Protein AF-0000000084702171 (afdb_homodimer)

pLDDT: mean 88.94, std 20.02, range [20.12, 98.81]

InterPro domains:
  IPR000814 TATA-box binding protein [MF_00408] (26-205)
  IPR000814 TATA-box binding protein [PF00352] (30-110)
  IPR000814 TATA-box binding protein [PF00352] (120-201)
  IPR000814 TATA-box binding protein [PR00686] (32-47)
  IPR000814 TATA-box binding protein [PR00686] (56-75)
  IPR000814 TATA-box binding protein [PR00686] (75-93)
  IPR000814 TATA-box binding protein [PR00686] (122-138)
  IPR000814 TATA-box binding protein [PR00686] (146-161)
  IPR000814 TATA-box binding protein [PR00686] (165-181)
  IPR000814 TATA-box binding protein [PTHR10126] (27-203)
  IPR012295 TBP domain superfamily [G3DSA:3.30.310.10] (34-202)
  IPR012295 TBP domain superfamily [G3DSA:3.30.310.10] (37-122)

Solvent-accessible surface area (backbone atoms only — not comparable to full-atom values): 23576 Å² total; per-residue (Å²): 133,82,77,70,70,74,69,80,78,59,73,68,71,81,60,76,62,46,50,70,68,62,34,45,75,68,68,26,59,73,41,68,55,32,26,31,30,35,38,35,30,83,43,71,43,64,56,72,64,48,45,73,73,42,82,69,43,46,71,47,68,91,83,38,77,39,38,38,34,67,39,78,85,46,47,30,36,36,38,40,31,46,73,16,41,32,36,34,37,68,6,50,32,69,64,40,36,51,53,47,53,49,48,52,37,50,52,28,47,74,73,72,40,82,45,60,57,53,78,78,40,64,61,31,26,30,29,35,37,44,66,78,44,38,39,38,59,68,62,50,31,67,75,36,52,93,37,35,48,70,47,65,92,80,37,78,40,33,42,34,55,40,76,84,53,52,31,40,33,40,39,33,46,70,21,43,32,41,37,35,62,14,56,38,70,66,41,50,45,49,43,48,18,48,46,46,66,58,48,62,76,31,51,56,66,89,79,72,72,84,67,84,74,85,72,81,127,133,81,77,73,68,74,70,79,78,59,73,70,71,82,61,77,63,45,49,70,69,62,34,46,75,68,68,27,59,75,40,67,56,33,27,30,30,37,38,34,29,81,43,71,42,64,57,70,64,48,44,73,73,42,82,70,44,46,71,49,68,92,82,36,78,38,36,39,34,66,40,77,84,49,49,29,35,37,38,40,32,45,73,16,41,33,36,35,37,66,5,50,34,71,65,41,38,51,52,45,53,50,50,50,36,50,52,27,46,74,72,71,41,83,43,60,56,53,76,78,40,64,61,30,30,30,30,36,36,44,66,81,45,38,39,39,58,67,60,50,30,68,76,35,52,92,38,32,47,71,47,65,92,82,37,76,40,33,41,34,54,41,75,84,51,52,29,41,32,40,41,32,48,71,22,42,32,40,37,34,61,16,55,38,70,65,41,48,44,50,43,49,18,48,45,49,66,57,47,61,78,31,51,56,66,88,80,71,70,84,66,84,73,82,70,76,131

Foldseek 3Di:
DPPPPPPPVPPLPPPDQAAQVRLVVLVKDKFWAKWKKKKFQPAFDPQVVLQVVDPQWDDDCVVDQWIWHADVVQGWIKTAHRRRMMMIIGGRDPVSSQVVLVVVLVSCVVVPHRRDMDDMFIFKIKIKIASQFFFPVVVVCVVPVVFWDDDCVVPQWIWGADVQVGWIWTAHRRRMIMIIRDRDVVSRSSVCSSCSVVRVVGGDDVPDPPPPPPPDD/DPPPDPPPPPPLPPPDQAAQVRLVVLVKDKFWAKWKKKKFQPAFDDQVVLQVVDPQWDDDCVVDQWIWHADVVQGWIKTAHRRRMMMIIGGRDPVSSQVVLVVVLVSCVVVPHRRDMDDMFIFKIKIKIASQFFFPVVVVCVVPVVFWDDDCVVPQWIWGADVQVGWIWTAHRRRMIMIIRDRDVVSRSSVCSSCSVVRVVGGDDVPDPPPPPPPDD

Sequence (434 aa):
MSVSKWSSSRDEDDGSVWSPARLAEEGVAYRVVNVLGSGFVNDRIDIKRLALLVRNADYTPRSFNALVMRFRAPRATVLIYRSGKFVVIGAPSVEDAKVAAEKLVSILKKVSFPSDSSPFTIRNVVGSTDVCFKIRLEGLARDHLRFSTYEPEMFPGLIYRMLRPKCTLLIFISGKIVITGCESPADGEKAVGKIFPVLLQYRLREGGSDESSDKDDMSVSKWSSSRDEDDGSVWSPARLAEEGVAYRVVNVLGSGFVNDRIDIKRLALLVRNADYTPRSFNALVMRFRAPRATVLIYRSGKFVVIGAPSVEDAKVAAEKLVSILKKVSFPSDSSPFTIRNVVGSTDVCFKIRLEGLARDHLRFSTYEPEMFPGLIYRMLRPKCTLLIFISGKIVITGCESPADGEKAVGKIFPVLLQYRLREGGSDESSDKDD

Nearest PDB structures (foldseek):
  1cdw-assembly1_A  TM=9.482E-01  e=2.465E-24  Homo sapiens
  1vok-assembly5_A  TM=9.268E-01  e=1.157E-23  Arabidopsis thaliana
  1c9b-assembly1_B  TM=9.422E-01  e=1.977E-23  Homo sapiens
  4b0a-assembly1_A  TM=9.211E-01  e=4.284E-23  Saccharomyces cerevisiae
  6e16-assembly1_A  TM=9.138E-01  e=2.098E-23  Saccharomyces cerevisiae S288C

Structure (mmCIF, N/CA/C/O backbone):
data_AF-0000000084702171-model_v1
#
loop_
_entity.id
_entity.type
_entity.pdbx_description
1 polymer 'TATA-box-binding protein'
#
loop_
_atom_site.group_PDB
_atom_site.id
_atom_site.type_symbol
_atom_site.label_atom_id
_atom_site.label_alt_id
_atom_site.label_comp_id
_atom_site.label_asym_id
_atom_site.label_entity_id
_atom_site.label_seq_id
_atom_site.pdbx_PDB_ins_code
_atom_site.Cartn_x
_atom_site.Cartn_y
_atom_site.Cartn_z
_atom_site.occupancy
_atom_site.B_iso_or_equiv
_atom_site.auth_seq_id
_atom_site.auth_comp_id
_atom_site.auth_asym_id
_atom_site.auth_atom_id
_atom_site.pdbx_PDB_model_num
ATOM 1 N N . MET A 1 1 ? -13.047 -32.562 13.195 1 20.83 1 MET A N 1
ATOM 2 C CA . MET A 1 1 ? -11.734 -32.531 12.562 1 20.83 1 MET A CA 1
ATOM 3 C C . MET A 1 1 ? -11.25 -31.109 12.336 1 20.83 1 MET A C 1
ATOM 5 O O . MET A 1 1 ? -11.977 -30.297 11.773 1 20.83 1 MET A O 1
ATOM 9 N N . SER A 1 2 ? -10.367 -30.609 13.211 1 21.47 2 SER A N 1
ATOM 10 C CA . SER A 1 2 ? -9.867 -29.266 13.469 1 21.47 2 SER A CA 1
ATOM 11 C C . SER A 1 2 ? -9.211 -28.672 12.227 1 21.47 2 SER A C 1
ATOM 13 O O . SER A 1 2 ? -8.273 -29.266 11.672 1 21.47 2 SER A O 1
ATOM 15 N N . VAL A 1 3 ? -9.938 -28.078 11.367 1 26.05 3 VAL A N 1
ATOM 16 C CA . VAL A 1 3 ? -9.398 -27.297 10.258 1 26.05 3 VAL A CA 1
ATOM 17 C C . VAL A 1 3 ? -8.234 -26.438 10.75 1 26.05 3 VAL A C 1
ATOM 19 O O . VAL A 1 3 ? -8.406 -25.609 11.648 1 26.05 3 VAL A O 1
ATOM 22 N N . SER A 1 4 ? -7.059 -27.031 10.914 1 26.41 4 SER A N 1
ATOM 23 C CA . SER A 1 4 ? -5.832 -26.359 11.312 1 26.41 4 SER A CA 1
ATOM 24 C C . SER A 1 4 ? -5.727 -24.984 10.672 1 26.41 4 SER A C 1
ATOM 26 O O . SER A 1 4 ? -5.926 -24.828 9.469 1 26.41 4 SER A O 1
ATOM 28 N N . LYS A 1 5 ? -5.957 -24 11.438 1 31.66 5 LYS A N 1
ATOM 29 C CA . LYS A 1 5 ? -5.641 -22.594 11.172 1 31.66 5 LYS A CA 1
ATOM 30 C C . LYS A 1 5 ? -4.355 -22.469 10.359 1 31.66 5 LYS A C 1
ATOM 32 O O . LYS A 1 5 ? -3.293 -22.922 10.797 1 31.66 5 LYS A O 1
ATOM 37 N N . TRP A 1 6 ? -4.352 -22.688 9.125 1 30.86 6 TRP A N 1
ATOM 38 C CA . TRP A 1 6 ? -3.191 -22.234 8.367 1 30.86 6 TRP A CA 1
ATOM 39 C C . TRP A 1 6 ? -2.492 -21.078 9.07 1 30.86 6 TRP A C 1
ATOM 41 O O . TRP A 1 6 ? -3.072 -20 9.234 1 30.86 6 TRP A O 1
ATOM 51 N N . SER A 1 7 ? -1.776 -21.266 10.086 1 33.78 7 SER A N 1
ATOM 52 C CA . SER A 1 7 ? -1.027 -20.266 10.828 1 33.78 7 SER A CA 1
ATOM 53 C C . SER A 1 7 ? -0.431 -19.219 9.898 1 33.78 7 SER A C 1
ATOM 55 O O . SER A 1 7 ? 0.492 -19.516 9.133 1 33.78 7 SER A O 1
ATOM 57 N N . SER A 1 8 ? -1.146 -18.453 9.203 1 38.34 8 SER A N 1
ATOM 58 C CA . SER A 1 8 ? -0.884 -17.203 8.492 1 38.34 8 SER A CA 1
ATOM 59 C C . SER A 1 8 ? 0.209 -16.391 9.188 1 38.34 8 SER A C 1
ATOM 61 O O . SER A 1 8 ? 0.616 -15.336 8.688 1 38.34 8 SER A O 1
ATOM 63 N N . SER A 1 9 ? 0.407 -16.562 10.43 1 39.19 9 SER A N 1
ATOM 64 C CA . SER A 1 9 ? 1.36 -15.781 11.219 1 39.19 9 SER A CA 1
ATOM 65 C C . SER A 1 9 ? 2.795 -16.078 10.797 1 39.19 9 SER A C 1
ATOM 67 O O . SER A 1 9 ? 3.734 -15.445 11.281 1 39.19 9 SER A O 1
ATOM 69 N N . ARG A 1 10 ? 3.213 -17.312 10.359 1 39.16 10 ARG A N 1
ATOM 70 C CA . ARG A 1 10 ? 4.617 -17.688 10.242 1 39.16 10 ARG A CA 1
ATOM 71 C C . ARG A 1 10 ? 5.348 -16.797 9.242 1 39.16 10 ARG A C 1
ATOM 73 O O . ARG A 1 10 ? 6.551 -16.578 9.367 1 39.16 10 ARG A O 1
ATOM 80 N N . ASP A 1 11 ? 4.969 -16.875 7.949 1 45.19 11 ASP A N 1
ATOM 81 C CA . ASP A 1 11 ? 5.98 -16.922 6.895 1 45.19 11 ASP A CA 1
ATOM 82 C C . ASP A 1 11 ? 6.699 -15.578 6.766 1 45.19 11 ASP A C 1
ATOM 84 O O . ASP A 1 11 ? 7.191 -15.227 5.691 1 45.19 11 ASP A O 1
ATOM 88 N N . GLU A 1 12 ? 6.184 -14.469 7.363 1 51.81 12 GLU A N 1
ATOM 89 C CA . GLU A 1 12 ? 7.258 -13.508 7.105 1 51.81 12 GLU A CA 1
ATOM 90 C C . GLU A 1 12 ? 8.602 -14.055 7.582 1 51.81 12 GLU A C 1
ATOM 92 O O . GLU A 1 12 ? 8.742 -14.438 8.742 1 51.81 12 GLU A O 1
ATOM 97 N N . ASP A 1 13 ? 9.312 -14.766 6.82 1 50.19 13 ASP A N 1
ATOM 98 C CA . ASP A 1 13 ? 10.617 -15.359 7.078 1 50.19 13 ASP A CA 1
ATOM 99 C C . ASP A 1 13 ? 11.391 -14.57 8.133 1 50.19 13 ASP A C 1
ATOM 101 O O . ASP A 1 13 ? 11.531 -13.352 8.008 1 50.19 13 ASP A O 1
ATOM 105 N N . ASP A 1 14 ? 11.242 -14.977 9.383 1 54.12 14 ASP A N 1
ATOM 106 C CA . ASP A 1 14 ? 12.109 -14.555 10.477 1 54.12 14 ASP A CA 1
ATOM 107 C C . ASP A 1 14 ? 13.578 -14.539 10.039 1 54.12 14 ASP A C 1
ATOM 109 O O . ASP A 1 14 ? 14.438 -15.094 10.711 1 54.12 14 ASP A O 1
ATOM 113 N N . GLY A 1 15 ? 13.82 -14.406 8.734 1 59.56 15 GLY A N 1
ATOM 114 C CA . GLY A 1 15 ? 15.25 -14.289 8.492 1 59.56 15 GLY A CA 1
ATOM 115 C C . GLY A 1 15 ? 15.898 -13.18 9.297 1 59.56 15 GLY A C 1
ATOM 116 O O . GLY A 1 15 ? 15.227 -12.469 10.047 1 59.56 15 GLY A O 1
ATOM 117 N N . SER A 1 16 ? 17.172 -13.156 9.336 1 78.88 16 SER A N 1
ATOM 118 C CA . SER A 1 16 ? 18.016 -12.234 10.086 1 78.88 16 SER A CA 1
ATOM 119 C C . SER A 1 16 ? 17.766 -10.789 9.664 1 78.88 16 SER A C 1
ATOM 121 O O . SER A 1 16 ? 17.75 -10.484 8.469 1 78.88 16 SER A O 1
ATOM 123 N N . VAL A 1 17 ? 17.297 -10.016 10.453 1 91.75 17 VAL A N 1
ATOM 124 C CA . VAL A 1 17 ? 17.172 -8.578 10.266 1 91.75 17 VAL A CA 1
ATOM 125 C C . VAL A 1 17 ? 18.562 -7.93 10.289 1 91.75 17 VAL A C 1
ATOM 127 O O . VAL A 1 17 ? 19.297 -8.055 11.273 1 91.75 17 VAL A O 1
ATOM 130 N N . TRP A 1 18 ? 18.859 -7.336 9.18 1 96.19 18 TRP A N 1
ATOM 131 C CA . TRP A 1 18 ? 20.156 -6.68 9.117 1 96.19 18 TRP A CA 1
ATOM 132 C C . TRP A 1 18 ? 20.141 -5.363 9.883 1 96.19 18 TRP A C 1
ATOM 134 O O . TRP A 1 18 ? 19.156 -4.609 9.812 1 96.19 18 TRP A O 1
ATOM 144 N N . SER A 1 19 ? 21.219 -5.094 10.539 1 95.81 19 SER A N 1
ATOM 145 C CA . SER A 1 19 ? 21.375 -3.832 11.266 1 95.81 19 SER A CA 1
ATOM 146 C C . SER A 1 19 ? 21.672 -2.682 10.312 1 95.81 19 SER A C 1
ATOM 148 O O . SER A 1 19 ? 22.172 -2.9 9.203 1 95.81 19 SER A O 1
ATOM 150 N N . PRO A 1 20 ? 21.422 -1.461 10.773 1 94.81 20 PRO A N 1
ATOM 151 C CA . PRO A 1 20 ? 21.797 -0.308 9.945 1 94.81 20 PRO A CA 1
ATOM 152 C C . PRO A 1 20 ? 23.281 -0.278 9.594 1 94.81 20 PRO A C 1
ATOM 154 O O . PRO A 1 20 ? 23.641 0.104 8.484 1 94.81 20 PRO A O 1
ATOM 157 N N . ALA A 1 21 ? 24.109 -0.667 10.492 1 95.88 21 ALA A N 1
ATOM 158 C CA . ALA A 1 21 ? 25.547 -0.687 10.25 1 95.88 21 ALA A CA 1
ATOM 159 C C . ALA A 1 21 ? 25.891 -1.642 9.117 1 95.88 21 ALA A C 1
ATOM 161 O O . ALA A 1 21 ? 26.703 -1.311 8.242 1 95.88 21 ALA A O 1
ATOM 162 N N . ARG A 1 22 ? 25.344 -2.809 9.164 1 96.31 22 ARG A N 1
ATOM 163 C CA . ARG A 1 22 ? 25.578 -3.789 8.109 1 96.31 22 ARG A CA 1
ATOM 164 C C . ARG A 1 22 ? 25.078 -3.287 6.762 1 96.31 22 ARG A C 1
ATOM 166 O O . ARG A 1 22 ? 25.719 -3.477 5.734 1 96.31 22 ARG A O 1
ATOM 173 N N . LEU A 1 23 ? 23.938 -2.666 6.805 1 97.19 23 LEU A N 1
ATOM 174 C CA . LEU A 1 23 ? 23.375 -2.104 5.582 1 97.19 23 LEU A CA 1
ATOM 175 C C . LEU A 1 23 ? 24.281 -1.028 5.004 1 97.19 23 LEU A C 1
ATOM 177 O O . LEU A 1 23 ? 24.469 -0.956 3.787 1 97.19 23 LEU A O 1
ATOM 181 N N . ALA A 1 24 ? 24.797 -0.229 5.902 1 96.44 24 ALA A N 1
ATOM 182 C CA . ALA A 1 24 ? 25.703 0.844 5.469 1 96.44 24 ALA A CA 1
ATOM 183 C C . ALA A 1 24 ? 26.906 0.285 4.73 1 96.44 24 ALA A C 1
ATOM 185 O O . ALA A 1 24 ? 27.422 0.908 3.797 1 96.44 24 ALA A O 1
ATOM 186 N N . GLU A 1 25 ? 27.359 -0.885 5.129 1 96.69 25 GLU A N 1
ATOM 187 C CA . GLU A 1 25 ? 28.469 -1.543 4.457 1 96.69 25 GLU A CA 1
ATOM 188 C C . GLU A 1 25 ? 28.125 -1.872 3.006 1 96.69 25 GLU A C 1
ATOM 190 O O . GLU A 1 25 ? 29 -1.937 2.15 1 96.69 25 GLU A O 1
ATOM 195 N N . GLU A 1 26 ? 26.859 -2.068 2.756 1 95.94 26 GLU A N 1
ATOM 196 C CA . GLU A 1 26 ? 26.391 -2.363 1.406 1 95.94 26 GLU A CA 1
ATOM 197 C C . GLU A 1 26 ? 26 -1.086 0.666 1 95.94 26 GLU A C 1
ATOM 199 O O . GLU A 1 26 ? 25.469 -1.143 -0.443 1 95.94 26 GLU A O 1
ATOM 204 N N . GLY A 1 27 ? 26.203 0.084 1.363 1 96.94 27 GLY A N 1
ATOM 205 C CA . GLY A 1 27 ? 25.844 1.359 0.766 1 96.94 27 GLY A CA 1
ATOM 206 C C . GLY A 1 27 ? 24.359 1.639 0.812 1 96.94 27 GLY A C 1
ATOM 207 O O . GLY A 1 27 ? 23.844 2.426 0.014 1 96.94 27 GLY A O 1
ATOM 208 N N . VAL A 1 28 ? 23.656 0.928 1.637 1 98 28 VAL A N 1
ATOM 209 C CA . VAL A 1 28 ? 22.203 1.05 1.734 1 98 28 VAL A CA 1
ATOM 210 C C . VAL A 1 28 ? 21.828 1.807 3.008 1 98 28 VAL A C 1
ATOM 212 O O . VAL A 1 28 ? 22.359 1.514 4.086 1 98 28 VAL A O 1
ATOM 215 N N . ALA A 1 29 ? 20.969 2.816 2.863 1 97.19 29 ALA A N 1
ATOM 216 C CA . ALA A 1 29 ? 20.516 3.586 4.02 1 97.19 29 ALA A CA 1
ATOM 217 C C . ALA A 1 29 ? 19.047 3.98 3.869 1 97.19 29 ALA A C 1
ATOM 219 O O . ALA A 1 29 ? 18.562 4.211 2.756 1 97.19 29 ALA A O 1
ATOM 220 N N . TYR A 1 30 ? 18.406 4.008 5 1 98.12 30 TYR A N 1
ATOM 221 C CA . TYR A 1 30 ? 17.031 4.496 5.059 1 98.12 30 TYR A CA 1
ATOM 222 C C . TYR A 1 30 ? 17 6.012 5.223 1 98.12 30 TYR A C 1
ATOM 224 O O . TYR A 1 30 ? 17.719 6.566 6.062 1 98.12 30 TYR A O 1
ATOM 232 N N . ARG A 1 31 ? 16.188 6.688 4.438 1 97.94 31 ARG A N 1
ATOM 233 C CA . ARG A 1 31 ? 16.047 8.141 4.516 1 97.94 31 ARG A CA 1
ATOM 234 C C . ARG A 1 31 ? 14.586 8.539 4.746 1 97.94 31 ARG A C 1
ATOM 236 O O . ARG A 1 31 ? 13.695 8.117 4.008 1 97.94 31 ARG A O 1
ATOM 243 N N . VAL A 1 32 ? 14.414 9.344 5.754 1 98.31 32 VAL A N 1
ATOM 244 C CA . VAL A 1 32 ? 13.086 9.906 5.984 1 98.31 32 VAL A CA 1
ATOM 245 C C . VAL A 1 32 ? 12.805 10.992 4.953 1 98.31 32 VAL A C 1
ATOM 247 O O . VAL A 1 32 ? 13.656 11.844 4.691 1 98.31 32 VAL A O 1
ATOM 250 N N . VAL A 1 33 ? 11.648 10.977 4.391 1 97.88 33 VAL A N 1
ATOM 251 C CA . VAL A 1 33 ? 11.312 11.914 3.322 1 97.88 33 VAL A CA 1
ATOM 252 C C . VAL A 1 33 ? 10.18 12.828 3.781 1 97.88 33 VAL A C 1
ATOM 254 O O . VAL A 1 33 ? 10.164 14.016 3.455 1 97.88 33 VAL A O 1
ATOM 257 N N . ASN A 1 34 ? 9.227 12.305 4.469 1 97.19 34 ASN A N 1
ATOM 258 C CA . ASN A 1 34 ? 8.047 13.047 4.906 1 97.19 34 ASN A CA 1
ATOM 259 C C . ASN A 1 34 ? 7.496 12.5 6.223 1 97.19 34 ASN A C 1
ATOM 261 O O . ASN A 1 34 ? 7.395 11.289 6.402 1 97.19 34 ASN A O 1
ATOM 265 N N . VAL A 1 35 ? 7.121 13.438 7.121 1 97.94 35 VAL A N 1
ATOM 266 C CA . VAL A 1 35 ? 6.656 13.039 8.445 1 97.94 35 VAL A CA 1
ATOM 267 C C . VAL A 1 35 ? 5.309 13.695 8.734 1 97.94 35 VAL A C 1
ATOM 269 O O . VAL A 1 35 ? 5.125 14.891 8.484 1 97.94 35 VAL A O 1
ATOM 272 N N . LEU A 1 36 ? 4.43 12.93 9.133 1 98 36 LEU A N 1
ATOM 273 C CA . LEU A 1 36 ? 3.15 13.383 9.664 1 98 36 LEU A CA 1
ATOM 274 C C . LEU A 1 36 ? 3.09 13.18 11.172 1 98 36 LEU A C 1
ATOM 276 O O . LEU A 1 36 ? 3.443 12.109 11.672 1 98 36 LEU A O 1
ATOM 280 N N . GLY A 1 37 ? 2.684 14.188 11.898 1 98.19 37 GLY A N 1
ATOM 281 C CA . GLY A 1 37 ? 2.48 14.094 13.328 1 98.19 37 GLY A CA 1
ATOM 282 C C . GLY A 1 37 ? 1.293 14.898 13.82 1 98.19 37 GLY A C 1
ATOM 283 O O . GLY A 1 37 ? 0.674 15.633 13.055 1 98.19 37 GLY A O 1
ATOM 284 N N . SER A 1 38 ? 1.018 14.664 15.086 1 97.81 38 SER A N 1
ATOM 285 C CA . SER A 1 38 ? -0.147 15.367 15.617 1 97.81 38 SER A CA 1
ATOM 286 C C . SER A 1 38 ? -0.015 15.594 17.125 1 97.81 38 SER A C 1
ATOM 288 O O . SER A 1 38 ? 0.86 15.016 17.766 1 97.81 38 SER A O 1
ATOM 290 N N . GLY A 1 39 ? -0.827 16.5 17.609 1 97.75 39 GLY A N 1
ATOM 291 C CA . GLY A 1 39 ? -0.989 16.812 19.016 1 97.75 39 GLY A CA 1
ATOM 292 C C . GLY A 1 39 ? -2.297 17.516 19.328 1 97.75 39 GLY A C 1
ATOM 293 O O . GLY A 1 39 ? -3.184 17.594 18.469 1 97.75 39 GLY A O 1
ATOM 294 N N . PHE A 1 40 ? -2.346 17.922 20.641 1 97.5 40 PHE A N 1
ATOM 295 C CA . PHE A 1 40 ? -3.559 18.594 21.094 1 97.5 40 PHE A CA 1
ATOM 296 C C . PHE A 1 40 ? -3.217 19.781 21.984 1 97.5 40 PHE A C 1
ATOM 298 O O . PHE A 1 40 ? -2.385 19.672 22.891 1 97.5 40 PHE A O 1
ATOM 305 N N . VAL A 1 41 ? -3.893 20.859 21.594 1 96.75 41 VAL A N 1
ATOM 306 C CA . VAL A 1 41 ? -3.969 21.953 22.562 1 96.75 41 VAL A CA 1
ATOM 307 C C . VAL A 1 41 ? -5.121 21.703 23.531 1 96.75 41 VAL A C 1
ATOM 309 O O . VAL A 1 41 ? -6.238 21.406 23.109 1 96.75 41 VAL A O 1
ATOM 312 N N . ASN A 1 42 ? -4.848 21.688 24.688 1 90.81 42 ASN A N 1
ATOM 313 C CA . ASN A 1 42 ? -5.797 21.25 25.719 1 90.81 42 ASN A CA 1
ATOM 314 C C . ASN A 1 42 ? -6.91 22.281 25.906 1 90.81 42 ASN A C 1
ATOM 316 O O . ASN A 1 42 ? -7.207 22.672 27.047 1 90.81 42 ASN A O 1
ATOM 320 N N . ASP A 1 43 ? -7.414 22.859 24.953 1 94.62 43 ASP A N 1
ATOM 321 C CA . ASP A 1 43 ? -8.555 23.766 24.938 1 94.62 43 ASP A CA 1
ATOM 322 C C . ASP A 1 43 ? -9.078 23.969 23.516 1 94.62 43 ASP A C 1
ATOM 324 O O . ASP A 1 43 ? -8.359 23.703 22.547 1 94.62 43 ASP A O 1
ATOM 328 N N . ARG A 1 44 ? -10.352 24.422 23.422 1 97 44 ARG A N 1
ATOM 329 C CA . ARG A 1 44 ? -10.898 24.781 22.109 1 97 44 ARG A CA 1
ATOM 330 C C . ARG A 1 44 ? -10.258 26.062 21.578 1 97 44 ARG A C 1
ATOM 332 O O . ARG A 1 44 ? -9.82 26.906 22.359 1 97 44 ARG A O 1
ATOM 339 N N . ILE A 1 45 ? -10.266 26.141 20.328 1 97.44 45 ILE A N 1
ATOM 340 C CA . ILE A 1 45 ? -9.609 27.281 19.688 1 97.44 45 ILE A CA 1
ATOM 341 C C . ILE A 1 45 ? -10.625 28.047 18.844 1 97.44 45 ILE A C 1
ATOM 343 O O . ILE A 1 45 ? -11.328 27.469 18.016 1 97.44 45 ILE A O 1
ATOM 3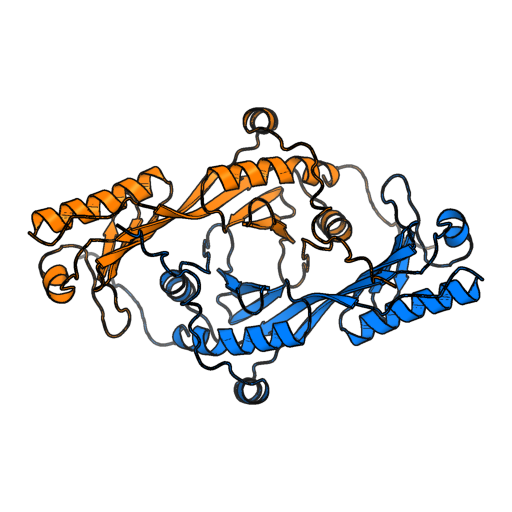47 N N . ASP A 1 46 ? -10.672 29.312 19.109 1 97.25 46 ASP A N 1
ATOM 348 C CA . ASP A 1 46 ? -11.438 30.188 18.219 1 97.25 46 ASP A CA 1
ATOM 349 C C . ASP A 1 46 ? -10.68 30.438 16.922 1 97.25 46 ASP A C 1
ATOM 351 O O . ASP A 1 46 ? -9.914 31.406 16.812 1 97.25 46 ASP A O 1
ATOM 355 N N . ILE A 1 47 ? -10.961 29.703 15.867 1 97.5 47 ILE A N 1
ATOM 356 C CA . ILE A 1 47 ? -10.18 29.672 14.633 1 97.5 47 ILE A CA 1
ATOM 357 C C . ILE A 1 47 ? -10.32 31 13.898 1 97.5 47 ILE A C 1
ATOM 359 O O . ILE A 1 47 ? -9.352 31.516 13.336 1 97.5 47 ILE A O 1
ATOM 363 N N . LYS A 1 48 ? -11.484 31.547 13.891 1 95.94 48 LYS A N 1
ATOM 364 C CA . LYS A 1 48 ? -11.711 32.812 13.195 1 95.94 48 LYS A CA 1
ATOM 365 C C . LYS A 1 48 ? -10.867 33.938 13.797 1 95.94 48 LYS A C 1
ATOM 367 O O . LYS A 1 48 ? -10.227 34.688 13.07 1 95.94 48 LYS A O 1
ATOM 372 N N . ARG A 1 49 ? -10.977 34 15.07 1 96.88 49 ARG A N 1
ATOM 373 C CA . ARG A 1 49 ? -10.18 35 15.75 1 96.88 49 ARG A CA 1
ATOM 374 C C . ARG A 1 49 ? -8.688 34.781 15.531 1 96.88 49 ARG A C 1
ATOM 376 O O . ARG A 1 49 ? -7.938 35.719 15.297 1 96.88 49 ARG A O 1
ATOM 383 N N . LEU A 1 50 ? -8.273 33.531 15.625 1 97.38 50 LEU A N 1
ATOM 384 C CA . LEU A 1 50 ? -6.867 33.219 15.422 1 97.38 50 LEU A CA 1
ATOM 385 C C . LEU A 1 50 ? -6.418 33.594 14.023 1 97.38 50 LEU A C 1
ATOM 387 O O . LEU A 1 50 ? -5.316 34.125 13.844 1 97.38 50 LEU A O 1
ATOM 391 N N . ALA A 1 51 ? -7.219 33.375 13.031 1 96.62 51 ALA A N 1
ATOM 392 C CA . ALA A 1 51 ? -6.914 33.688 11.641 1 96.62 51 ALA A CA 1
ATOM 393 C C . ALA A 1 51 ? -6.645 35.156 11.461 1 96.62 51 ALA A C 1
ATOM 395 O O . ALA A 1 51 ? -5.867 35.562 10.586 1 96.62 51 ALA A O 1
ATOM 396 N N . LEU A 1 52 ? -7.258 35.969 12.273 1 95.81 52 LEU A N 1
ATOM 397 C CA . LEU A 1 52 ? -7.113 37.406 12.188 1 95.81 52 LEU A CA 1
ATOM 398 C C . LEU A 1 52 ? -5.805 37.875 12.828 1 95.81 52 LEU A C 1
ATOM 400 O O . LEU A 1 52 ? -5.266 38.906 12.477 1 95.81 52 LEU A O 1
ATOM 404 N N . LEU A 1 53 ? -5.355 37.125 13.719 1 96.31 53 LEU A N 1
ATOM 405 C CA . LEU A 1 53 ? -4.227 37.562 14.531 1 96.31 53 LEU A CA 1
ATOM 406 C C . LEU A 1 53 ? -2.912 37.031 13.969 1 96.31 53 LEU A C 1
ATOM 408 O O . LEU A 1 53 ? -1.842 37.562 14.281 1 96.31 53 LEU A O 1
ATOM 412 N N . VAL A 1 54 ? -2.953 35.938 13.281 1 95.31 54 VAL A N 1
ATOM 413 C CA . VAL A 1 54 ? -1.738 35.25 12.828 1 95.31 54 VAL A CA 1
ATOM 414 C C . VAL A 1 54 ? -1.515 35.531 11.344 1 95.31 54 VAL A C 1
ATOM 416 O O . VAL A 1 54 ? -2.432 35.406 10.531 1 95.31 54 VAL A O 1
ATOM 419 N N . ARG A 1 55 ? -0.189 35.844 11.109 1 88.12 55 ARG A N 1
ATOM 420 C CA . ARG A 1 55 ? 0.183 36.062 9.719 1 88.12 55 ARG A CA 1
ATOM 421 C C . ARG A 1 55 ? 0.402 34.75 8.977 1 88.12 55 ARG A C 1
ATOM 423 O O . ARG A 1 55 ? 0.699 33.719 9.602 1 88.12 55 ARG A O 1
ATOM 430 N N . ASN A 1 56 ? 0.19 34.562 7.734 1 88.19 56 ASN A N 1
ATOM 431 C CA . ASN A 1 56 ? 0.447 33.406 6.895 1 88.19 56 ASN A CA 1
ATOM 432 C C . ASN A 1 56 ? -0.475 32.219 7.254 1 88.19 56 ASN A C 1
ATOM 434 O O . ASN A 1 56 ? -0.029 31.094 7.352 1 88.19 56 ASN A O 1
ATOM 438 N N . ALA A 1 57 ? -1.556 32.531 7.789 1 94.88 57 ALA A N 1
ATOM 439 C CA . ALA A 1 57 ? -2.586 31.547 8.117 1 94.88 57 ALA A CA 1
ATOM 440 C C . ALA A 1 57 ? -3.781 31.672 7.176 1 94.88 57 ALA A C 1
ATOM 442 O O . ALA A 1 57 ? -4.152 32.781 6.777 1 94.88 57 ALA A O 1
ATOM 443 N N . ASP A 1 58 ? -4.254 30.594 6.785 1 94.94 58 ASP A N 1
ATOM 444 C CA . ASP A 1 58 ? -5.414 30.547 5.902 1 94.94 58 ASP A CA 1
ATOM 445 C C . ASP A 1 58 ? -6.559 29.766 6.543 1 94.94 58 ASP A C 1
ATOM 447 O O . ASP A 1 58 ? -6.348 28.672 7.074 1 94.94 58 ASP A O 1
ATOM 451 N N . TYR A 1 59 ? -7.711 30.391 6.562 1 95.06 59 TYR A N 1
ATOM 452 C CA . TYR A 1 59 ? -8.906 29.734 7.078 1 95.06 59 TYR A CA 1
ATOM 453 C C . TYR A 1 59 ? -10.078 29.922 6.121 1 95.06 59 TYR A C 1
ATOM 455 O O . TYR A 1 59 ? -10.602 31.016 5.961 1 95.06 59 TYR A O 1
ATOM 463 N N . THR A 1 60 ? -10.469 28.797 5.441 1 91.25 60 THR A N 1
ATOM 464 C CA . THR A 1 60 ? -11.602 28.734 4.523 1 91.25 60 THR A CA 1
ATOM 465 C C . THR A 1 60 ? -12.594 27.656 4.945 1 91.25 60 THR A C 1
ATOM 467 O O . THR A 1 60 ? -12.57 26.547 4.414 1 91.25 60 THR A O 1
ATOM 470 N N . PRO A 1 61 ? -13.492 28.062 5.809 1 88 61 PRO A N 1
ATOM 471 C CA . PRO A 1 61 ? -14.359 27.078 6.449 1 88 61 PRO A CA 1
ATOM 472 C C . PRO A 1 61 ? -15.258 26.344 5.453 1 88 61 PRO A C 1
ATOM 474 O O . PRO A 1 61 ? -15.695 25.219 5.719 1 88 61 PRO A O 1
ATOM 477 N N . ARG A 1 62 ? -15.547 26.859 4.359 1 86.19 62 ARG A N 1
ATOM 478 C CA . ARG A 1 62 ? -16.391 26.203 3.357 1 86.19 62 ARG A CA 1
ATOM 479 C C . ARG A 1 62 ? -15.688 25 2.744 1 86.19 62 ARG A C 1
ATOM 481 O O . ARG A 1 62 ? -16.328 24 2.412 1 86.19 62 ARG A O 1
ATOM 488 N N . SER A 1 63 ? -14.391 25.125 2.721 1 84.31 63 SER A N 1
ATOM 489 C CA . SER A 1 63 ? -13.641 24.094 2.014 1 84.31 63 SER A CA 1
ATOM 490 C C . SER A 1 63 ? -12.898 23.188 2.986 1 84.31 63 SER A C 1
ATOM 492 O O . SER A 1 63 ? -12.734 22 2.721 1 84.31 63 SER A O 1
ATOM 494 N N . PHE A 1 64 ? -12.547 23.797 4.09 1 88.12 64 PHE A N 1
ATOM 495 C CA . PHE A 1 64 ? -11.703 23.047 5.023 1 88.12 64 PHE A CA 1
ATOM 496 C C . PHE A 1 64 ? -11.914 23.547 6.453 1 88.12 64 PHE A C 1
ATOM 498 O O . PHE A 1 64 ? -11.922 24.75 6.703 1 88.12 64 PHE A O 1
ATOM 505 N N . ASN A 1 65 ? -12.094 22.703 7.363 1 91.06 65 ASN A N 1
ATOM 506 C CA . ASN A 1 65 ? -12.555 23.078 8.695 1 91.06 65 ASN A CA 1
ATOM 507 C C . ASN A 1 65 ? -11.383 23.297 9.648 1 91.06 65 ASN A C 1
ATOM 509 O O . ASN A 1 65 ? -11.539 23.172 10.867 1 91.06 65 ASN A O 1
ATOM 513 N N . ALA A 1 66 ? -10.258 23.516 9.102 1 96.19 66 ALA A N 1
ATOM 514 C CA . ALA A 1 66 ? -9.086 23.797 9.93 1 96.19 66 ALA A CA 1
ATOM 515 C C . ALA A 1 66 ? -8.367 25.062 9.445 1 96.19 66 ALA A C 1
ATOM 517 O O . ALA A 1 66 ? -8.516 25.453 8.289 1 96.19 66 ALA A O 1
ATOM 518 N N . LEU A 1 67 ? -7.703 25.734 10.445 1 97.81 67 LEU A N 1
ATOM 519 C CA . LEU A 1 67 ? -6.781 26.797 10.07 1 97.81 67 LEU A CA 1
ATOM 520 C C . LEU A 1 67 ? -5.469 26.219 9.547 1 97.81 67 LEU A C 1
ATOM 522 O O . LEU A 1 67 ? -4.906 25.297 10.141 1 97.81 67 LEU A O 1
ATOM 526 N N . VAL A 1 68 ? -5.039 26.703 8.383 1 97.31 68 VAL A N 1
ATOM 527 C CA . VAL A 1 68 ? -3.828 26.203 7.738 1 97.31 68 VAL A CA 1
ATOM 528 C C . VAL A 1 68 ? -2.697 27.219 7.906 1 97.31 68 VAL A C 1
ATOM 530 O O . VAL A 1 68 ? -2.824 28.375 7.5 1 97.31 68 VAL A O 1
ATOM 533 N N . MET A 1 69 ? -1.633 26.797 8.555 1 97.69 69 MET A N 1
ATOM 534 C CA . MET A 1 69 ? -0.429 27.609 8.68 1 97.69 69 MET A CA 1
ATOM 535 C C . MET A 1 69 ? 0.742 26.969 7.945 1 97.69 69 MET A C 1
ATOM 537 O O . MET A 1 69 ? 1.077 25.812 8.188 1 97.69 69 MET A O 1
ATOM 541 N N . ARG A 1 70 ? 1.376 27.75 7.113 1 96.75 70 ARG A N 1
ATOM 542 C CA . ARG A 1 70 ? 2.498 27.219 6.336 1 96.75 70 ARG A CA 1
ATOM 543 C C . ARG A 1 70 ? 3.816 27.828 6.809 1 96.75 70 ARG A C 1
ATOM 545 O O . ARG A 1 70 ? 3.959 29.047 6.875 1 96.75 70 ARG A O 1
ATOM 552 N N . PHE A 1 71 ? 4.672 26.922 7.164 1 97.44 71 PHE A N 1
ATOM 553 C CA . PHE A 1 71 ? 5.988 27.359 7.621 1 97.44 71 PHE A CA 1
ATOM 554 C C . PHE A 1 71 ? 7.039 27.125 6.539 1 97.44 71 PHE A C 1
ATOM 556 O O . PHE A 1 71 ? 7.023 26.109 5.855 1 97.44 71 PHE A O 1
ATOM 563 N N . ARG A 1 72 ? 7.957 28.078 6.414 1 96.5 72 ARG A N 1
ATOM 564 C CA . ARG A 1 72 ? 9.078 27.938 5.484 1 96.5 72 ARG A CA 1
ATOM 565 C C . ARG A 1 72 ? 10.297 27.344 6.18 1 96.5 72 ARG A C 1
ATOM 567 O O . ARG A 1 72 ? 11.07 26.609 5.559 1 96.5 72 ARG A O 1
ATOM 574 N N . ALA A 1 73 ? 10.359 27.75 7.516 1 95.88 73 ALA A N 1
ATOM 575 C CA . ALA A 1 73 ? 11.453 27.234 8.336 1 95.88 73 ALA A CA 1
ATOM 576 C C . ALA A 1 73 ? 10.961 26.812 9.711 1 95.88 73 ALA A C 1
ATOM 578 O O . ALA A 1 73 ? 10.688 27.656 10.57 1 95.88 73 ALA A O 1
ATOM 579 N N . PRO A 1 74 ? 10.93 25.484 9.859 1 97.44 74 PRO A N 1
ATOM 580 C CA . PRO A 1 74 ? 11.086 24.359 8.922 1 97.44 74 PRO A CA 1
ATOM 581 C C . PRO A 1 74 ? 9.961 24.297 7.887 1 97.44 74 PRO A C 1
ATOM 583 O O . PRO A 1 74 ? 8.867 24.812 8.125 1 97.44 74 PRO A O 1
ATOM 586 N N . ARG A 1 75 ? 10.328 23.719 6.777 1 96.94 75 ARG A N 1
ATOM 587 C CA . ARG A 1 75 ? 9.273 23.484 5.801 1 96.94 75 ARG A CA 1
ATOM 588 C C . ARG A 1 75 ? 8.227 22.516 6.348 1 96.94 75 ARG A C 1
ATOM 590 O O . ARG A 1 75 ? 8.539 21.359 6.637 1 96.94 75 ARG A O 1
ATOM 597 N N . ALA A 1 76 ? 7.027 23 6.566 1 97.94 76 ALA A N 1
ATOM 598 C CA . ALA A 1 76 ? 5.922 22.203 7.074 1 97.94 76 ALA A CA 1
ATOM 599 C C . ALA A 1 76 ? 4.617 22.984 7.07 1 97.94 76 ALA A C 1
ATOM 601 O O . ALA A 1 76 ? 4.629 24.219 7.012 1 97.94 76 ALA A O 1
ATOM 602 N N . THR A 1 77 ? 3.605 22.297 7.016 1 97.31 77 THR A N 1
ATOM 603 C CA . THR A 1 77 ? 2.27 22.875 7.168 1 97.31 77 THR A CA 1
ATOM 604 C C . THR A 1 77 ? 1.611 22.359 8.445 1 97.31 77 THR A C 1
ATOM 606 O O . THR A 1 77 ? 1.685 21.172 8.766 1 97.31 77 THR A O 1
ATOM 609 N N . VAL A 1 78 ? 1.012 23.281 9.164 1 98.12 78 VAL A N 1
ATOM 610 C CA . VAL A 1 78 ? 0.31 22.922 10.391 1 98.12 78 VAL A CA 1
ATOM 611 C C . VAL A 1 78 ? -1.182 23.203 10.242 1 98.12 78 VAL A C 1
ATOM 613 O O . VAL A 1 78 ? -1.568 24.281 9.797 1 98.12 78 VAL A O 1
ATOM 616 N N . LEU A 1 79 ? -1.938 22.203 10.523 1 97.5 79 LEU A N 1
ATOM 617 C CA . LEU A 1 79 ? -3.389 22.344 10.586 1 97.5 79 LEU A CA 1
ATOM 618 C C . LEU A 1 79 ? -3.861 22.391 12.039 1 97.5 79 LEU A C 1
ATOM 620 O O . LEU A 1 79 ? -3.488 21.547 12.844 1 97.5 79 LEU A O 1
ATOM 624 N N . ILE A 1 80 ? -4.648 23.344 12.406 1 97.94 80 ILE A N 1
ATOM 625 C CA . ILE A 1 80 ? -5.203 23.375 13.758 1 97.94 80 ILE A CA 1
ATOM 626 C C . ILE A 1 80 ? -6.727 23.469 13.688 1 97.94 80 ILE A C 1
ATOM 628 O O . ILE A 1 80 ? -7.273 24.266 12.922 1 97.94 80 ILE A O 1
ATOM 632 N N . TYR A 1 81 ? -7.34 22.609 14.445 1 97.06 81 TYR A N 1
ATOM 633 C CA . TYR A 1 81 ? -8.789 22.469 14.438 1 97.06 81 TYR A CA 1
ATOM 634 C C . TYR A 1 81 ? -9.414 23.172 15.641 1 97.06 81 TYR A C 1
ATOM 636 O O . TYR A 1 81 ? -8.719 23.469 16.609 1 97.06 81 TYR A O 1
ATOM 644 N N . ARG A 1 82 ? -10.672 23.391 15.562 1 97.31 82 ARG A N 1
ATOM 645 C CA . ARG A 1 82 ? -11.406 24.047 16.641 1 97.31 82 ARG A CA 1
ATOM 646 C C . ARG A 1 82 ? -11.305 23.25 17.938 1 97.31 82 ARG A C 1
ATOM 648 O O . ARG A 1 82 ? -11.297 23.828 19.031 1 97.31 82 ARG A O 1
ATOM 655 N N . SER A 1 83 ? -11.211 21.984 17.828 1 96.81 83 SER A N 1
ATOM 656 C CA . SER A 1 83 ? -11.148 21.094 18.984 1 96.81 83 SER A CA 1
ATOM 657 C C . SER A 1 83 ? -9.852 21.266 19.75 1 96.81 83 SER A C 1
ATOM 659 O O . SER A 1 83 ? -9.727 20.812 20.891 1 96.81 83 SER A O 1
ATOM 661 N N . GLY A 1 84 ? -8.906 21.844 19.141 1 97.88 84 GLY A N 1
ATOM 662 C CA . GLY A 1 84 ? -7.578 21.938 19.734 1 97.88 84 GLY A CA 1
ATOM 663 C C . GLY A 1 84 ? -6.594 20.953 19.141 1 97.88 84 GLY A C 1
ATOM 664 O O . GLY A 1 84 ? -5.391 21.047 19.391 1 97.88 84 GLY A O 1
ATOM 665 N N . LYS A 1 85 ? -7.117 20.062 18.375 1 97.5 85 LYS A N 1
ATOM 666 C CA . LYS A 1 85 ? -6.246 19.125 17.672 1 97.5 85 LYS A CA 1
ATOM 667 C C . LYS A 1 85 ? -5.414 19.828 16.609 1 97.5 85 LYS A C 1
ATOM 669 O O . LYS A 1 85 ? -5.918 20.719 15.914 1 97.5 85 LYS A O 1
ATOM 674 N N . PHE A 1 86 ? -4.195 19.453 16.562 1 98.25 86 PHE A N 1
ATOM 675 C CA . PHE A 1 86 ? -3.408 19.984 15.453 1 98.25 86 PHE A CA 1
ATOM 676 C C . PHE A 1 86 ? -2.594 18.875 14.781 1 98.25 86 PHE A C 1
ATOM 678 O O . PHE A 1 86 ? -2.352 17.828 15.383 1 98.25 86 PHE A O 1
ATOM 685 N N . VAL A 1 87 ? -2.221 19.109 13.508 1 98.06 87 VAL A N 1
ATOM 686 C CA . VAL A 1 87 ? -1.459 18.172 12.688 1 98.06 87 VAL A CA 1
ATOM 687 C C . VAL A 1 87 ? -0.315 18.891 11.992 1 98.06 87 VAL A C 1
ATOM 689 O O . VAL A 1 87 ? -0.47 20.047 11.562 1 98.06 87 VAL A O 1
ATOM 692 N N . VAL A 1 88 ? 0.76 18.25 11.977 1 98.25 88 VAL A N 1
ATOM 693 C CA . VAL A 1 88 ? 1.895 18.719 11.188 1 98.25 88 VAL A CA 1
ATOM 694 C C . VAL A 1 88 ? 2.113 17.797 9.992 1 98.25 88 VAL A C 1
ATOM 696 O O . VAL A 1 88 ? 2.229 16.578 10.156 1 98.25 88 VAL A O 1
ATOM 699 N N . ILE A 1 89 ? 2.156 18.344 8.797 1 96.94 89 ILE A N 1
ATOM 700 C CA . ILE A 1 89 ? 2.375 17.516 7.613 1 96.94 89 ILE A CA 1
ATOM 701 C C . ILE A 1 89 ? 3.447 18.156 6.73 1 96.94 89 ILE A C 1
ATOM 703 O O . ILE A 1 89 ? 3.689 19.359 6.809 1 96.94 89 ILE A O 1
ATOM 707 N N . GLY A 1 90 ? 4.168 17.328 6.004 1 96.06 90 GLY A N 1
ATOM 708 C CA . GLY A 1 90 ? 5.082 17.828 4.9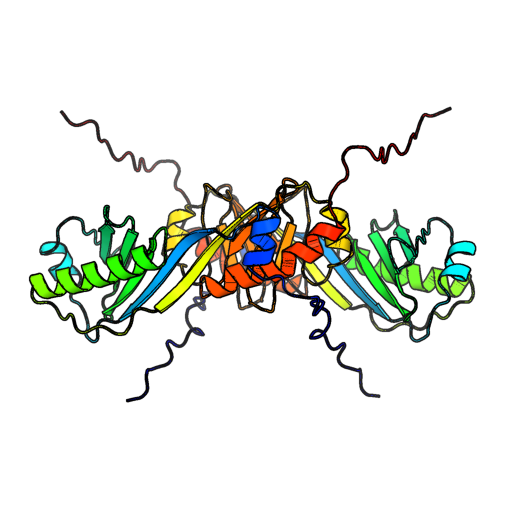88 1 96.06 90 GLY A CA 1
ATOM 709 C C . GLY A 1 90 ? 6.484 18.078 5.516 1 96.06 90 GLY A C 1
ATOM 710 O O . GLY A 1 90 ? 7.344 18.578 4.793 1 96.06 90 GLY A O 1
ATOM 711 N N . ALA A 1 91 ? 6.68 17.734 6.773 1 98 91 ALA A N 1
ATOM 712 C CA . ALA A 1 91 ? 8.016 17.938 7.328 1 98 91 ALA A CA 1
ATOM 713 C C . ALA A 1 91 ? 9 16.906 6.785 1 98 91 ALA A C 1
ATOM 715 O O . ALA A 1 91 ? 8.688 15.711 6.746 1 98 91 ALA A O 1
ATOM 716 N N . PRO A 1 92 ? 10.203 17.328 6.441 1 97.69 92 PRO A N 1
ATOM 717 C CA . PRO A 1 92 ? 11.141 16.391 5.82 1 97.69 92 PRO A CA 1
ATOM 718 C C . PRO A 1 92 ? 11.859 15.516 6.844 1 97.69 92 PRO A C 1
ATOM 720 O O . PRO A 1 92 ? 12.586 14.586 6.469 1 97.69 92 PRO A O 1
ATOM 723 N N . SER A 1 93 ? 11.734 15.805 8.156 1 97.94 93 SER A N 1
ATOM 724 C CA . SER A 1 93 ? 12.336 15.016 9.227 1 97.94 93 SER A CA 1
ATOM 725 C C . SER A 1 93 ? 11.492 15.07 10.5 1 97.94 93 SER A C 1
ATOM 727 O O . SER A 1 93 ? 10.617 15.93 10.633 1 97.94 93 SER A O 1
ATOM 729 N N . VAL A 1 94 ? 11.828 14.133 11.375 1 98.06 94 VAL A N 1
ATOM 730 C CA . VAL A 1 94 ? 11.148 14.109 12.664 1 98.06 94 VAL A CA 1
ATOM 731 C C . VAL A 1 94 ? 11.461 15.383 13.438 1 98.06 94 VAL A C 1
ATOM 733 O O . VAL A 1 94 ? 10.57 15.977 14.047 1 98.06 94 VAL A O 1
ATOM 736 N N . GLU A 1 95 ? 12.664 15.805 13.367 1 98.19 95 GLU A N 1
ATOM 737 C CA . GLU A 1 95 ? 13.07 17.031 14.047 1 98.19 95 GLU A CA 1
ATOM 738 C C . GLU A 1 95 ? 12.305 18.234 13.523 1 98.19 95 GLU A C 1
ATOM 740 O O . GLU A 1 95 ? 11.805 19.047 14.305 1 98.19 95 GLU A O 1
ATOM 745 N N . ASP A 1 96 ? 12.258 18.312 12.211 1 98.69 96 ASP A N 1
ATOM 746 C CA . ASP A 1 96 ? 11.539 19.438 11.602 1 98.69 96 ASP A CA 1
ATOM 747 C C . ASP A 1 96 ? 10.07 19.438 12.016 1 98.69 96 ASP A C 1
ATOM 749 O O . ASP A 1 96 ? 9.477 20.484 12.242 1 98.69 96 ASP A O 1
ATOM 753 N N . ALA A 1 97 ? 9.477 18.266 12.086 1 98.75 97 ALA A N 1
ATOM 754 C CA . ALA A 1 97 ? 8.078 18.156 12.508 1 98.75 97 ALA A CA 1
ATOM 755 C C . ALA A 1 97 ? 7.898 18.672 13.938 1 98.75 97 ALA A C 1
ATOM 757 O O . ALA A 1 97 ? 6.949 19.391 14.227 1 98.75 97 ALA A O 1
ATOM 758 N N . LYS A 1 98 ? 8.781 18.297 14.773 1 98.44 98 LYS A N 1
ATOM 759 C CA . LYS A 1 98 ? 8.727 18.734 16.172 1 98.44 98 LYS A CA 1
ATOM 760 C C . LYS A 1 98 ? 8.883 20.234 16.281 1 98.44 98 LYS A C 1
ATOM 762 O O . LYS A 1 98 ? 8.141 20.891 17.031 1 98.44 98 LYS A O 1
ATOM 767 N N . VAL A 1 99 ? 9.82 20.75 15.57 1 98.62 99 VAL A N 1
ATOM 768 C CA . VAL A 1 99 ? 10.055 22.188 15.594 1 98.62 99 VAL A CA 1
ATOM 769 C C . VAL A 1 99 ? 8.82 22.922 15.094 1 98.62 99 VAL A C 1
ATOM 771 O O . VAL A 1 99 ? 8.445 23.969 15.641 1 98.62 99 VAL A O 1
ATOM 774 N N . ALA A 1 100 ? 8.18 22.375 14.055 1 98.69 100 ALA A N 1
ATOM 775 C CA . ALA A 1 100 ? 6.965 23 13.531 1 98.69 100 ALA A CA 1
ATOM 776 C C . ALA A 1 100 ? 5.855 23 14.586 1 98.69 100 ALA A C 1
ATOM 778 O O . ALA A 1 100 ? 5.137 23.984 14.734 1 98.69 100 ALA A O 1
ATOM 779 N N . ALA A 1 101 ? 5.715 21.938 15.305 1 98.62 101 ALA A N 1
ATOM 780 C CA . ALA A 1 101 ? 4.727 21.859 16.375 1 98.62 101 ALA A CA 1
ATOM 781 C C . ALA A 1 101 ? 5.016 22.891 17.469 1 98.62 101 ALA A C 1
ATOM 783 O O . ALA A 1 101 ? 4.105 23.562 17.938 1 98.62 101 ALA A O 1
ATOM 784 N N . GLU A 1 102 ? 6.223 23 17.781 1 98.25 102 GLU A N 1
ATOM 785 C CA . GLU A 1 102 ? 6.633 23.969 18.797 1 98.25 102 GLU A CA 1
ATOM 786 C C . GLU A 1 102 ? 6.359 25.406 18.328 1 98.25 102 GLU A C 1
ATOM 788 O O . GLU A 1 102 ? 5.973 26.25 19.141 1 98.25 102 GLU A O 1
ATOM 793 N N . LYS A 1 103 ? 6.641 25.609 17.109 1 97.94 103 LYS A N 1
ATOM 794 C CA . LYS A 1 103 ? 6.375 26.922 16.547 1 97.94 103 LYS A CA 1
ATOM 795 C C . LYS A 1 103 ? 4.898 27.281 16.656 1 97.94 103 LYS A C 1
ATOM 797 O O . LYS A 1 103 ? 4.555 28.422 16.969 1 97.94 103 LYS A O 1
ATOM 802 N N . LEU A 1 104 ? 4.043 26.328 16.391 1 98.12 104 LEU A N 1
ATOM 803 C CA . LEU A 1 104 ? 2.615 26.578 16.578 1 98.12 104 LEU A CA 1
ATOM 804 C C . LEU A 1 104 ? 2.318 27.016 18.016 1 98.12 104 LEU A C 1
ATOM 806 O O . LEU A 1 104 ? 1.631 28.016 18.219 1 98.12 104 LEU A O 1
ATOM 810 N N . VAL A 1 105 ? 2.83 26.312 18.953 1 97.88 105 VAL A N 1
ATOM 811 C CA . VAL A 1 105 ? 2.578 26.578 20.375 1 97.88 105 VAL A CA 1
ATOM 812 C C . VAL A 1 105 ? 3.086 27.969 20.719 1 97.88 105 VAL A C 1
ATOM 814 O O . VAL A 1 105 ? 2.41 28.719 21.438 1 97.88 105 VAL A O 1
ATOM 817 N N . SER A 1 106 ? 4.215 28.312 20.219 1 97.69 106 SER A N 1
ATOM 818 C CA . SER A 1 106 ? 4.793 29.625 20.469 1 97.69 106 SER A CA 1
ATOM 819 C C . SER A 1 106 ? 3.9 30.734 19.906 1 97.69 106 SER A C 1
ATOM 821 O O . SER A 1 106 ? 3.721 31.781 20.547 1 97.69 106 SER A O 1
ATOM 823 N N . ILE A 1 107 ? 3.445 30.469 18.719 1 97.5 107 ILE A N 1
ATOM 824 C CA . ILE A 1 107 ? 2.568 31.453 18.078 1 97.5 107 ILE A CA 1
ATOM 825 C C . ILE A 1 107 ? 1.3 31.625 18.906 1 97.5 107 ILE A C 1
ATOM 827 O O . ILE A 1 107 ? 0.874 32.75 19.172 1 97.5 107 ILE A O 1
ATOM 831 N N . LEU A 1 108 ? 0.721 30.562 19.344 1 97.81 108 LEU A N 1
ATOM 832 C CA . LEU A 1 108 ? -0.481 30.625 20.172 1 97.81 108 LEU A CA 1
ATOM 833 C C . LEU A 1 108 ? -0.226 31.422 21.453 1 97.81 108 LEU A C 1
ATOM 835 O O . LEU A 1 108 ? -1.051 32.25 21.844 1 97.81 108 LEU A O 1
ATOM 839 N N . LYS A 1 109 ? 0.894 31.203 22.031 1 97.25 109 LYS A N 1
ATOM 840 C CA . LYS A 1 109 ? 1.272 31.906 23.25 1 97.25 109 LYS A CA 1
ATOM 841 C C . LYS A 1 109 ? 1.399 33.406 22.984 1 97.25 109 LYS A C 1
ATOM 843 O O . LYS A 1 109 ? 0.918 34.219 23.781 1 97.25 109 LYS A O 1
ATOM 848 N N . LYS A 1 110 ? 2 33.75 21.938 1 96.94 110 LYS A N 1
ATOM 849 C CA . LYS A 1 110 ? 2.262 35.125 21.594 1 96.94 110 LYS A CA 1
ATOM 850 C C . LYS A 1 110 ? 0.958 35.906 21.438 1 96.94 110 LYS A C 1
ATOM 852 O O . LYS A 1 110 ? 0.894 37.094 21.75 1 96.94 110 LYS A O 1
ATOM 857 N N . VAL A 1 111 ? -0.013 35.25 20.922 1 96.69 111 VAL A N 1
ATOM 858 C CA . VAL A 1 111 ? -1.263 35.938 20.656 1 96.69 111 VAL A CA 1
ATOM 859 C C . VAL A 1 111 ? -2.262 35.688 21.781 1 96.69 111 VAL A C 1
ATOM 861 O O . VAL A 1 111 ? -3.463 35.906 21.609 1 96.69 111 VAL A O 1
ATOM 864 N N . SER A 1 112 ? -1.825 35.031 22.844 1 96.25 112 SER A N 1
ATOM 865 C CA . SER A 1 112 ? -2.57 34.812 24.078 1 96.25 112 SER A CA 1
ATOM 866 C C . SER A 1 112 ? -3.705 33.812 23.859 1 96.25 112 SER A C 1
ATOM 868 O O . SER A 1 112 ? -4.809 34 24.375 1 96.25 112 SER A O 1
ATOM 870 N N . PHE A 1 113 ? -3.457 32.875 23.094 1 97.25 113 PHE A N 1
ATOM 871 C CA . PHE A 1 113 ? -4.359 31.75 22.953 1 97.25 113 PHE A CA 1
ATOM 872 C C . PHE A 1 113 ? -3.912 30.594 23.844 1 97.25 113 PHE A C 1
ATOM 874 O O . PHE A 1 113 ? -2.771 30.562 24.312 1 97.25 113 PHE A O 1
ATOM 881 N N . PRO A 1 114 ? -4.875 29.688 24.109 1 95.12 114 PRO A N 1
ATOM 882 C CA . PRO A 1 114 ? -4.426 28.484 24.812 1 95.12 114 PRO A CA 1
ATOM 883 C C . PRO A 1 114 ? -3.238 27.812 24.125 1 95.12 114 PRO A C 1
ATOM 885 O O . PRO A 1 114 ? -3.219 27.688 22.891 1 95.12 114 PRO A O 1
ATOM 888 N N . SER A 1 115 ? -2.246 27.422 24.953 1 95.88 115 SER A N 1
ATOM 889 C CA . SER A 1 115 ? -1.014 26.922 24.359 1 95.88 115 SER A CA 1
ATOM 890 C C . SER A 1 115 ? -0.496 25.688 25.094 1 95.88 115 SER A C 1
ATOM 892 O O . SER A 1 115 ? 0.522 25.109 24.703 1 95.88 115 SER A O 1
ATOM 894 N N . ASP A 1 116 ? -1.162 25.281 26.188 1 96.69 116 ASP A N 1
ATOM 895 C CA . ASP A 1 116 ? -0.835 24 26.797 1 96.69 116 ASP A CA 1
ATOM 896 C C . ASP A 1 116 ? -1.149 22.844 25.859 1 96.69 116 ASP A C 1
ATOM 898 O O . ASP A 1 116 ? -2.301 22.656 25.469 1 96.69 116 ASP A O 1
ATOM 902 N N . SER A 1 117 ? -0.107 22.141 25.516 1 96.44 117 SER A N 1
ATOM 903 C CA . SER A 1 117 ? -0.316 21.125 24.484 1 96.44 117 SER A CA 1
ATOM 904 C C . SER A 1 117 ? 0.174 19.766 24.938 1 96.44 117 SER A C 1
ATOM 906 O O . SER A 1 117 ? 1.02 19.656 25.828 1 96.44 117 SER A O 1
ATOM 908 N N . SER A 1 118 ? -0.386 18.703 24.391 1 96.69 118 SER A N 1
ATOM 909 C CA . SER A 1 118 ? 0.08 17.328 24.594 1 96.69 118 SER A CA 1
ATOM 910 C C . SER A 1 118 ? 1.453 17.125 23.953 1 96.69 118 SER A C 1
ATOM 912 O O . SER A 1 118 ? 1.905 17.938 23.156 1 96.69 118 SER A O 1
ATOM 914 N N . PRO A 1 119 ? 2.078 16.078 24.438 1 95.81 119 PRO A N 1
ATOM 915 C CA . PRO A 1 119 ? 3.283 15.711 23.688 1 95.81 119 PRO A CA 1
ATOM 916 C C . PRO A 1 119 ? 3.006 15.461 22.203 1 95.81 119 PRO A C 1
ATOM 918 O O . PRO A 1 119 ? 1.953 14.922 21.844 1 95.81 119 PRO A O 1
ATOM 921 N N . PHE A 1 120 ? 3.941 15.914 21.391 1 97.56 120 PHE A N 1
ATOM 922 C CA . PHE A 1 120 ? 3.832 15.719 19.953 1 97.56 120 PHE A CA 1
ATOM 923 C C . PHE A 1 120 ? 4.066 14.258 19.578 1 97.56 120 PHE A C 1
ATOM 925 O O . PHE A 1 120 ? 5.031 13.641 20.047 1 97.56 120 PHE A O 1
ATOM 932 N N . THR A 1 121 ? 3.205 13.664 18.719 1 97.44 121 THR A N 1
ATOM 933 C CA . THR A 1 121 ? 3.279 12.25 18.359 1 97.44 121 THR A CA 1
ATOM 934 C C . THR A 1 121 ? 3.445 12.086 16.844 1 97.44 121 THR A C 1
ATOM 936 O O . THR A 1 121 ? 2.707 12.688 16.062 1 97.44 121 THR A O 1
ATOM 939 N N . ILE A 1 122 ? 4.422 11.266 16.484 1 97.31 122 ILE A N 1
ATOM 940 C CA . ILE A 1 122 ? 4.582 10.914 15.07 1 97.31 122 ILE A CA 1
ATOM 941 C C . ILE A 1 122 ? 3.514 9.898 14.664 1 97.31 122 ILE A C 1
ATOM 943 O O . ILE A 1 122 ? 3.268 8.93 15.383 1 97.31 122 ILE A O 1
ATOM 947 N N . ARG A 1 123 ? 2.861 10.117 13.531 1 96.06 123 ARG A N 1
ATOM 948 C CA . ARG A 1 123 ? 1.742 9.273 13.133 1 96.06 123 ARG A CA 1
ATOM 949 C C . ARG A 1 123 ? 2.078 8.492 11.867 1 96.06 123 ARG A C 1
ATOM 951 O O . ARG A 1 123 ? 1.574 7.383 11.664 1 96.06 123 ARG A O 1
ATOM 958 N N . ASN A 1 124 ? 2.822 9.062 11.016 1 96.38 124 ASN A N 1
ATOM 959 C CA . ASN A 1 124 ? 3.23 8.422 9.773 1 96.38 124 ASN A CA 1
ATOM 960 C C . ASN A 1 124 ? 4.586 8.93 9.289 1 96.38 124 ASN A C 1
ATOM 962 O O . ASN A 1 124 ? 4.836 10.141 9.297 1 96.38 124 ASN A O 1
ATOM 966 N N . VAL A 1 125 ? 5.402 8.062 8.945 1 97.81 125 VAL A N 1
ATOM 967 C CA . VAL A 1 125 ? 6.695 8.414 8.367 1 97.81 125 VAL A CA 1
ATOM 968 C C . VAL A 1 125 ? 6.836 7.773 6.992 1 97.81 125 VAL A C 1
ATOM 970 O O . VAL A 1 125 ? 6.645 6.566 6.84 1 97.81 125 VAL A O 1
ATOM 973 N N . VAL A 1 126 ? 7.086 8.555 6.039 1 98.06 126 VAL A N 1
ATOM 974 C CA . VAL A 1 126 ? 7.43 8.078 4.703 1 98.06 126 VAL A CA 1
ATOM 975 C C . VAL A 1 126 ? 8.945 8.133 4.508 1 98.06 126 VAL A C 1
ATOM 977 O O . VAL A 1 126 ? 9.578 9.141 4.82 1 98.06 126 VAL A O 1
ATOM 980 N N . GLY A 1 127 ? 9.461 7.043 4.07 1 98.38 127 GLY A N 1
ATOM 981 C CA . GLY A 1 127 ? 10.891 7 3.795 1 98.38 127 GLY A CA 1
ATOM 982 C C . GLY A 1 127 ? 11.227 6.297 2.492 1 98.38 127 GLY A C 1
ATOM 983 O O . GLY A 1 127 ? 10.328 5.844 1.776 1 98.38 127 GLY A O 1
ATOM 984 N N . SER A 1 128 ? 12.477 6.289 2.182 1 98.5 128 SER A N 1
ATOM 985 C CA . SER A 1 128 ? 12.953 5.652 0.957 1 98.5 128 SER A CA 1
ATOM 986 C C . SER A 1 128 ? 14.352 5.066 1.145 1 98.5 128 SER A C 1
ATOM 988 O O . SER A 1 128 ? 15.055 5.41 2.098 1 98.5 128 SER A O 1
ATOM 990 N N . THR A 1 129 ? 14.648 4.152 0.307 1 98.56 129 THR A N 1
ATOM 991 C CA . THR A 1 129 ? 15.984 3.572 0.222 1 98.56 129 THR A CA 1
ATOM 992 C C . THR A 1 129 ? 16.266 3.068 -1.19 1 98.56 129 THR A C 1
ATOM 994 O O . THR A 1 129 ? 15.352 2.953 -2.008 1 98.56 129 THR A O 1
ATOM 997 N N . ASP A 1 130 ? 17.531 2.955 -1.476 1 98.56 130 ASP A N 1
ATOM 998 C CA . ASP A 1 130 ? 18.016 2.336 -2.703 1 98.56 130 ASP A CA 1
ATOM 999 C C . ASP A 1 130 ? 18.953 1.167 -2.393 1 98.56 130 ASP A C 1
ATOM 1001 O O . ASP A 1 130 ? 19.969 1.343 -1.733 1 98.56 130 ASP A O 1
ATOM 1005 N N . VAL A 1 131 ? 18.609 0.046 -2.875 1 98.31 131 VAL A N 1
ATOM 1006 C CA . VAL A 1 131 ? 19.438 -1.112 -2.545 1 98.31 131 VAL A CA 1
ATOM 1007 C C . VAL A 1 131 ? 20.562 -1.24 -3.555 1 98.31 131 VAL A C 1
ATOM 1009 O O . VAL A 1 131 ? 21.453 -2.094 -3.404 1 98.31 131 VAL A O 1
ATOM 1012 N N . CYS A 1 132 ? 20.594 -0.529 -4.695 1 96.5 132 CYS A N 1
ATOM 1013 C CA . CYS A 1 132 ? 21.703 -0.303 -5.613 1 96.5 132 CYS A CA 1
ATOM 1014 C C . CYS A 1 132 ? 21.922 -1.506 -6.527 1 96.5 132 CYS A C 1
ATOM 1016 O O . CYS A 1 132 ? 23.047 -1.821 -6.898 1 96.5 132 CYS A O 1
ATOM 1018 N N . PHE A 1 133 ? 20.922 -2.312 -6.73 1 97.94 133 PHE A N 1
ATOM 1019 C CA . PHE A 1 133 ? 20.922 -3.361 -7.742 1 97.94 133 PHE A CA 1
ATOM 1020 C C . PHE A 1 133 ? 19.516 -3.59 -8.281 1 97.94 133 PHE A C 1
ATOM 1022 O O . PHE A 1 133 ? 18.531 -3.266 -7.621 1 97.94 133 PHE A O 1
ATOM 1029 N N . LYS A 1 134 ? 19.453 -4.156 -9.477 1 98.25 134 LYS A N 1
ATOM 1030 C CA . LYS A 1 134 ? 18.156 -4.457 -10.086 1 98.25 134 LYS A CA 1
ATOM 1031 C C . LYS A 1 134 ? 17.531 -5.695 -9.461 1 98.25 134 LYS A C 1
ATOM 1033 O O . LYS A 1 134 ? 18.234 -6.641 -9.102 1 98.25 134 LYS A O 1
ATOM 1038 N N . ILE A 1 135 ? 16.25 -5.719 -9.398 1 98.38 135 ILE A N 1
ATOM 1039 C CA . ILE A 1 135 ? 15.523 -6.773 -8.695 1 98.38 135 ILE A CA 1
ATOM 1040 C C . ILE A 1 135 ? 14.609 -7.516 -9.672 1 98.38 135 ILE A C 1
ATOM 1042 O O . ILE A 1 135 ? 13.906 -6.887 -10.461 1 98.38 135 ILE A O 1
ATOM 1046 N N . ARG A 1 136 ? 14.586 -8.812 -9.633 1 97.38 136 ARG A N 1
ATOM 1047 C CA . ARG A 1 136 ? 13.633 -9.648 -10.352 1 97.38 136 ARG A CA 1
ATOM 1048 C C . ARG A 1 136 ? 12.289 -9.688 -9.633 1 97.38 136 ARG A C 1
ATOM 1050 O O . ARG A 1 136 ? 12.008 -10.617 -8.875 1 97.38 136 ARG A O 1
ATOM 1057 N N . LEU A 1 137 ? 11.453 -8.781 -9.945 1 97.94 137 LEU A N 1
ATOM 1058 C CA . LEU A 1 137 ? 10.203 -8.602 -9.211 1 97.94 137 LEU A CA 1
ATOM 1059 C C . LEU A 1 137 ? 9.273 -9.789 -9.406 1 97.94 137 LEU A C 1
ATOM 1061 O O . LEU A 1 137 ? 8.539 -10.164 -8.492 1 97.94 137 LEU A O 1
ATOM 1065 N N . GLU A 1 138 ? 9.375 -10.383 -10.578 1 94.62 138 GLU A N 1
ATOM 1066 C CA . GLU A 1 138 ? 8.523 -11.547 -10.828 1 94.62 138 GLU A CA 1
ATOM 1067 C C . GLU A 1 138 ? 8.859 -12.688 -9.883 1 94.62 138 GLU A C 1
ATOM 1069 O O . GLU A 1 138 ? 7.957 -13.336 -9.336 1 94.62 138 GLU A O 1
ATOM 1074 N N . GLY A 1 139 ? 10.125 -12.906 -9.766 1 93.94 139 GLY A N 1
ATOM 1075 C CA . GLY A 1 139 ? 10.555 -13.938 -8.828 1 93.94 139 GLY A CA 1
ATOM 1076 C C . GLY A 1 139 ? 10.164 -13.648 -7.395 1 93.94 139 GLY A C 1
ATOM 1077 O O . GLY A 1 139 ? 9.695 -14.539 -6.684 1 93.94 139 GLY A O 1
ATOM 1078 N N . LEU A 1 140 ? 10.344 -12.406 -6.996 1 96.06 140 LEU A N 1
ATOM 1079 C CA . LEU A 1 140 ? 9.961 -11.977 -5.656 1 96.06 140 LEU A CA 1
ATOM 1080 C C . LEU A 1 140 ? 8.461 -12.18 -5.434 1 96.06 140 LEU A C 1
ATOM 1082 O O . LEU A 1 140 ? 8.055 -12.734 -4.41 1 96.06 140 LEU A O 1
ATOM 1086 N N . ALA A 1 141 ? 7.668 -11.812 -6.371 1 95.69 141 ALA A N 1
ATOM 1087 C CA . ALA A 1 141 ? 6.219 -11.938 -6.266 1 95.69 141 ALA A CA 1
ATOM 1088 C C . ALA A 1 141 ? 5.797 -13.398 -6.145 1 95.69 141 ALA A C 1
ATOM 1090 O O . ALA A 1 141 ? 4.914 -13.727 -5.352 1 95.69 141 ALA A O 1
ATOM 1091 N N . ARG A 1 142 ? 6.41 -14.203 -6.906 1 91.62 142 ARG A N 1
ATOM 1092 C CA . ARG A 1 142 ? 6.082 -15.625 -6.91 1 91.62 142 ARG A CA 1
ATOM 1093 C C . ARG A 1 142 ? 6.383 -16.25 -5.555 1 91.62 142 ARG A C 1
ATOM 1095 O O . ARG A 1 142 ? 5.602 -17.078 -5.062 1 91.62 142 ARG A O 1
ATOM 1102 N N . ASP A 1 143 ? 7.469 -15.836 -5.012 1 92.81 143 ASP A N 1
ATOM 1103 C CA . ASP A 1 143 ? 7.91 -16.484 -3.781 1 92.81 143 ASP A CA 1
ATOM 1104 C C . ASP A 1 143 ? 7.246 -15.859 -2.559 1 92.81 143 ASP A C 1
ATOM 1106 O O . ASP A 1 143 ? 7.18 -16.484 -1.496 1 92.81 143 ASP A O 1
ATOM 1110 N N . HIS A 1 144 ? 6.785 -14.656 -2.721 1 93.69 144 HIS A N 1
ATOM 1111 C CA . HIS A 1 144 ? 6.164 -13.938 -1.616 1 93.69 144 HIS A CA 1
ATOM 1112 C C . HIS A 1 144 ? 4.719 -13.57 -1.939 1 93.69 144 HIS A C 1
ATOM 1114 O O . HIS A 1 144 ? 4.297 -12.438 -1.71 1 93.69 144 HIS A O 1
ATOM 1120 N N . LEU A 1 145 ? 3.996 -14.477 -2.338 1 91.31 145 LEU A N 1
ATOM 1121 C CA . LEU A 1 145 ? 2.67 -14.312 -2.924 1 91.31 145 LEU A CA 1
ATOM 1122 C C . LEU A 1 145 ? 1.7 -13.711 -1.91 1 91.31 145 LEU A C 1
ATOM 1124 O O . LEU A 1 145 ? 0.828 -12.922 -2.271 1 91.31 145 LEU A O 1
ATOM 1128 N N . ARG A 1 146 ? 1.867 -14.031 -0.708 1 87 146 ARG A N 1
ATOM 1129 C CA . ARG A 1 146 ? 0.908 -13.625 0.313 1 87 146 ARG A CA 1
ATOM 1130 C C . ARG A 1 146 ? 1.065 -12.148 0.656 1 87 146 ARG A C 1
ATOM 1132 O O . ARG A 1 146 ? 0.133 -11.523 1.162 1 87 146 ARG A O 1
ATOM 1139 N N . PHE A 1 147 ? 2.254 -11.594 0.358 1 91.38 147 PHE A N 1
ATOM 1140 C CA . PHE A 1 147 ? 2.564 -10.266 0.859 1 91.38 147 PHE A CA 1
ATOM 1141 C C . PHE A 1 147 ? 2.777 -9.289 -0.292 1 91.38 147 PHE A C 1
ATOM 1143 O O . PHE A 1 147 ? 2.975 -8.094 -0.07 1 91.38 147 PHE A O 1
ATOM 1150 N N . SER A 1 148 ? 2.727 -9.812 -1.487 1 95.81 148 SER A N 1
ATOM 1151 C CA . SER A 1 148 ? 3.156 -8.922 -2.562 1 95.81 148 SER A CA 1
ATOM 1152 C C . SER A 1 148 ? 2.172 -8.945 -3.727 1 95.81 148 SER A C 1
ATOM 1154 O O . SER A 1 148 ? 1.44 -9.922 -3.908 1 95.81 148 SER A O 1
ATOM 1156 N N . THR A 1 149 ? 2.113 -7.938 -4.453 1 96.38 149 THR A N 1
ATOM 1157 C CA . THR A 1 149 ? 1.374 -7.766 -5.699 1 96.38 149 THR A CA 1
ATOM 1158 C C . THR A 1 149 ? 2.252 -7.105 -6.762 1 96.38 149 THR A C 1
ATOM 1160 O O . THR A 1 149 ? 2.863 -6.066 -6.512 1 96.38 149 THR A O 1
ATOM 1163 N N . TYR A 1 150 ? 2.297 -7.773 -7.852 1 97.44 150 TYR A N 1
ATOM 1164 C CA . TYR A 1 150 ? 3.037 -7.219 -8.977 1 97.44 150 TYR A CA 1
ATOM 1165 C C . TYR A 1 150 ? 2.254 -7.375 -10.273 1 97.44 150 TYR A C 1
ATOM 1167 O O . TYR A 1 150 ? 2.104 -8.492 -10.789 1 97.44 150 TYR A O 1
ATOM 1175 N N . GLU A 1 151 ? 1.76 -6.297 -10.703 1 95.75 151 GLU A N 1
ATOM 1176 C CA . GLU A 1 151 ? 1.035 -6.18 -11.969 1 95.75 151 GLU A CA 1
ATOM 1177 C C . GLU A 1 151 ? 1.623 -5.078 -12.844 1 95.75 151 GLU A C 1
ATOM 1179 O O . GLU A 1 151 ? 1.091 -3.965 -12.891 1 95.75 151 GLU A O 1
ATOM 1184 N N . PRO A 1 152 ? 2.607 -5.406 -13.641 1 94.94 152 PRO A N 1
ATOM 1185 C CA . PRO A 1 152 ? 3.383 -4.387 -14.352 1 94.94 152 PRO A CA 1
ATOM 1186 C C . PRO A 1 152 ? 2.521 -3.535 -15.281 1 94.94 152 PRO A C 1
ATOM 1188 O O . PRO A 1 152 ? 2.822 -2.359 -15.508 1 94.94 152 PRO A O 1
ATOM 1191 N N . GLU A 1 153 ? 1.481 -4.09 -15.75 1 93.12 153 GLU A N 1
ATOM 1192 C CA . GLU A 1 153 ? 0.622 -3.359 -16.672 1 93.12 153 GLU A CA 1
ATOM 1193 C C . GLU A 1 153 ? -0.187 -2.287 -15.953 1 93.12 153 GLU A C 1
ATOM 1195 O O . GLU A 1 153 ? -0.696 -1.357 -16.578 1 93.12 153 GLU A O 1
ATOM 1200 N N . MET A 1 154 ? -0.315 -2.439 -14.648 1 92.81 154 MET A N 1
ATOM 1201 C CA . MET A 1 154 ? -1.098 -1.488 -13.867 1 92.81 154 MET A CA 1
ATOM 1202 C C . MET A 1 154 ? -0.187 -0.512 -13.125 1 92.81 154 MET A C 1
ATOM 1204 O O . MET A 1 154 ? -0.488 0.68 -13.039 1 92.81 154 MET A O 1
ATOM 1208 N N . PHE A 1 155 ? 0.878 -1.064 -12.672 1 92.75 155 PHE A N 1
ATOM 1209 C CA . PHE A 1 155 ? 1.839 -0.323 -11.867 1 92.75 155 PHE A CA 1
ATOM 1210 C C . PHE A 1 155 ? 3.227 -0.944 -11.969 1 92.75 155 PHE A C 1
ATOM 1212 O O . PHE A 1 155 ? 3.377 -2.162 -11.859 1 92.75 155 PHE A O 1
ATOM 1219 N N . PRO A 1 156 ? 4.215 -0.105 -12.148 1 94.88 156 PRO A N 1
ATOM 1220 C CA . PRO A 1 156 ? 5.539 -0.653 -12.445 1 94.88 156 PRO A CA 1
ATOM 1221 C C . PRO A 1 156 ? 6.23 -1.221 -11.203 1 94.88 156 PRO A C 1
ATOM 1223 O O . PRO A 1 156 ? 7.219 -1.953 -11.328 1 94.88 156 PRO A O 1
ATOM 1226 N N . GLY A 1 157 ? 5.832 -0.85 -10.062 1 97.19 157 GLY A N 1
ATOM 1227 C CA . GLY A 1 157 ? 6.449 -1.349 -8.852 1 97.19 157 GLY A CA 1
ATOM 1228 C C . GLY A 1 157 ? 5.711 -2.525 -8.242 1 97.19 157 GLY A C 1
ATOM 1229 O O . GLY A 1 157 ? 4.543 -2.764 -8.562 1 97.19 157 GLY A O 1
ATOM 1230 N N . LEU A 1 158 ? 6.434 -3.291 -7.461 1 98.38 158 LEU A N 1
ATOM 1231 C CA . LEU A 1 158 ? 5.824 -4.328 -6.637 1 98.38 158 LEU A CA 1
ATOM 1232 C C . LEU A 1 158 ? 5.359 -3.756 -5.301 1 98.38 158 LEU A C 1
ATOM 1234 O O . LEU A 1 158 ? 6.098 -3.008 -4.652 1 98.38 158 LEU A O 1
ATOM 1238 N N . ILE A 1 159 ? 4.129 -4.008 -4.969 1 98 159 ILE A N 1
ATOM 1239 C CA . ILE A 1 159 ? 3.584 -3.592 -3.68 1 98 159 ILE A CA 1
ATOM 1240 C C . ILE A 1 159 ? 3.789 -4.703 -2.65 1 98 159 ILE A C 1
ATOM 1242 O O . ILE A 1 159 ? 3.283 -5.812 -2.818 1 98 159 ILE A O 1
ATOM 1246 N N . TYR A 1 160 ? 4.547 -4.438 -1.597 1 97.94 160 TYR A N 1
ATOM 1247 C CA . TYR A 1 160 ? 4.855 -5.398 -0.541 1 97.94 160 TYR A CA 1
ATOM 1248 C C . TYR A 1 160 ? 4.254 -4.953 0.789 1 97.94 160 TYR A C 1
ATOM 1250 O O . TYR A 1 160 ? 4.586 -3.881 1.298 1 97.94 160 TYR A O 1
ATOM 1258 N N . ARG A 1 161 ? 3.457 -5.711 1.343 1 95.69 161 ARG A N 1
ATOM 1259 C CA . ARG A 1 161 ? 2.852 -5.41 2.637 1 95.69 161 ARG A CA 1
ATOM 1260 C C . ARG A 1 161 ? 3.57 -6.145 3.762 1 95.69 161 ARG A C 1
ATOM 1262 O O . ARG A 1 161 ? 3.453 -7.367 3.885 1 95.69 161 ARG A O 1
ATOM 1269 N N . MET A 1 162 ? 4.207 -5.371 4.535 1 95.69 162 MET A N 1
ATOM 1270 C CA . MET A 1 162 ? 4.93 -5.938 5.668 1 95.69 162 MET A CA 1
ATOM 1271 C C . MET A 1 162 ? 4.066 -5.926 6.926 1 95.69 162 MET A C 1
ATOM 1273 O O . MET A 1 162 ? 3.381 -4.941 7.203 1 95.69 162 MET A O 1
ATOM 1277 N N . LEU A 1 163 ? 4.117 -6.992 7.711 1 93.44 163 LEU A N 1
ATOM 1278 C CA . LEU A 1 163 ? 3.283 -7.105 8.906 1 93.44 163 LEU A CA 1
ATOM 1279 C C . LEU A 1 163 ? 3.996 -6.527 10.125 1 93.44 163 LEU A C 1
ATOM 1281 O O . LEU A 1 163 ? 3.367 -5.895 10.969 1 93.44 163 LEU A O 1
ATOM 1285 N N . ARG A 1 164 ? 5.398 -6.824 10.094 1 94.44 164 ARG A N 1
ATOM 1286 C CA . ARG A 1 164 ? 6.207 -6.352 11.211 1 94.44 164 ARG A CA 1
ATOM 1287 C C . ARG A 1 164 ? 7.547 -5.812 10.734 1 94.44 164 ARG A C 1
ATOM 1289 O O . ARG A 1 164 ? 8.461 -6.582 10.43 1 94.44 164 ARG A O 1
ATOM 1296 N N . PRO A 1 165 ? 7.648 -4.527 10.867 1 96.44 165 PRO A N 1
ATOM 1297 C CA . PRO A 1 165 ? 6.648 -3.51 11.195 1 96.44 165 PRO A CA 1
ATOM 1298 C C . PRO A 1 165 ? 5.543 -3.404 10.148 1 96.44 165 PRO A C 1
ATOM 1300 O O . PRO A 1 165 ? 5.762 -3.74 8.984 1 96.44 165 PRO A O 1
ATOM 1303 N N . LYS A 1 166 ? 4.445 -2.975 10.625 1 94.25 166 LYS A N 1
ATOM 1304 C CA . LYS A 1 166 ? 3.318 -2.799 9.711 1 94.25 166 LYS A CA 1
ATOM 1305 C C . LYS A 1 166 ? 3.543 -1.609 8.781 1 94.25 166 LYS A C 1
ATOM 1307 O O . LYS A 1 166 ? 3.49 -0.457 9.219 1 94.25 166 LYS A O 1
ATOM 1312 N N . CYS A 1 167 ? 3.789 -1.885 7.504 1 96.81 167 CYS A N 1
ATOM 1313 C CA . CYS A 1 167 ? 3.998 -0.835 6.512 1 96.81 167 CYS A CA 1
ATOM 1314 C C . CYS A 1 167 ? 3.904 -1.395 5.098 1 96.81 167 CYS A C 1
ATOM 1316 O O . CYS A 1 167 ? 3.723 -2.6 4.914 1 96.81 167 CYS A O 1
ATOM 1318 N N . THR A 1 168 ? 3.891 -0.552 4.156 1 97.12 168 THR A N 1
ATOM 1319 C CA . THR A 1 168 ? 3.816 -0.901 2.742 1 97.12 168 THR A CA 1
ATOM 1320 C C . THR A 1 168 ? 5.066 -0.438 2.002 1 97.12 168 THR A C 1
ATOM 1322 O O . THR A 1 168 ? 5.496 0.708 2.156 1 97.12 168 THR A O 1
ATOM 1325 N N . LEU A 1 169 ? 5.633 -1.308 1.261 1 98.56 169 LEU A N 1
ATOM 1326 C CA . LEU A 1 169 ? 6.801 -0.995 0.444 1 98.56 169 LEU A CA 1
ATOM 1327 C C . LEU A 1 169 ? 6.449 -1.016 -1.04 1 98.56 169 LEU A C 1
ATOM 1329 O O . LEU A 1 169 ? 5.797 -1.948 -1.514 1 98.56 169 LEU A O 1
ATOM 1333 N N . LEU A 1 170 ? 6.762 -0.003 -1.715 1 98.56 170 LEU A N 1
ATOM 1334 C CA . LEU A 1 170 ? 6.824 -0.045 -3.172 1 98.56 170 LEU A CA 1
ATOM 1335 C C . LEU A 1 170 ? 8.242 -0.354 -3.646 1 98.56 170 LEU A C 1
ATOM 1337 O O . LEU A 1 170 ? 9.172 0.414 -3.387 1 98.56 170 LEU A O 1
ATOM 1341 N N . ILE A 1 171 ? 8.398 -1.444 -4.266 1 98.75 171 ILE A N 1
ATOM 1342 C CA . ILE A 1 171 ? 9.711 -1.898 -4.715 1 98.75 171 ILE A CA 1
ATOM 1343 C C . ILE A 1 171 ? 9.781 -1.83 -6.242 1 98.75 171 ILE A C 1
ATOM 1345 O O . ILE A 1 171 ? 8.953 -2.424 -6.934 1 98.75 171 ILE A O 1
ATOM 1349 N N . PHE A 1 172 ? 10.766 -1.147 -6.75 1 98.5 172 PHE A N 1
ATOM 1350 C CA . PHE A 1 172 ? 10.914 -0.977 -8.188 1 98.5 172 PHE A CA 1
ATOM 1351 C C . PHE A 1 172 ? 12.07 -1.822 -8.711 1 98.5 172 PHE A C 1
ATOM 1353 O O . PHE A 1 172 ? 12.977 -2.174 -7.961 1 98.5 172 PHE A O 1
ATOM 1360 N N . ILE A 1 173 ? 12.016 -2.119 -9.977 1 98.31 173 ILE A N 1
ATOM 1361 C CA . ILE A 1 173 ? 13.031 -2.941 -10.625 1 98.31 173 ILE A CA 1
ATOM 1362 C C . ILE A 1 173 ? 14.414 -2.324 -10.406 1 98.31 173 ILE A C 1
ATOM 1364 O O . ILE A 1 173 ? 15.398 -3.041 -10.219 1 98.31 173 ILE A O 1
ATOM 1368 N N . SER A 1 174 ? 14.539 -1.012 -10.359 1 97.75 174 SER A N 1
ATOM 1369 C CA . SER A 1 174 ? 15.797 -0.279 -10.234 1 97.75 174 SER A CA 1
ATOM 1370 C C . SER A 1 174 ? 16.469 -0.539 -8.891 1 97.75 174 SER A C 1
ATOM 1372 O O . SER A 1 174 ? 17.656 -0.258 -8.711 1 97.75 174 SER A O 1
ATOM 1374 N N . GLY A 1 175 ? 15.68 -0.957 -7.961 1 98.5 175 GLY A N 1
ATOM 1375 C CA . GLY A 1 175 ? 16.203 -1.134 -6.613 1 98.5 175 GLY A CA 1
ATOM 1376 C C . GLY A 1 175 ? 15.727 -0.058 -5.652 1 98.5 175 GLY A C 1
ATOM 1377 O O . GLY A 1 175 ? 15.969 -0.145 -4.445 1 98.5 175 GLY A O 1
ATOM 1378 N N . LYS A 1 176 ? 15.039 0.904 -6.195 1 98.56 176 LYS A N 1
ATOM 1379 C CA . LYS A 1 176 ? 14.461 1.938 -5.34 1 98.56 176 LYS A CA 1
ATOM 1380 C C . LYS A 1 176 ? 13.25 1.41 -4.574 1 98.56 176 LYS A C 1
ATOM 1382 O O . LYS A 1 176 ? 12.461 0.628 -5.113 1 98.56 176 LYS A O 1
ATOM 1387 N N . ILE A 1 177 ? 13.156 1.872 -3.309 1 98.81 177 ILE A N 1
ATOM 1388 C CA . ILE A 1 177 ? 12.062 1.415 -2.461 1 98.81 177 ILE A CA 1
ATOM 1389 C C . ILE A 1 177 ? 11.438 2.605 -1.74 1 98.81 177 ILE A C 1
ATOM 1391 O O . ILE A 1 177 ? 12.148 3.453 -1.193 1 98.81 177 ILE A O 1
ATOM 1395 N N . VAL A 1 178 ? 10.18 2.709 -1.798 1 98.56 178 VAL A N 1
ATOM 1396 C CA . VAL A 1 178 ? 9.414 3.654 -0.998 1 98.56 178 VAL A CA 1
ATOM 1397 C C . VAL A 1 178 ? 8.742 2.924 0.167 1 98.56 178 VAL A C 1
ATOM 1399 O O . VAL A 1 178 ? 8.164 1.853 -0.016 1 98.56 178 VAL A O 1
ATOM 1402 N N . ILE A 1 179 ? 8.859 3.453 1.344 1 98.31 179 ILE A N 1
ATOM 1403 C CA . ILE A 1 179 ? 8.305 2.83 2.541 1 98.31 179 ILE A CA 1
ATOM 1404 C C . ILE A 1 179 ? 7.332 3.789 3.221 1 98.31 179 ILE A C 1
ATOM 1406 O O . ILE A 1 179 ? 7.699 4.918 3.561 1 98.31 179 ILE A O 1
ATOM 1410 N N . THR A 1 180 ? 6.109 3.375 3.377 1 96.88 180 THR A N 1
ATOM 1411 C CA . THR A 1 180 ? 5.086 4.23 3.971 1 96.88 180 THR A CA 1
ATOM 1412 C C . THR A 1 180 ? 4.289 3.465 5.023 1 96.88 180 THR A C 1
ATOM 1414 O O . THR A 1 180 ? 4.34 2.234 5.078 1 96.88 180 THR A O 1
ATOM 1417 N N . GLY A 1 181 ? 3.648 4.191 5.906 1 95.38 181 GLY A N 1
ATOM 1418 C CA . GLY A 1 181 ? 2.789 3.586 6.91 1 95.38 181 GLY A CA 1
ATOM 1419 C C . GLY A 1 181 ? 3.502 3.316 8.219 1 95.38 181 GLY A C 1
ATOM 1420 O O . GLY A 1 181 ? 2.914 2.754 9.148 1 95.38 181 GLY A O 1
ATOM 1421 N N . CYS A 1 182 ? 4.691 3.795 8.297 1 96.62 182 CYS A N 1
ATOM 1422 C CA . CYS A 1 182 ? 5.453 3.586 9.523 1 96.62 182 CYS A CA 1
ATOM 1423 C C . CYS A 1 182 ? 5.051 4.598 10.594 1 96.62 182 CYS A C 1
ATOM 1425 O O . CYS A 1 182 ? 4.832 5.77 10.289 1 96.62 182 CYS A O 1
ATOM 1427 N N . GLU A 1 183 ? 5.121 4.168 11.812 1 95.31 183 GLU A N 1
ATOM 1428 C CA . GLU A 1 183 ? 4.746 5.066 12.898 1 95.31 183 GLU A CA 1
ATOM 1429 C C . GLU A 1 183 ? 5.977 5.738 13.5 1 95.31 183 GLU A C 1
ATOM 1431 O O . GLU A 1 183 ? 5.852 6.59 14.383 1 95.31 183 GLU A O 1
ATOM 1436 N N . SER A 1 184 ? 7.148 5.344 13.078 1 96.81 184 SER A N 1
ATOM 1437 C CA . SER A 1 184 ? 8.406 5.945 13.508 1 96.81 184 SER A CA 1
ATOM 1438 C C . SER A 1 184 ? 9.516 5.703 12.484 1 96.81 184 SER A C 1
ATOM 1440 O O . SER A 1 184 ? 9.43 4.773 11.68 1 96.81 184 SER A O 1
ATOM 1442 N N . PRO A 1 185 ? 10.539 6.531 12.516 1 97 185 PRO A N 1
ATOM 1443 C CA . PRO A 1 185 ? 11.688 6.254 11.641 1 97 185 PRO A CA 1
ATOM 1444 C C . PRO A 1 185 ? 12.32 4.895 11.922 1 97 185 PRO A C 1
ATOM 1446 O O . PRO A 1 185 ? 12.828 4.246 11 1 97 185 PRO A O 1
ATOM 1449 N N . ALA A 1 186 ? 12.281 4.508 13.148 1 97.12 186 ALA A N 1
ATOM 1450 C CA . ALA A 1 186 ? 12.844 3.213 13.523 1 97.12 186 ALA A CA 1
ATOM 1451 C C . ALA A 1 186 ? 12.133 2.072 12.797 1 97.12 186 ALA A C 1
ATOM 1453 O O . ALA A 1 186 ? 12.766 1.087 12.414 1 97.12 186 ALA A O 1
ATOM 1454 N N . ASP A 1 187 ? 10.875 2.166 12.625 1 97.62 187 ASP A N 1
ATOM 1455 C CA . ASP A 1 187 ? 10.102 1.174 11.883 1 97.62 187 ASP A CA 1
ATOM 1456 C C . ASP A 1 187 ? 10.586 1.075 10.438 1 97.62 187 ASP A C 1
ATOM 1458 O O . ASP A 1 187 ? 10.711 -0.023 9.891 1 97.62 187 ASP A O 1
ATOM 1462 N N . GLY A 1 188 ? 10.836 2.223 9.82 1 98.12 188 GLY A N 1
ATOM 1463 C CA . GLY A 1 188 ? 11.352 2.23 8.461 1 98.12 188 GLY A CA 1
ATOM 1464 C C . GLY A 1 188 ? 12.711 1.56 8.336 1 98.12 188 GLY A C 1
ATOM 1465 O O . GLY A 1 188 ? 12.938 0.784 7.406 1 98.12 188 GLY A O 1
ATOM 1466 N N . GLU A 1 189 ? 13.531 1.897 9.258 1 97.81 189 GLU A N 1
ATOM 1467 C CA . GLU A 1 189 ? 14.852 1.285 9.281 1 97.81 189 GLU A CA 1
ATOM 1468 C C . GLU A 1 189 ? 14.758 -0.231 9.43 1 97.81 189 GLU A C 1
ATOM 1470 O O . GLU A 1 189 ? 15.469 -0.973 8.75 1 97.81 189 GLU A O 1
ATOM 1475 N N . LYS A 1 190 ? 13.938 -0.616 10.312 1 98 190 LYS A N 1
ATOM 1476 C CA . LYS A 1 190 ? 13.727 -2.045 10.523 1 98 190 LYS A CA 1
ATOM 1477 C C . LYS A 1 190 ? 13.188 -2.717 9.266 1 98 190 LYS A C 1
ATOM 1479 O O . LYS A 1 190 ? 13.586 -3.836 8.938 1 98 190 LYS A O 1
ATOM 1484 N N . ALA A 1 191 ? 12.297 -2.059 8.602 1 98.44 191 ALA A N 1
ATOM 1485 C CA . ALA A 1 1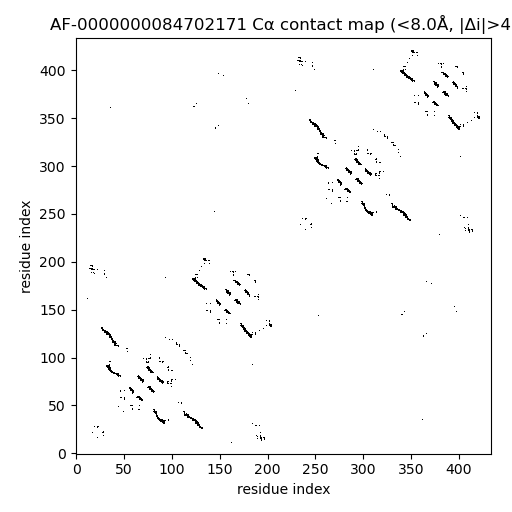91 ? 11.734 -2.596 7.367 1 98.44 191 ALA A CA 1
ATOM 1486 C C . ALA A 1 191 ? 12.828 -2.836 6.328 1 98.44 191 ALA A C 1
ATOM 1488 O O . ALA A 1 191 ? 12.859 -3.883 5.68 1 98.44 191 ALA A O 1
ATOM 1489 N N . VAL A 1 192 ? 13.75 -1.913 6.215 1 98.56 192 VAL A N 1
ATOM 1490 C CA . VAL A 1 192 ? 14.859 -2.059 5.273 1 98.56 192 VAL A CA 1
ATOM 1491 C C . VAL A 1 192 ? 15.742 -3.232 5.688 1 98.56 192 VAL A C 1
ATOM 1493 O O . VAL A 1 192 ? 16.141 -4.043 4.852 1 98.56 192 VAL A O 1
ATOM 1496 N N . GLY A 1 193 ? 15.969 -3.262 6.941 1 98.25 193 GLY A N 1
ATOM 1497 C CA . GLY A 1 193 ? 16.781 -4.352 7.457 1 98.25 193 GLY A CA 1
ATOM 1498 C C . GLY A 1 193 ? 16.188 -5.719 7.184 1 98.25 193 GLY A C 1
ATOM 1499 O O . GLY A 1 193 ? 16.922 -6.695 7.008 1 98.25 193 GLY A O 1
ATOM 1500 N N . LYS A 1 194 ? 14.914 -5.84 7.148 1 97.81 194 LYS A N 1
ATOM 1501 C CA . LYS A 1 194 ? 14.219 -7.105 6.922 1 97.81 194 LYS A CA 1
ATOM 1502 C C . LYS A 1 194 ? 14.148 -7.434 5.434 1 97.81 194 LYS A C 1
ATOM 1504 O O . LYS A 1 194 ? 14.344 -8.586 5.039 1 97.81 194 LYS A O 1
ATOM 1509 N N . ILE A 1 195 ? 13.938 -6.41 4.648 1 98.06 195 ILE A N 1
ATOM 1510 C CA . ILE A 1 195 ? 13.633 -6.688 3.25 1 98.06 195 ILE A CA 1
ATOM 1511 C C . ILE A 1 195 ? 14.93 -6.84 2.459 1 98.06 195 ILE A C 1
ATOM 1513 O O . ILE A 1 195 ? 14.969 -7.559 1.457 1 98.06 195 ILE A O 1
ATOM 1517 N N . PHE A 1 196 ? 15.984 -6.238 2.908 1 98.44 196 PHE A N 1
ATOM 1518 C CA . PHE A 1 196 ? 17.219 -6.195 2.129 1 98.44 196 PHE A CA 1
ATOM 1519 C C . PHE A 1 196 ? 17.75 -7.602 1.89 1 98.44 196 PHE A C 1
ATOM 1521 O O . PHE A 1 196 ? 18 -7.988 0.747 1 98.44 196 PHE A O 1
ATOM 1528 N N . PRO A 1 197 ? 17.891 -8.398 2.928 1 97.12 197 PRO A N 1
ATOM 1529 C CA . PRO A 1 197 ? 18.391 -9.742 2.676 1 97.12 197 PRO A CA 1
ATOM 1530 C C . PRO A 1 197 ? 17.484 -10.562 1.76 1 97.12 197 PRO A C 1
ATOM 1532 O O . PRO A 1 197 ? 17.953 -11.414 1.007 1 97.12 197 PRO A O 1
ATOM 1535 N N . VAL A 1 198 ? 16.266 -10.32 1.801 1 96.38 198 VAL A N 1
ATOM 1536 C CA . VAL A 1 198 ? 15.32 -10.977 0.912 1 96.38 198 VAL A CA 1
ATOM 1537 C C . VAL A 1 198 ? 15.586 -10.562 -0.532 1 96.38 198 VAL A C 1
ATOM 1539 O O . VAL A 1 198 ? 15.703 -11.414 -1.419 1 96.38 198 VAL A O 1
ATOM 1542 N N . LEU A 1 199 ? 15.773 -9.289 -0.734 1 97.75 199 LEU A N 1
ATOM 1543 C CA . LEU A 1 199 ? 15.945 -8.758 -2.084 1 97.75 199 LEU A CA 1
ATOM 1544 C C . LEU A 1 199 ? 17.266 -9.234 -2.691 1 97.75 199 LEU A C 1
ATOM 1546 O O . LEU A 1 199 ? 17.359 -9.391 -3.91 1 97.75 199 LEU A O 1
ATOM 1550 N N . LEU A 1 200 ? 18.203 -9.5 -1.867 1 96.25 200 LEU A N 1
ATOM 1551 C CA . LEU A 1 200 ? 19.5 -10.008 -2.332 1 96.25 200 LEU A CA 1
ATOM 1552 C C . LEU A 1 200 ? 19.328 -11.312 -3.104 1 96.25 200 LEU A C 1
ATOM 1554 O O . LEU A 1 200 ? 20.062 -11.578 -4.055 1 96.25 200 LEU A O 1
ATOM 1558 N N . GLN A 1 201 ? 18.359 -12.039 -2.758 1 94.56 201 GLN A N 1
ATOM 1559 C CA . GLN A 1 201 ? 18.109 -13.336 -3.391 1 94.56 201 GLN A CA 1
ATOM 1560 C C . GLN A 1 201 ? 17.5 -13.164 -4.777 1 94.56 201 GLN A C 1
ATOM 1562 O O . GLN A 1 201 ? 17.438 -14.109 -5.562 1 94.56 201 GLN A O 1
ATOM 1567 N N . TYR A 1 202 ? 17.094 -11.969 -5.102 1 96.5 202 TYR A N 1
ATOM 1568 C CA . TYR A 1 202 ? 16.422 -11.727 -6.379 1 96.5 202 TYR A CA 1
ATOM 1569 C C . TYR A 1 202 ? 17.188 -10.695 -7.203 1 96.5 202 TYR A C 1
ATOM 1571 O O . TYR A 1 202 ? 16.609 -10.031 -8.07 1 96.5 202 TYR A O 1
ATOM 1579 N N . ARG A 1 203 ? 18.406 -10.5 -6.906 1 96.44 203 ARG A N 1
ATOM 1580 C CA . ARG A 1 203 ? 19.25 -9.578 -7.664 1 96.44 203 ARG A CA 1
ATOM 1581 C C . ARG A 1 203 ? 19.391 -10.039 -9.109 1 96.44 203 ARG A C 1
ATOM 1583 O O . ARG A 1 203 ? 19.672 -11.211 -9.375 1 96.44 203 ARG A O 1
ATOM 1590 N N . LEU A 1 204 ? 19.078 -9.164 -10.008 1 92.12 204 LEU A N 1
ATOM 1591 C CA . LEU A 1 204 ? 19.297 -9.461 -11.422 1 92.12 204 LEU A CA 1
ATOM 1592 C C . LEU A 1 204 ? 20.781 -9.422 -11.773 1 92.12 204 LEU A C 1
ATOM 1594 O O . LEU A 1 204 ? 21.469 -8.469 -11.422 1 92.12 204 LEU A O 1
ATOM 1598 N N . ARG A 1 205 ? 21.328 -10.5 -12.188 1 77.5 205 ARG A N 1
ATOM 1599 C CA . ARG A 1 205 ? 22.734 -10.547 -12.547 1 77.5 205 ARG A CA 1
ATOM 1600 C C . ARG A 1 205 ? 22.953 -10.086 -13.984 1 77.5 205 ARG A C 1
ATOM 1602 O O . ARG A 1 205 ? 22.094 -10.305 -14.844 1 77.5 205 ARG A O 1
ATOM 1609 N N . GLU A 1 206 ? 23.625 -9.008 -14.398 1 63.97 206 GLU A N 1
ATOM 1610 C CA . GLU A 1 206 ? 23.938 -8.547 -15.75 1 63.97 206 GLU A CA 1
ATOM 1611 C C . GLU A 1 206 ? 24.109 -9.727 -16.703 1 63.97 206 GLU A C 1
ATOM 1613 O O . GLU A 1 206 ? 23.703 -9.648 -17.875 1 63.97 206 GLU A O 1
ATOM 1618 N N . GLY A 1 207 ? 25 -10.688 -16.656 1 51.91 207 GLY A N 1
ATOM 1619 C CA . GLY A 1 207 ? 25.438 -11.602 -17.703 1 51.91 207 GLY A CA 1
ATOM 1620 C C . GLY A 1 207 ? 24.422 -12.688 -18 1 51.91 207 GLY A C 1
ATOM 1621 O O . GLY A 1 207 ? 24.641 -13.539 -18.859 1 51.91 207 GLY A O 1
ATOM 1622 N N . GLY A 1 208 ? 23.609 -13.211 -17.188 1 43.47 208 GLY A N 1
ATOM 1623 C CA . GLY A 1 208 ? 22.891 -14.422 -17.562 1 43.47 208 GLY A CA 1
ATOM 1624 C C . GLY A 1 208 ? 21.719 -14.164 -18.484 1 43.47 208 GLY A C 1
ATOM 1625 O O . GLY A 1 208 ? 20.891 -13.281 -18.219 1 43.47 208 GLY A O 1
ATOM 1626 N N . SER A 1 209 ? 21.906 -14.273 -19.891 1 40.06 209 SER A N 1
ATOM 1627 C CA . SER A 1 209 ? 20.969 -14.414 -21 1 40.06 209 SER A CA 1
ATOM 1628 C C . SER A 1 209 ? 19.75 -15.234 -20.594 1 40.06 209 SER A C 1
ATOM 1630 O O . SER A 1 209 ? 19.844 -16.438 -20.375 1 40.06 209 SER A O 1
ATOM 1632 N N . ASP A 1 210 ? 18.969 -15.109 -19.859 1 39.19 210 ASP A N 1
ATOM 1633 C CA . ASP A 1 210 ? 17.734 -15.875 -20.047 1 39.19 210 ASP A CA 1
ATOM 1634 C C . ASP A 1 210 ? 17.156 -15.625 -21.438 1 39.19 210 ASP A C 1
ATOM 1636 O O . ASP A 1 210 ? 16.375 -14.68 -21.625 1 39.19 210 ASP A O 1
ATOM 1640 N N . GLU A 1 211 ? 18 -15.594 -22.625 1 36.03 211 GLU A N 1
ATOM 1641 C CA . GLU A 1 211 ? 17.609 -15.836 -24.016 1 36.03 211 GLU A CA 1
ATOM 1642 C C . GLU A 1 211 ? 16.828 -17.141 -24.141 1 36.03 211 GLU A C 1
ATOM 1644 O O . GLU A 1 211 ? 17.422 -18.234 -24.125 1 36.03 211 GLU A O 1
ATOM 1649 N N . SER A 1 212 ? 15.711 -17.5 -23.703 1 35.84 212 SER A N 1
ATOM 1650 C CA . SER A 1 212 ? 14.914 -18.469 -24.453 1 35.84 212 SER A CA 1
ATOM 1651 C C . SER A 1 212 ? 14.867 -18.109 -25.938 1 35.84 212 SER A C 1
ATOM 1653 O O . SER A 1 212 ? 14.422 -17.016 -26.312 1 35.84 212 SER A O 1
ATOM 1655 N N . SER A 1 213 ? 15.859 -18.641 -26.875 1 34.19 213 SER A N 1
ATOM 1656 C CA . SER A 1 213 ? 16.031 -18.844 -28.312 1 34.19 213 SER A CA 1
ATOM 1657 C C . SER A 1 213 ? 14.773 -19.453 -28.922 1 34.19 213 SER A C 1
ATOM 1659 O O . SER A 1 213 ? 14.789 -20.594 -29.406 1 34.19 213 SER A O 1
ATOM 1661 N N . ASP A 1 214 ? 13.617 -19.109 -29.016 1 26.12 214 ASP A N 1
ATOM 1662 C CA . ASP A 1 214 ? 12.656 -19.547 -30.016 1 26.12 214 ASP A CA 1
ATOM 1663 C C . ASP A 1 214 ? 13.062 -19.078 -31.406 1 26.12 214 ASP A C 1
ATOM 1665 O O . ASP A 1 214 ? 12.719 -17.969 -31.828 1 26.12 214 ASP A O 1
ATOM 1669 N N . LYS A 1 215 ? 14.375 -19.25 -31.891 1 27.78 215 LYS A N 1
ATOM 1670 C CA . LYS A 1 215 ? 14.555 -19.297 -33.344 1 27.78 215 LYS A CA 1
ATOM 1671 C C . LYS A 1 215 ? 13.812 -20.484 -33.938 1 27.78 215 LYS A C 1
ATOM 1673 O O . LYS A 1 215 ? 13.984 -21.625 -33.5 1 27.78 215 LYS A O 1
ATOM 1678 N N . ASP A 1 216 ? 12.609 -20.297 -34.719 1 23.11 216 ASP A N 1
ATOM 1679 C CA . ASP A 1 216 ? 12.031 -21.078 -35.781 1 23.11 216 ASP A CA 1
ATOM 1680 C C . ASP A 1 216 ? 13.109 -21.547 -36.781 1 23.11 216 ASP A C 1
ATOM 1682 O O . ASP A 1 216 ? 13.93 -20.75 -37.219 1 23.11 216 ASP A O 1
ATOM 1686 N N . ASP A 1 217 ? 13.445 -22.844 -36.719 1 20.12 217 ASP A N 1
ATOM 1687 C CA . ASP A 1 217 ? 13.43 -23.656 -37.938 1 20.12 217 ASP A CA 1
ATOM 1688 C C . ASP A 1 217 ? 12.086 -23.547 -38.656 1 20.12 217 ASP A C 1
ATOM 1690 O O . ASP A 1 217 ? 11.039 -23.469 -38 1 20.12 217 ASP A O 1
ATOM 1694 N N . MET B 1 1 ? -5.488 10.68 35.125 1 20.44 1 MET B N 1
ATOM 1695 C CA . MET B 1 1 ? -6.258 11.328 34.062 1 20.44 1 MET B CA 1
ATOM 1696 C C . MET B 1 1 ? -6.051 10.633 32.719 1 20.44 1 MET B C 1
ATOM 1698 O O . MET B 1 1 ? -4.918 10.375 32.312 1 20.44 1 MET B O 1
ATOM 1702 N N . SER B 1 2 ? -7.027 9.828 32.281 1 21.64 2 SER B N 1
ATOM 1703 C CA . SER B 1 2 ? -7.086 8.82 31.234 1 21.64 2 SER B CA 1
ATOM 1704 C C . SER B 1 2 ? -6.781 9.438 29.875 1 21.64 2 SER B C 1
ATOM 1706 O O . SER B 1 2 ? -7.438 10.391 29.453 1 21.64 2 SER B O 1
ATOM 1708 N N . VAL B 1 3 ? -5.547 9.562 29.484 1 26.97 3 VAL B N 1
ATOM 1709 C CA . VAL B 1 3 ? -5.164 9.953 28.125 1 26.97 3 VAL B CA 1
ATOM 1710 C C . VAL B 1 3 ? -6.105 9.305 27.109 1 26.97 3 VAL B C 1
ATOM 1712 O O . VAL B 1 3 ? -6.219 8.078 27.062 1 26.97 3 VAL B O 1
ATOM 1715 N N . SER B 1 4 ? -7.297 9.906 26.906 1 27.97 4 SER B N 1
ATOM 1716 C CA . SER B 1 4 ? -8.289 9.484 25.922 1 27.97 4 SER B CA 1
ATOM 1717 C C . SER B 1 4 ? -7.617 8.984 24.641 1 27.97 4 SER B C 1
ATOM 1719 O O . SER B 1 4 ? -6.734 9.648 24.109 1 27.97 4 SER B O 1
ATOM 1721 N N . LYS B 1 5 ? -7.492 7.766 24.516 1 30.44 5 LYS B N 1
ATOM 1722 C CA . LYS B 1 5 ? -7.188 6.996 23.312 1 30.44 5 LYS B CA 1
ATOM 1723 C C . LYS B 1 5 ? -7.75 7.676 22.062 1 30.44 5 LYS B C 1
ATOM 1725 O O . LYS B 1 5 ? -8.953 7.938 21.984 1 30.44 5 LYS B O 1
ATOM 1730 N N . TRP B 1 6 ? -7.09 8.578 21.516 1 32.97 6 TRP B N 1
ATOM 1731 C CA . TRP B 1 6 ? -7.465 8.992 20.172 1 32.97 6 TRP B CA 1
ATOM 1732 C C . TRP B 1 6 ? -8.141 7.844 19.422 1 32.97 6 TRP B C 1
ATOM 1734 O O . TRP B 1 6 ? -7.527 6.801 19.188 1 32.97 6 TRP B O 1
ATOM 1744 N N . SER B 1 7 ? -9.32 7.508 19.766 1 33.81 7 SER B N 1
ATOM 1745 C CA . SER B 1 7 ? -10.094 6.473 19.094 1 33.81 7 SER B CA 1
ATOM 1746 C C . SER B 1 7 ? -9.781 6.441 17.594 1 33.81 7 SER B C 1
ATOM 1748 O O . SER B 1 7 ? -10.109 7.379 16.859 1 33.81 7 SER B O 1
ATOM 1750 N N . SER B 1 8 ? -8.641 6.113 17.156 1 38.38 8 SER B N 1
ATOM 1751 C CA . SER B 1 8 ? -8.156 5.699 15.844 1 38.38 8 SER B CA 1
ATOM 1752 C C . SER B 1 8 ? -9.25 5.02 15.039 1 38.38 8 SER B C 1
ATOM 1754 O O . SER B 1 8 ? -9.055 4.695 13.867 1 38.38 8 SER B O 1
ATOM 1756 N N . SER B 1 9 ? -10.188 4.387 15.656 1 39.28 9 SER B N 1
ATOM 1757 C CA . SER B 1 9 ? -11.211 3.578 15.008 1 39.28 9 SER B CA 1
ATOM 1758 C C . SER B 1 9 ? -12.156 4.441 14.172 1 39.28 9 SER B C 1
ATOM 1760 O O . SER B 1 9 ? -12.992 3.924 13.43 1 39.28 9 SER B O 1
ATOM 1762 N N . ARG B 1 10 ? -12.531 5.684 14.547 1 38.91 10 ARG B N 1
ATOM 1763 C CA . ARG B 1 10 ? -13.672 6.379 13.953 1 38.91 10 ARG B CA 1
ATOM 1764 C C . ARG B 1 10 ? -13.461 6.609 12.461 1 38.91 10 ARG B C 1
ATOM 1766 O O . ARG B 1 10 ? -14.414 6.609 11.688 1 38.91 10 ARG B O 1
ATOM 1773 N N . ASP B 1 11 ? -12.477 7.445 12.07 1 45.03 11 ASP B N 1
ATOM 1774 C CA . ASP B 1 11 ? -12.734 8.414 11.008 1 45.03 11 ASP B CA 1
ATOM 1775 C C . ASP B 1 11 ? -12.852 7.727 9.648 1 45.03 11 ASP B C 1
ATOM 1777 O O . ASP B 1 11 ? -12.453 8.297 8.625 1 45.03 11 ASP B O 1
ATOM 1781 N N . GLU B 1 12 ? -12.477 6.422 9.516 1 51.34 12 GLU B N 1
ATOM 1782 C CA . GLU B 1 12 ? -12.938 6.184 8.148 1 51.34 12 GLU B CA 1
ATOM 1783 C C . GLU B 1 12 ? -14.398 6.59 7.973 1 51.34 12 GLU B C 1
ATOM 1785 O O . GLU B 1 12 ? -15.266 6.117 8.703 1 51.34 12 GLU B O 1
ATOM 1790 N N . ASP B 1 13 ? -14.695 7.758 7.691 1 49.69 13 ASP B N 1
ATOM 1791 C CA . ASP B 1 13 ? -16.016 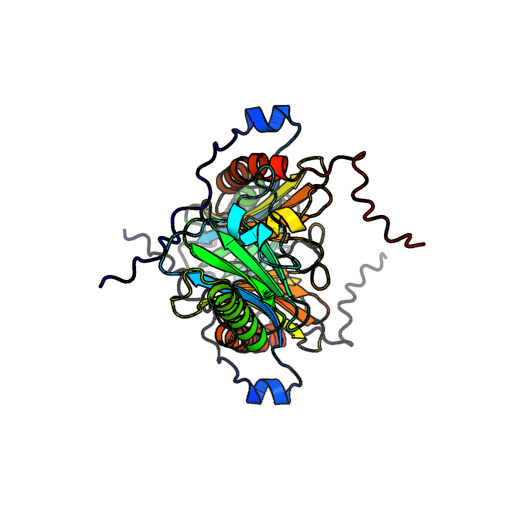8.336 7.465 1 49.69 13 ASP B CA 1
ATOM 1792 C C . ASP B 1 13 ? -17 7.273 6.984 1 49.69 13 ASP B C 1
ATOM 1794 O O . ASP B 1 13 ? -16.719 6.547 6.027 1 49.69 13 ASP B O 1
ATOM 1798 N N . ASP B 1 14 ? -17.719 6.672 7.934 1 53.84 14 ASP B N 1
ATOM 1799 C CA . ASP B 1 14 ? -18.906 5.871 7.664 1 53.84 14 ASP B CA 1
ATOM 1800 C C . ASP B 1 14 ? -19.781 6.527 6.598 1 53.84 14 ASP B C 1
ATOM 1802 O O . ASP B 1 14 ? -21 6.641 6.77 1 53.84 14 ASP B O 1
ATOM 1806 N N . GLY B 1 15 ? -19.203 7.355 5.754 1 59.03 15 GLY B N 1
ATOM 1807 C CA . GLY B 1 15 ? -20.141 7.789 4.738 1 59.03 15 GLY B CA 1
ATOM 1808 C C . GLY B 1 15 ? -20.812 6.637 4.023 1 59.03 15 GLY B C 1
ATOM 1809 O O . GLY B 1 15 ? -20.531 5.469 4.305 1 59.03 15 GLY B O 1
ATOM 1810 N N . SER B 1 16 ? -21.828 6.906 3.32 1 78.62 16 SER B N 1
ATOM 1811 C CA . SER B 1 16 ? -22.688 5.965 2.602 1 78.62 16 SER B CA 1
ATOM 1812 C C . SER B 1 16 ? -21.891 5.176 1.569 1 78.62 16 SER B C 1
ATOM 1814 O O . SER B 1 16 ? -21.109 5.754 0.799 1 78.62 16 SER B O 1
ATOM 1816 N N . VAL B 1 17 ? -21.75 3.986 1.725 1 91.75 17 VAL B N 1
ATOM 1817 C CA . VAL B 1 17 ? -21.172 3.072 0.742 1 91.75 17 VAL B CA 1
ATOM 1818 C C . VAL B 1 17 ? -22.109 2.957 -0.463 1 91.75 17 VAL B C 1
ATOM 1820 O O . VAL B 1 17 ? -23.266 2.576 -0.322 1 91.75 17 VAL B O 1
ATOM 1823 N N . TRP B 1 18 ? -21.547 3.35 -1.555 1 96.19 18 TRP B N 1
ATOM 1824 C CA . TRP B 1 18 ? -22.359 3.26 -2.762 1 96.19 18 TRP B CA 1
ATOM 1825 C C . TRP B 1 18 ? -22.453 1.819 -3.254 1 96.19 18 TRP B C 1
ATOM 1827 O O . TRP B 1 18 ? -21.453 1.089 -3.236 1 96.19 18 TRP B O 1
ATOM 1837 N N . SER B 1 19 ? -23.609 1.471 -3.73 1 95.81 19 SER B N 1
ATOM 1838 C CA . SER B 1 19 ? -23.812 0.141 -4.297 1 95.81 19 SER B CA 1
ATOM 1839 C C . SER B 1 19 ? -23.219 0.041 -5.699 1 95.81 19 SER B C 1
ATOM 1841 O O . SER B 1 19 ? -23.031 1.056 -6.375 1 95.81 19 SER B O 1
ATOM 1843 N N . PRO B 1 20 ? -22.984 -1.192 -6.141 1 94.81 20 PRO B N 1
ATOM 1844 C CA . PRO B 1 20 ? -22.5 -1.365 -7.512 1 94.81 20 PRO B CA 1
ATOM 1845 C C . PRO B 1 20 ? -23.453 -0.777 -8.547 1 94.81 20 PRO B C 1
ATOM 1847 O O . PRO B 1 20 ? -23.016 -0.215 -9.555 1 94.81 20 PRO B O 1
ATOM 1850 N N . ALA B 1 21 ? -24.703 -0.889 -8.32 1 95.88 21 ALA B N 1
ATOM 1851 C CA . ALA B 1 21 ? -25.703 -0.348 -9.25 1 95.88 21 ALA B CA 1
ATOM 1852 C C . ALA B 1 21 ? -25.562 1.167 -9.367 1 95.88 21 ALA B C 1
ATOM 1854 O O . ALA B 1 21 ? -25.625 1.715 -10.469 1 95.88 21 ALA B O 1
ATOM 1855 N N . ARG B 1 22 ? -25.453 1.829 -8.266 1 96.38 22 ARG B N 1
ATOM 1856 C CA . ARG B 1 22 ? -25.297 3.279 -8.266 1 96.38 22 ARG B CA 1
ATOM 1857 C C . ARG B 1 22 ? -24 3.688 -8.961 1 96.38 22 ARG B C 1
ATOM 1859 O O . ARG B 1 22 ? -23.969 4.668 -9.711 1 96.38 22 ARG B O 1
ATOM 1866 N N . LEU B 1 23 ? -22.984 2.928 -8.703 1 97.19 23 LEU B N 1
ATOM 1867 C CA . LEU B 1 23 ? -21.688 3.195 -9.344 1 97.19 23 LEU B CA 1
ATOM 1868 C C . LEU B 1 23 ? -21.797 3.057 -10.859 1 97.19 23 LEU B C 1
ATOM 1870 O O . LEU B 1 23 ? -21.234 3.861 -11.602 1 97.19 23 LEU B O 1
ATOM 1874 N N . ALA B 1 24 ? -22.516 2.029 -11.25 1 96.56 24 ALA B N 1
ATOM 1875 C CA . ALA B 1 24 ? -22.688 1.788 -12.68 1 96.56 24 ALA B CA 1
ATOM 1876 C C . ALA B 1 24 ? -23.359 2.98 -13.359 1 96.56 24 ALA B C 1
ATOM 1878 O O . ALA B 1 24 ? -23.062 3.291 -14.516 1 96.56 24 ALA B O 1
ATOM 1879 N N . GLU B 1 25 ? -24.25 3.645 -12.648 1 96.75 25 GLU B N 1
ATOM 1880 C CA . GLU B 1 25 ? -24.891 4.84 -13.172 1 96.75 25 GLU B CA 1
ATOM 1881 C C . GLU B 1 25 ? -23.875 5.941 -13.461 1 96.75 25 GLU B C 1
ATOM 1883 O O . GLU B 1 25 ? -24.094 6.781 -14.336 1 96.75 25 GLU B O 1
ATOM 1888 N N . GLU B 1 26 ? -22.781 5.938 -12.742 1 95.94 26 GLU B N 1
ATOM 1889 C CA . GLU B 1 26 ? -21.719 6.918 -12.93 1 95.94 26 GLU B CA 1
ATOM 1890 C C . GLU B 1 26 ? -20.672 6.41 -13.914 1 95.94 26 GLU B C 1
ATOM 1892 O O . GLU B 1 26 ? -19.641 7.051 -14.117 1 95.94 26 GLU B O 1
ATOM 1897 N N . GLY B 1 27 ? -20.953 5.168 -14.469 1 97 27 GLY B N 1
ATOM 1898 C CA . GLY B 1 27 ? -20 4.574 -15.398 1 97 27 GLY B CA 1
ATOM 1899 C C . GLY B 1 27 ? -18.797 3.965 -14.711 1 97 27 GLY B C 1
ATOM 1900 O O . GLY B 1 27 ? -17.75 3.803 -15.328 1 97 27 GLY B O 1
ATOM 1901 N N . VAL B 1 28 ? -18.891 3.742 -13.445 1 98 28 VAL B N 1
ATOM 1902 C CA . VAL B 1 28 ? -17.781 3.221 -12.648 1 98 28 VAL B CA 1
ATOM 1903 C C . VAL B 1 28 ? -18.031 1.751 -12.32 1 98 28 VAL B C 1
ATOM 1905 O O . VAL B 1 28 ? -19.125 1.376 -11.906 1 98 28 VAL B O 1
ATOM 1908 N N . ALA B 1 29 ? -17.016 0.917 -12.547 1 97.31 29 ALA B N 1
ATOM 1909 C CA . ALA B 1 29 ? -17.125 -0.506 -12.234 1 97.31 29 ALA B CA 1
ATOM 1910 C C . ALA B 1 29 ? -15.797 -1.059 -11.734 1 97.31 29 ALA B C 1
ATOM 1912 O O . ALA B 1 29 ? -14.727 -0.608 -12.156 1 97.31 29 ALA B O 1
ATOM 1913 N N . TYR B 1 30 ? -15.938 -1.988 -10.844 1 98.12 30 TYR B N 1
ATOM 1914 C CA . TYR B 1 30 ? -14.773 -2.719 -10.352 1 98.12 30 TYR B CA 1
ATOM 1915 C C . TYR B 1 30 ? -14.453 -3.906 -11.258 1 98.12 30 TYR B C 1
ATOM 1917 O O . TYR B 1 30 ? -15.352 -4.672 -11.625 1 98.12 30 TYR B O 1
ATOM 1925 N N . ARG B 1 31 ? -13.188 -4.07 -11.617 1 98 31 ARG B N 1
ATOM 1926 C CA . ARG B 1 31 ? -12.75 -5.18 -12.461 1 98 31 ARG B CA 1
ATOM 1927 C C . ARG B 1 31 ? -11.648 -5.98 -11.781 1 98 31 ARG B C 1
ATOM 1929 O O . ARG B 1 31 ? -10.641 -5.422 -11.352 1 98 31 ARG B O 1
ATOM 1936 N N . VAL B 1 32 ? -11.898 -7.273 -11.727 1 98.38 32 VAL B N 1
ATOM 1937 C CA . VAL B 1 32 ? -10.844 -8.156 -11.234 1 98.38 32 VAL B CA 1
ATOM 1938 C C . VAL B 1 32 ? -9.758 -8.32 -12.289 1 98.38 32 VAL B C 1
ATOM 1940 O O . VAL B 1 32 ? -10.062 -8.523 -13.469 1 98.38 32 VAL B O 1
ATOM 1943 N N . VAL B 1 33 ? -8.539 -8.227 -11.906 1 97.88 33 VAL B N 1
ATOM 1944 C CA . VAL B 1 33 ? -7.426 -8.258 -12.852 1 97.88 33 VAL B CA 1
ATOM 1945 C C . VAL B 1 33 ? -6.566 -9.492 -12.594 1 97.88 33 VAL B C 1
ATOM 1947 O O . VAL B 1 33 ? -6.074 -10.125 -13.531 1 97.88 33 VAL B O 1
ATOM 1950 N N . ASN B 1 34 ? -6.344 -9.82 -11.367 1 97.19 34 ASN B N 1
ATOM 1951 C CA . ASN B 1 34 ? -5.48 -10.93 -10.969 1 97.19 34 ASN B CA 1
ATOM 1952 C C . ASN B 1 34 ? -5.938 -11.562 -9.656 1 97.19 34 ASN B C 1
ATOM 1954 O O . ASN B 1 34 ? -6.27 -10.852 -8.703 1 97.19 34 ASN B O 1
ATOM 1958 N N . VAL B 1 35 ? -5.922 -12.914 -9.625 1 98 35 VAL B N 1
ATOM 1959 C CA . VAL B 1 35 ? -6.414 -13.625 -8.453 1 98 35 VAL B CA 1
ATOM 1960 C C . VAL B 1 35 ? -5.359 -14.625 -7.973 1 98 35 VAL B C 1
ATOM 1962 O O . VAL B 1 35 ? -4.773 -15.352 -8.781 1 98 35 VAL B O 1
ATOM 1965 N N . LEU B 1 36 ? -5.102 -14.578 -6.773 1 98 36 LEU B N 1
ATOM 1966 C CA . LEU B 1 36 ? -4.293 -15.578 -6.09 1 98 36 LEU B CA 1
ATOM 1967 C C . LEU B 1 36 ? -5.16 -16.453 -5.184 1 98 36 LEU B C 1
ATOM 1969 O O . LEU B 1 36 ? -5.996 -15.93 -4.434 1 98 36 LEU B O 1
ATOM 1973 N N . GLY B 1 37 ? -5 -17.734 -5.266 1 98.19 37 GLY B N 1
ATOM 1974 C CA . GLY B 1 37 ? -5.684 -18.672 -4.383 1 98.19 37 GLY B CA 1
ATOM 1975 C C . GLY B 1 37 ? -4.836 -19.859 -4 1 98.19 37 GLY B C 1
ATOM 1976 O O . GLY B 1 37 ? -3.727 -20.031 -4.512 1 98.19 37 GLY B O 1
ATOM 1977 N N . SER B 1 38 ? -5.387 -20.609 -3.076 1 97.88 38 SER B N 1
ATOM 1978 C CA . SER B 1 38 ? -4.602 -21.75 -2.613 1 97.88 38 SER B CA 1
ATOM 1979 C C . SER B 1 38 ? -5.504 -22.859 -2.104 1 97.88 38 SER B C 1
ATOM 1981 O O . SER B 1 38 ? -6.703 -22.656 -1.898 1 97.88 38 SER B O 1
ATOM 1983 N N . GLY B 1 39 ? -4.922 -24.031 -2.006 1 97.75 39 GLY B N 1
ATOM 1984 C CA . GLY B 1 39 ? -5.516 -25.234 -1.429 1 97.75 39 GLY B CA 1
ATOM 1985 C C . GLY B 1 39 ? -4.492 -26.266 -1.002 1 97.75 39 GLY B C 1
ATOM 1986 O O . GLY B 1 39 ? -3.293 -25.969 -0.966 1 97.75 39 GLY B O 1
ATOM 1987 N N . PHE B 1 40 ? -5.094 -27.422 -0.606 1 97.5 40 PHE B N 1
ATOM 1988 C CA . PHE B 1 40 ? -4.234 -28.516 -0.135 1 97.5 40 PHE B CA 1
ATOM 1989 C C . PHE B 1 40 ? -4.711 -29.859 -0.67 1 97.5 40 PHE B C 1
ATOM 1991 O O . PHE B 1 40 ? -5.906 -30.156 -0.618 1 97.5 40 PHE B O 1
ATOM 1998 N N . VAL B 1 41 ? -3.695 -30.531 -1.194 1 96.81 41 VAL B N 1
ATOM 1999 C CA . VAL B 1 41 ? -3.912 -31.953 -1.402 1 96.81 41 VAL B CA 1
ATOM 2000 C C . VAL B 1 41 ? -3.619 -32.719 -0.112 1 96.81 41 VAL B C 1
ATOM 2002 O O . VAL B 1 41 ? -2.576 -32.5 0.515 1 96.81 41 VAL B O 1
ATOM 2005 N N . ASN B 1 42 ? -4.504 -33.406 0.317 1 90.75 42 ASN B N 1
ATOM 2006 C CA . ASN B 1 42 ? -4.449 -34.031 1.64 1 90.75 42 ASN B CA 1
ATOM 2007 C C . ASN B 1 42 ? -3.43 -35.156 1.689 1 90.75 42 ASN B C 1
ATOM 2009 O O . ASN B 1 42 ? -3.744 -36.25 2.145 1 90.75 42 ASN B O 1
ATOM 2013 N N . ASP B 1 43 ? -2.334 -35.062 1.125 1 94.5 43 ASP B N 1
ATOM 2014 C CA . ASP B 1 43 ? -1.2 -36 1.164 1 94.5 43 ASP B CA 1
ATOM 2015 C C . ASP B 1 43 ? 0.065 -35.312 0.631 1 94.5 43 ASP B C 1
ATOM 2017 O O . ASP B 1 43 ? -0.009 -34.312 -0.078 1 94.5 43 ASP B O 1
ATOM 2021 N N . ARG B 1 44 ? 1.224 -35.906 1.007 1 97 44 ARG B N 1
ATOM 2022 C CA . ARG B 1 44 ? 2.484 -35.406 0.447 1 97 44 ARG B CA 1
ATOM 2023 C C . ARG B 1 44 ? 2.613 -35.812 -1.022 1 97 44 ARG B C 1
ATOM 2025 O O . ARG B 1 44 ? 2.045 -36.812 -1.455 1 97 44 ARG B O 1
ATOM 2032 N N . ILE B 1 45 ? 3.348 -35.031 -1.688 1 97.5 45 ILE B N 1
ATOM 2033 C CA . ILE B 1 45 ? 3.492 -35.25 -3.125 1 97.5 45 ILE B CA 1
ATOM 2034 C C . ILE B 1 45 ? 4.961 -35.5 -3.467 1 97.5 45 ILE B C 1
ATOM 2036 O O . ILE B 1 45 ? 5.832 -34.719 -3.076 1 97.5 45 ILE B O 1
ATOM 2040 N N . ASP B 1 46 ? 5.168 -36.562 -4.137 1 97.31 46 ASP B N 1
ATOM 2041 C CA . ASP B 1 46 ? 6.492 -36.781 -4.715 1 97.31 46 ASP B CA 1
ATOM 2042 C C . ASP B 1 46 ? 6.707 -35.906 -5.949 1 97.31 46 ASP B C 1
ATOM 2044 O O . ASP B 1 46 ? 6.418 -36.312 -7.07 1 97.31 46 ASP B O 1
ATOM 2048 N N . ILE B 1 47 ? 7.336 -34.781 -5.824 1 97.56 47 ILE B N 1
ATOM 2049 C CA . ILE B 1 47 ? 7.426 -33.75 -6.848 1 97.56 47 ILE B CA 1
ATOM 2050 C C . ILE B 1 47 ? 8.289 -34.25 -8.008 1 97.56 47 ILE B C 1
ATOM 2052 O O . ILE B 1 47 ? 7.98 -33.969 -9.172 1 97.56 47 ILE B O 1
ATOM 2056 N N . LYS B 1 48 ? 9.336 -34.906 -7.691 1 96.12 48 LYS B N 1
ATOM 2057 C CA . LYS B 1 48 ? 10.234 -35.406 -8.734 1 96.12 48 LYS B CA 1
ATOM 2058 C C . LYS B 1 48 ? 9.523 -36.375 -9.664 1 96.12 48 LYS B C 1
ATOM 2060 O O . LYS B 1 48 ? 9.625 -36.25 -10.883 1 96.12 48 LYS B O 1
ATOM 2065 N N . ARG B 1 49 ? 8.891 -37.281 -9.039 1 96.94 49 ARG B N 1
ATOM 2066 C CA . ARG B 1 49 ? 8.141 -38.25 -9.828 1 96.94 49 ARG B CA 1
ATOM 2067 C C . ARG B 1 49 ? 7.039 -37.562 -10.633 1 96.94 49 ARG B C 1
ATOM 2069 O O . ARG B 1 49 ? 6.828 -37.875 -11.805 1 96.94 49 ARG B O 1
ATOM 2076 N N . LEU B 1 50 ? 6.355 -36.625 -10 1 97.44 50 LEU B N 1
ATOM 2077 C CA . LEU B 1 50 ? 5.289 -35.906 -10.688 1 97.44 50 LEU B CA 1
ATOM 2078 C C . LEU B 1 50 ? 5.832 -35.156 -11.891 1 97.44 50 LEU B C 1
ATOM 2080 O O . LEU B 1 50 ? 5.211 -35.125 -12.953 1 97.44 50 LEU B O 1
ATOM 2084 N N . ALA B 1 51 ? 6.957 -34.531 -11.758 1 96.69 51 ALA B N 1
ATOM 2085 C CA . ALA B 1 51 ? 7.59 -33.75 -12.812 1 96.69 51 ALA B CA 1
ATOM 2086 C C . ALA B 1 51 ? 7.863 -34.625 -14.039 1 96.69 51 ALA B C 1
ATOM 2088 O O . ALA B 1 51 ? 7.855 -34.125 -15.172 1 96.69 51 ALA B O 1
ATOM 2089 N N . LEU B 1 52 ? 8.086 -35.875 -13.82 1 95.88 52 LEU B N 1
ATOM 2090 C CA . LEU B 1 52 ? 8.383 -36.812 -14.898 1 95.88 52 LEU B CA 1
ATOM 2091 C C . LEU B 1 52 ? 7.113 -37.219 -15.633 1 95.88 52 LEU B C 1
ATOM 2093 O O . LEU B 1 52 ? 7.16 -37.594 -16.812 1 95.88 52 LEU B O 1
ATOM 2097 N N . LEU B 1 53 ? 6.078 -37.156 -14.977 1 96.38 53 LEU B N 1
ATOM 2098 C CA . LEU B 1 53 ? 4.844 -37.75 -15.516 1 96.38 53 LEU B CA 1
ATOM 2099 C C . LEU B 1 53 ? 4 -36.656 -16.188 1 96.38 53 LEU B C 1
ATOM 2101 O O . LEU B 1 53 ? 3.117 -36.969 -16.984 1 96.38 53 LEU B O 1
ATOM 2105 N N . VAL B 1 54 ? 4.137 -35.438 -15.758 1 95.44 54 VAL B N 1
ATOM 2106 C CA . VAL B 1 54 ? 3.273 -34.344 -16.219 1 95.44 54 VAL B CA 1
ATOM 2107 C C . VAL B 1 54 ? 4.016 -33.5 -17.266 1 95.44 54 VAL B C 1
ATOM 2109 O O . VAL B 1 54 ? 5.156 -33.094 -17.031 1 95.44 54 VAL B O 1
ATOM 2112 N N . ARG B 1 55 ? 3.191 -33.219 -18.328 1 88.44 55 ARG B N 1
ATOM 2113 C CA . ARG B 1 55 ? 3.752 -32.375 -19.375 1 88.44 55 ARG B CA 1
ATOM 2114 C C . ARG B 1 55 ? 3.664 -30.891 -18.984 1 88.44 55 ARG B C 1
ATOM 2116 O O . ARG B 1 55 ? 2.814 -30.5 -18.172 1 88.44 55 ARG B O 1
ATOM 2123 N N . ASN B 1 56 ? 4.492 -29.984 -19.344 1 88.31 56 ASN B N 1
ATOM 2124 C CA . ASN B 1 56 ? 4.469 -28.547 -19.125 1 88.31 56 ASN B CA 1
ATOM 2125 C C . ASN B 1 56 ? 4.691 -28.188 -17.656 1 88.31 56 ASN B C 1
ATOM 2127 O O . ASN B 1 56 ? 4 -27.344 -17.109 1 88.31 56 ASN B O 1
ATOM 2131 N N . ALA B 1 57 ? 5.32 -29.047 -16.984 1 95.06 57 ALA B N 1
ATOM 2132 C CA . ALA B 1 57 ? 5.688 -28.828 -15.586 1 95.06 57 ALA B CA 1
ATOM 2133 C C . ALA B 1 57 ? 7.188 -28.594 -15.438 1 95.06 57 ALA B C 1
ATOM 2135 O O . ALA B 1 57 ? 7.984 -29.219 -16.141 1 95.06 57 ALA B O 1
ATOM 2136 N N . ASP B 1 58 ? 7.504 -27.703 -14.648 1 95.12 58 ASP B N 1
ATOM 2137 C CA . ASP B 1 58 ? 8.906 -27.391 -14.391 1 95.12 58 ASP B CA 1
ATOM 2138 C C . ASP B 1 58 ? 9.234 -27.547 -12.906 1 95.12 58 ASP B C 1
ATOM 2140 O O . ASP B 1 58 ? 8.5 -27.062 -12.047 1 95.12 58 ASP B O 1
ATOM 2144 N N . TYR B 1 59 ? 10.281 -28.297 -12.664 1 95.12 59 TYR B N 1
ATOM 2145 C CA . TYR B 1 59 ? 10.766 -28.484 -11.297 1 95.12 59 TYR B CA 1
ATOM 2146 C C . TYR B 1 59 ? 12.266 -28.266 -11.211 1 95.12 59 TYR B C 1
ATOM 2148 O O . TYR B 1 59 ? 13.047 -29.062 -11.727 1 95.12 59 TYR B O 1
ATOM 2156 N N . THR B 1 60 ? 12.688 -27.109 -10.586 1 91.69 60 THR B N 1
ATOM 2157 C CA . THR B 1 60 ? 14.078 -26.75 -10.352 1 91.69 60 THR B CA 1
ATOM 2158 C C . THR B 1 60 ? 14.336 -26.516 -8.867 1 91.69 60 THR B C 1
ATOM 2160 O O . THR B 1 60 ? 14.344 -25.375 -8.406 1 91.69 60 THR B O 1
ATOM 2163 N N . PRO B 1 61 ? 14.633 -27.594 -8.195 1 88.5 61 PRO B N 1
ATOM 2164 C CA . PRO B 1 61 ? 14.695 -27.547 -6.73 1 88.5 61 PRO B CA 1
ATOM 2165 C C . PRO B 1 61 ? 15.781 -26.594 -6.223 1 88.5 61 PRO B C 1
ATOM 2167 O O . PRO B 1 61 ? 15.68 -26.078 -5.102 1 88.5 61 PRO B O 1
ATOM 2170 N N . ARG B 1 62 ? 16.766 -26.312 -6.938 1 86.81 62 ARG B N 1
ATOM 2171 C CA . ARG B 1 62 ? 17.828 -25.406 -6.52 1 86.81 62 ARG B CA 1
ATOM 2172 C C . ARG B 1 62 ? 17.328 -23.969 -6.418 1 86.81 62 ARG B C 1
ATOM 2174 O O . ARG B 1 62 ? 17.766 -23.203 -5.555 1 86.81 62 ARG B O 1
ATOM 2181 N N . SER B 1 63 ? 16.375 -23.703 -7.258 1 84.75 63 SER B N 1
ATOM 2182 C CA . SER B 1 63 ? 15.93 -22.312 -7.344 1 84.75 63 SER B CA 1
ATOM 2183 C C . SER B 1 63 ? 14.562 -22.125 -6.691 1 84.75 63 SER B C 1
ATOM 2185 O O . SER B 1 63 ? 14.273 -21.078 -6.129 1 84.75 63 SER B O 1
ATOM 2187 N N . PHE B 1 64 ? 13.797 -23.203 -6.77 1 88.38 64 PHE B N 1
ATOM 2188 C CA . PHE B 1 64 ? 12.422 -23.078 -6.301 1 88.38 64 PHE B CA 1
ATOM 2189 C C . PHE B 1 64 ? 11.898 -24.422 -5.812 1 88.38 64 PHE B C 1
ATOM 2191 O O . PHE B 1 64 ? 12.062 -25.438 -6.492 1 88.38 64 PHE B O 1
ATOM 2198 N N . ASN B 1 65 ? 11.305 -24.484 -4.707 1 91.31 65 ASN B N 1
ATOM 2199 C CA . ASN B 1 65 ? 11.008 -25.75 -4.047 1 91.31 65 ASN B CA 1
ATOM 2200 C C . ASN B 1 65 ? 9.602 -26.25 -4.387 1 91.31 65 ASN B C 1
ATOM 2202 O O . ASN B 1 65 ? 9.008 -27.016 -3.629 1 91.31 65 ASN B O 1
ATOM 2206 N N . ALA B 1 66 ? 9.086 -25.75 -5.43 1 96.31 66 ALA B N 1
ATOM 2207 C CA . ALA B 1 66 ? 7.773 -26.203 -5.879 1 96.31 66 ALA B CA 1
ATOM 2208 C C . ALA B 1 66 ? 7.801 -26.594 -7.355 1 96.31 66 ALA B C 1
ATOM 2210 O O . ALA B 1 66 ? 8.672 -26.141 -8.102 1 96.31 66 ALA B O 1
ATOM 2211 N N . LEU B 1 67 ? 6.887 -27.547 -7.688 1 97.88 67 LEU B N 1
ATOM 2212 C CA . LEU B 1 67 ? 6.648 -27.828 -9.102 1 97.88 67 LEU B CA 1
ATOM 2213 C C . LEU B 1 67 ? 5.773 -26.734 -9.719 1 97.88 67 LEU B C 1
ATOM 2215 O O . LEU B 1 67 ? 4.758 -26.344 -9.141 1 97.88 67 LEU B O 1
ATOM 2219 N N . VAL B 1 68 ? 6.207 -26.203 -10.852 1 97.38 68 VAL B N 1
ATOM 2220 C CA . VAL B 1 68 ? 5.504 -25.109 -11.523 1 97.38 68 VAL B CA 1
ATOM 2221 C C . VAL B 1 68 ? 4.781 -25.656 -12.758 1 97.38 68 VAL B C 1
ATOM 2223 O O . VAL B 1 68 ? 5.406 -26.234 -13.648 1 97.38 68 VAL B O 1
ATOM 2226 N N . MET B 1 69 ? 3.486 -25.516 -12.766 1 97.75 69 MET B N 1
ATOM 2227 C CA . MET B 1 69 ? 2.676 -25.875 -13.93 1 97.75 69 MET B CA 1
ATOM 2228 C C . MET B 1 69 ? 2.018 -24.625 -14.531 1 97.75 69 MET B C 1
ATOM 2230 O O . MET B 1 69 ? 1.324 -23.891 -13.836 1 97.75 69 MET B O 1
ATOM 2234 N N . ARG B 1 70 ? 2.178 -24.484 -15.812 1 96.88 70 ARG B N 1
ATOM 2235 C CA . ARG B 1 70 ? 1.611 -23.312 -16.5 1 96.88 70 ARG B CA 1
ATOM 2236 C C . ARG B 1 70 ? 0.461 -23.719 -17.406 1 96.88 70 ARG B C 1
ATOM 2238 O O . ARG B 1 70 ? 0.622 -24.594 -18.266 1 96.88 70 ARG B O 1
ATOM 2245 N N . PHE B 1 71 ? -0.625 -23.094 -17.125 1 97.5 71 PHE B N 1
ATOM 2246 C CA . PHE B 1 71 ? -1.803 -23.375 -17.938 1 97.5 71 PHE B CA 1
ATOM 2247 C C . PHE B 1 71 ? -2.068 -22.234 -18.922 1 97.5 71 PHE B C 1
ATOM 2249 O O . PHE B 1 71 ? -1.927 -21.062 -18.562 1 97.5 71 PHE B O 1
ATOM 2256 N N . ARG B 1 72 ? -2.488 -22.578 -20.125 1 96.56 72 ARG B N 1
ATOM 2257 C CA . ARG B 1 72 ? -2.867 -21.594 -21.125 1 96.56 72 ARG B CA 1
ATOM 2258 C C . ARG B 1 72 ? -4.367 -21.328 -21.094 1 96.56 72 ARG B C 1
ATOM 2260 O O . ARG B 1 72 ? -4.805 -20.203 -21.344 1 96.56 72 ARG B O 1
ATOM 2267 N N . ALA B 1 73 ? -5.074 -22.469 -20.719 1 95.94 73 ALA B N 1
ATOM 2268 C CA . ALA B 1 73 ? -6.527 -22.375 -20.609 1 95.94 73 ALA B CA 1
ATOM 2269 C C . ALA B 1 73 ? -7.035 -23.109 -19.375 1 95.94 73 ALA B C 1
ATOM 2271 O O . ALA B 1 73 ? -7.102 -24.344 -19.375 1 95.94 73 ALA B O 1
ATOM 2272 N N . PRO B 1 74 ? -7.422 -22.266 -18.422 1 97.5 74 PRO B N 1
ATOM 2273 C CA . PRO B 1 74 ? -7.293 -20.828 -18.234 1 97.5 74 PRO B CA 1
ATOM 2274 C C . PRO B 1 74 ? -5.844 -20.375 -18.047 1 97.5 74 PRO B C 1
ATOM 2276 O O . PRO B 1 74 ? -4.996 -21.188 -17.656 1 97.5 74 PRO B O 1
ATOM 2279 N N . ARG B 1 75 ? -5.645 -19.156 -18.422 1 97 75 ARG B N 1
ATOM 2280 C CA . ARG B 1 75 ? -4.32 -18.609 -18.141 1 97 75 ARG B CA 1
ATOM 2281 C C . ARG B 1 75 ? -4.062 -18.547 -16.641 1 97 75 ARG B C 1
ATOM 2283 O O . ARG B 1 75 ? -4.766 -17.859 -15.906 1 97 75 ARG B O 1
ATOM 2290 N N . ALA B 1 76 ? -3.125 -19.344 -16.156 1 98 76 ALA B N 1
ATOM 2291 C CA . ALA B 1 76 ? -2.758 -19.391 -14.75 1 98 76 ALA B CA 1
ATOM 2292 C C . ALA B 1 76 ? -1.536 -20.281 -14.523 1 98 76 ALA B C 1
ATOM 2294 O O . ALA B 1 76 ? -1.201 -21.109 -15.375 1 98 76 ALA B O 1
ATOM 2295 N N . THR B 1 77 ? -0.881 -20.016 -13.531 1 97.44 77 THR B N 1
ATOM 2296 C CA . THR B 1 77 ? 0.22 -20.844 -13.07 1 97.44 77 THR B CA 1
ATOM 2297 C C . THR B 1 77 ? -0.122 -21.5 -11.734 1 97.44 77 THR B C 1
ATOM 2299 O O . THR B 1 77 ? -0.656 -20.859 -10.836 1 97.44 77 THR B O 1
ATOM 2302 N N . VAL B 1 78 ? 0.168 -22.781 -11.648 1 98.19 78 VAL B N 1
ATOM 2303 C CA . VAL B 1 78 ? -0.075 -23.516 -10.406 1 98.19 78 VAL B CA 1
ATOM 2304 C C . VAL B 1 78 ? 1.252 -23.984 -9.82 1 98.19 78 VAL B C 1
ATOM 2306 O O . VAL B 1 78 ? 2.086 -24.547 -10.539 1 98.19 78 VAL B O 1
ATOM 2309 N N . LEU B 1 79 ? 1.435 -23.656 -8.602 1 97.56 79 LEU B N 1
ATOM 2310 C CA . LEU B 1 79 ? 2.566 -24.172 -7.84 1 97.56 79 LEU B CA 1
ATOM 2311 C C . LEU B 1 79 ? 2.125 -25.281 -6.895 1 97.56 79 LEU B C 1
ATOM 2313 O O . LEU B 1 79 ? 1.159 -25.125 -6.148 1 97.56 79 LEU B O 1
ATOM 2317 N N . ILE B 1 80 ? 2.775 -26.391 -6.895 1 97.94 80 ILE B N 1
ATOM 2318 C CA . ILE B 1 80 ? 2.449 -27.453 -5.945 1 97.94 80 ILE B CA 1
ATOM 2319 C C . ILE B 1 80 ? 3.703 -27.859 -5.172 1 97.94 80 ILE B C 1
ATOM 2321 O O . ILE B 1 80 ? 4.766 -28.047 -5.766 1 97.94 80 ILE B O 1
ATOM 2325 N N . TYR B 1 81 ? 3.527 -27.922 -3.879 1 97.12 81 TYR B N 1
ATOM 2326 C CA . TYR B 1 81 ? 4.633 -28.188 -2.965 1 97.12 81 TYR B CA 1
ATOM 2327 C C . TYR B 1 81 ? 4.609 -29.641 -2.488 1 97.12 81 TYR B C 1
ATOM 2329 O O . TYR B 1 81 ? 3.586 -30.312 -2.602 1 97.12 81 TYR B O 1
ATOM 2337 N N . ARG B 1 82 ? 5.688 -30.047 -1.959 1 97.38 82 ARG B N 1
ATOM 2338 C CA . ARG B 1 82 ? 5.816 -31.406 -1.445 1 97.38 82 ARG B CA 1
ATOM 2339 C C . ARG B 1 82 ? 4.797 -31.688 -0.343 1 97.38 82 ARG B C 1
ATOM 2341 O O . ARG B 1 82 ? 4.309 -32.812 -0.202 1 97.38 82 ARG B O 1
ATOM 2348 N N . SER B 1 83 ? 4.457 -30.688 0.398 1 96.88 83 SER B N 1
ATOM 2349 C CA . SER B 1 83 ? 3.529 -30.812 1.518 1 96.88 83 SER B CA 1
ATOM 2350 C C . SER B 1 83 ? 2.115 -31.109 1.033 1 96.88 83 SER B C 1
ATOM 2352 O O . SER B 1 83 ? 1.255 -31.516 1.82 1 96.88 83 SER B O 1
ATOM 2354 N N . GLY B 1 84 ? 1.874 -30.875 -0.192 1 97.88 84 GLY B N 1
ATOM 2355 C CA . GLY B 1 84 ? 0.527 -30.984 -0.73 1 97.88 84 GLY B CA 1
ATOM 2356 C C . GLY B 1 84 ? -0.156 -29.641 -0.916 1 97.88 84 GLY B C 1
ATOM 2357 O O . GLY B 1 84 ? -1.213 -29.562 -1.546 1 97.88 84 GLY B O 1
ATOM 2358 N N . LYS B 1 85 ? 0.467 -28.656 -0.411 1 97.5 85 LYS B N 1
ATOM 2359 C CA . LYS B 1 85 ? -0.051 -27.297 -0.628 1 97.5 85 LYS B CA 1
ATOM 2360 C C . LYS B 1 85 ? 0.082 -26.891 -2.092 1 97.5 85 LYS B C 1
ATOM 2362 O O . LYS B 1 85 ? 1.096 -27.172 -2.732 1 97.5 85 LYS B O 1
ATOM 2367 N N . PHE B 1 86 ? -0.94 -26.281 -2.559 1 98.31 86 PHE B N 1
ATOM 2368 C CA . PHE B 1 86 ? -0.792 -25.719 -3.9 1 98.31 86 PHE B CA 1
ATOM 2369 C C . PHE B 1 86 ? -1.325 -24.297 -3.957 1 98.31 86 PHE B C 1
ATOM 2371 O O . PHE B 1 86 ? -2.121 -23.891 -3.107 1 98.31 86 PHE B O 1
ATOM 2378 N N . VAL B 1 87 ? -0.834 -23.516 -4.941 1 98.06 87 VAL B N 1
ATOM 2379 C CA . VAL B 1 87 ? -1.203 -22.125 -5.148 1 98.06 87 VAL B CA 1
ATOM 2380 C C . VAL B 1 87 ? -1.516 -21.875 -6.625 1 98.06 87 VAL B C 1
ATOM 2382 O O . VAL B 1 87 ? -0.863 -22.453 -7.504 1 98.06 87 VAL B O 1
ATOM 2385 N N . VAL B 1 88 ? -2.504 -21.141 -6.816 1 98.25 88 VAL B N 1
ATOM 2386 C CA . VAL B 1 88 ? -2.826 -20.672 -8.156 1 98.25 88 VAL B CA 1
ATOM 2387 C C . VAL B 1 88 ? -2.549 -19.172 -8.25 1 98.25 88 VAL B C 1
ATOM 2389 O O . VAL B 1 88 ? -3.037 -18.391 -7.434 1 98.25 88 VAL B O 1
ATOM 2392 N N . ILE B 1 89 ? -1.756 -18.75 -9.219 1 97.06 89 ILE B N 1
ATOM 2393 C CA . ILE B 1 89 ? -1.46 -17.328 -9.375 1 97.06 89 ILE B CA 1
ATOM 2394 C C . ILE B 1 89 ? -1.634 -16.922 -10.836 1 97.06 89 ILE B C 1
ATOM 2396 O O . ILE B 1 89 ? -1.564 -17.766 -11.734 1 97.06 89 ILE B O 1
ATOM 2400 N N . GLY B 1 90 ? -2.002 -15.688 -11.055 1 96.12 90 GLY B N 1
ATOM 2401 C CA . GLY B 1 90 ? -2.008 -15.133 -12.398 1 96.12 90 GLY B CA 1
ATOM 2402 C C . GLY B 1 90 ? -3.342 -15.297 -13.109 1 96.12 90 GLY B C 1
ATOM 2403 O O . GLY B 1 90 ? -3.475 -14.953 -14.281 1 96.12 90 GLY B O 1
ATOM 2404 N N . ALA B 1 91 ? -4.301 -15.836 -12.383 1 98.06 91 ALA B N 1
ATOM 2405 C CA . ALA B 1 91 ? -5.609 -16 -13.016 1 98.06 91 ALA B CA 1
ATOM 2406 C C . ALA B 1 91 ? -6.324 -14.664 -13.148 1 98.06 91 ALA B C 1
ATOM 2408 O O . ALA B 1 91 ? -6.367 -13.875 -12.203 1 98.06 91 ALA B O 1
ATOM 2409 N N . PRO B 1 92 ? -6.969 -14.43 -14.289 1 97.75 92 PRO B N 1
ATOM 2410 C CA . PRO B 1 92 ? -7.586 -13.117 -14.5 1 97.75 92 PRO B CA 1
ATOM 2411 C C . PRO B 1 92 ? -8.953 -12.992 -13.828 1 97.75 92 PRO B C 1
ATOM 2413 O O . PRO B 1 92 ? -9.531 -11.906 -13.812 1 97.75 92 PRO B O 1
ATOM 2416 N N . SER B 1 93 ? -9.523 -14.102 -13.312 1 97.94 93 SER B N 1
ATOM 2417 C CA . SER B 1 93 ? -10.805 -14.094 -12.609 1 97.94 93 SER B CA 1
ATOM 2418 C C . SER B 1 93 ? -10.859 -15.188 -11.547 1 97.94 93 SER B C 1
ATOM 2420 O O . SER B 1 93 ? -10.039 -16.109 -11.555 1 97.94 93 SER B O 1
ATOM 2422 N N . VAL B 1 94 ? -11.859 -15.023 -10.703 1 98.06 94 VAL B N 1
ATOM 2423 C CA . VAL B 1 94 ? -12.07 -16.031 -9.672 1 98.06 94 VAL B CA 1
ATOM 2424 C C . VAL B 1 94 ? -12.43 -17.375 -10.32 1 98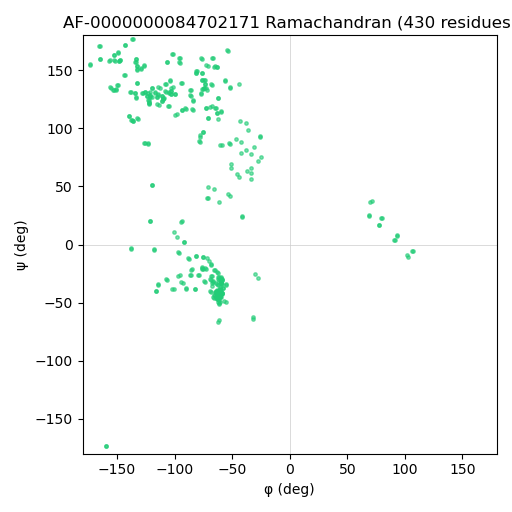.06 94 VAL B C 1
ATOM 2426 O O . VAL B 1 94 ? -11.938 -18.422 -9.906 1 98.06 94 VAL B O 1
ATOM 2429 N N . GLU B 1 95 ? -13.219 -17.312 -11.305 1 98.19 95 GLU B N 1
ATOM 2430 C CA . GLU B 1 95 ? -13.617 -18.531 -12.016 1 98.19 95 GLU B CA 1
ATOM 2431 C C . GLU B 1 95 ? -12.414 -19.219 -12.641 1 98.19 95 GLU B C 1
ATOM 2433 O O . GLU B 1 95 ? -12.258 -20.438 -12.516 1 98.19 95 GLU B O 1
ATOM 2438 N N . ASP B 1 96 ? -11.609 -18.438 -13.297 1 98.75 96 ASP B N 1
ATOM 2439 C CA . ASP B 1 96 ? -10.414 -19 -13.922 1 98.75 96 ASP B CA 1
ATOM 2440 C C . ASP B 1 96 ? -9.508 -19.641 -12.883 1 98.75 96 ASP B C 1
ATOM 2442 O O . ASP B 1 96 ? -8.914 -20.688 -13.133 1 98.75 96 ASP B O 1
ATOM 2446 N N . ALA B 1 97 ? -9.383 -19.016 -11.742 1 98.81 97 ALA B N 1
ATOM 2447 C CA . ALA B 1 97 ? -8.555 -19.578 -10.672 1 98.81 97 ALA B CA 1
ATOM 2448 C C . ALA B 1 97 ? -9.102 -20.922 -10.195 1 98.81 97 ALA B C 1
ATOM 2450 O O . ALA B 1 97 ? -8.336 -21.875 -10 1 98.81 97 ALA B O 1
ATOM 2451 N N . LYS B 1 98 ? -10.359 -21 -10.055 1 98.5 98 LYS B N 1
ATOM 2452 C CA . LYS B 1 98 ? -11 -22.234 -9.625 1 98.5 98 LYS B CA 1
ATOM 2453 C C . LYS B 1 98 ? -10.805 -23.344 -10.656 1 98.5 98 LYS B C 1
ATOM 2455 O O . LYS B 1 98 ? -10.492 -24.484 -10.297 1 98.5 98 LYS B O 1
ATOM 2460 N N . VAL B 1 99 ? -11.008 -22.984 -11.875 1 98.69 99 VAL B N 1
ATOM 2461 C CA . VAL B 1 99 ? -10.844 -23.969 -12.953 1 98.69 99 VAL B CA 1
ATOM 2462 C C . VAL B 1 99 ? -9.406 -24.469 -12.977 1 98.69 99 VAL B C 1
ATOM 2464 O O . VAL B 1 99 ? -9.156 -25.656 -13.18 1 98.69 99 VAL B O 1
ATOM 2467 N N . ALA B 1 100 ? -8.453 -23.562 -12.758 1 98.69 100 ALA B N 1
ATOM 2468 C CA . ALA B 1 100 ? -7.043 -23.953 -12.727 1 98.69 100 ALA B CA 1
ATOM 2469 C C . ALA B 1 100 ? -6.777 -24.938 -11.586 1 98.69 100 ALA B C 1
ATOM 2471 O O . ALA B 1 100 ? -6.051 -25.906 -11.758 1 98.69 100 ALA B O 1
ATOM 2472 N N . ALA B 1 101 ? -7.34 -24.688 -10.461 1 98.62 101 ALA B N 1
ATOM 2473 C CA . ALA B 1 101 ? -7.199 -25.594 -9.32 1 98.62 101 ALA B CA 1
ATOM 2474 C C . ALA B 1 101 ? -7.781 -26.969 -9.633 1 98.62 101 ALA B C 1
ATOM 2476 O O . ALA B 1 101 ? -7.172 -28 -9.328 1 98.62 101 ALA B O 1
ATOM 2477 N N . GLU B 1 102 ? -8.891 -26.953 -10.242 1 98.31 102 GLU B N 1
ATOM 2478 C CA . GLU B 1 102 ? -9.539 -28.203 -10.617 1 98.31 102 GLU B CA 1
ATOM 2479 C C . GLU B 1 102 ? -8.695 -28.984 -11.633 1 98.31 102 GLU B C 1
ATOM 2481 O O . GLU B 1 102 ? -8.641 -30.203 -11.586 1 98.31 102 GLU B O 1
ATOM 2486 N N . LYS B 1 103 ? -8.172 -28.25 -12.516 1 98 103 LYS B N 1
ATOM 2487 C CA . LYS B 1 103 ? -7.305 -28.875 -13.516 1 98 103 LYS B CA 1
ATOM 2488 C C . LYS B 1 103 ? -6.121 -29.578 -12.859 1 98 103 LYS B C 1
ATOM 2490 O O . LYS B 1 103 ? -5.746 -30.672 -13.266 1 98 103 LYS B O 1
ATOM 2495 N N . LEU B 1 104 ? -5.535 -28.953 -11.883 1 98.12 104 LEU B N 1
ATOM 2496 C CA . LEU B 1 104 ? -4.465 -29.609 -11.133 1 98.12 104 LEU B CA 1
ATOM 2497 C C . LEU B 1 104 ? -4.934 -30.938 -10.562 1 98.12 104 LEU B C 1
ATOM 2499 O O . LEU B 1 104 ? -4.266 -31.953 -10.727 1 98.12 104 LEU B O 1
ATOM 2503 N N . VAL B 1 105 ? -6.055 -30.922 -9.914 1 97.88 105 VAL B N 1
ATOM 2504 C CA . VAL B 1 105 ? -6.594 -32.125 -9.266 1 97.88 105 VAL B CA 1
ATOM 2505 C C . VAL B 1 105 ? -6.84 -33.219 -10.305 1 97.88 105 VAL B C 1
ATOM 2507 O O . VAL B 1 105 ? -6.523 -34.375 -10.07 1 97.88 105 VAL B O 1
ATOM 2510 N N . SER B 1 106 ? -7.359 -32.844 -11.414 1 97.69 106 SER B N 1
ATOM 2511 C CA . SER B 1 106 ? -7.613 -33.781 -12.492 1 97.69 106 SER B CA 1
ATOM 2512 C C . SER B 1 106 ? -6.32 -34.406 -12.992 1 97.69 106 SER B C 1
ATOM 2514 O O . SER B 1 106 ? -6.273 -35.625 -13.258 1 97.69 106 SER B O 1
ATOM 2516 N N . ILE B 1 107 ? -5.344 -33.562 -13.141 1 97.5 107 ILE B N 1
ATOM 2517 C CA . ILE B 1 107 ? -4.047 -34.062 -13.594 1 97.5 107 ILE B CA 1
ATOM 2518 C C . ILE B 1 107 ? -3.484 -35.031 -12.578 1 97.5 107 ILE B C 1
ATOM 2520 O O . ILE B 1 107 ? -3.014 -36.125 -12.961 1 97.5 107 ILE B O 1
ATOM 2524 N N . LEU B 1 108 ? -3.547 -34.719 -11.336 1 97.88 108 LEU B N 1
ATOM 2525 C CA . LEU B 1 108 ? -3.062 -35.625 -10.289 1 97.88 108 LEU B CA 1
ATOM 2526 C C . LEU B 1 108 ? -3.789 -36.969 -10.336 1 97.88 108 LEU B C 1
ATOM 2528 O O . LEU B 1 108 ? -3.162 -38 -10.219 1 97.88 108 LEU B O 1
ATOM 2532 N N . LYS B 1 109 ? -5.062 -36.906 -10.539 1 97.38 109 LYS B N 1
ATOM 2533 C CA . LYS B 1 109 ? -5.871 -38.125 -10.633 1 97.38 109 LYS B CA 1
ATOM 2534 C C . LYS B 1 109 ? -5.445 -38.969 -11.82 1 97.38 109 LYS B C 1
ATOM 2536 O O . LYS B 1 109 ? -5.309 -40.188 -11.695 1 97.38 109 LYS B O 1
ATOM 2541 N N . LYS B 1 110 ? -5.234 -38.375 -12.898 1 97 110 LYS B N 1
ATOM 2542 C CA . LYS B 1 110 ? -4.891 -39.062 -14.133 1 97 110 LYS B CA 1
ATOM 2543 C C . LYS B 1 110 ? -3.58 -39.812 -13.992 1 97 110 LYS B C 1
ATOM 2545 O O . LYS B 1 110 ? -3.414 -40.906 -14.578 1 97 110 LYS B O 1
ATOM 2550 N N . VAL B 1 111 ? -2.695 -39.25 -13.242 1 96.75 111 VAL B N 1
ATOM 2551 C CA . VAL B 1 111 ? -1.389 -39.906 -13.125 1 96.75 111 VAL B CA 1
ATOM 2552 C C . VAL B 1 111 ? -1.319 -40.688 -11.82 1 96.75 111 VAL B C 1
ATOM 2554 O O . VAL B 1 111 ? -0.231 -41.031 -11.359 1 96.75 111 VAL B O 1
ATOM 2557 N N . SER B 1 112 ? -2.43 -40.844 -11.133 1 96.31 112 SER B N 1
ATOM 2558 C CA . SER B 1 112 ? -2.607 -41.688 -9.961 1 96.31 112 SER B CA 1
ATOM 2559 C C . SER B 1 112 ? -1.854 -41.125 -8.758 1 96.31 112 SER B C 1
ATOM 2561 O O . SER B 1 112 ? -1.238 -41.875 -8 1 96.31 112 SER B O 1
ATOM 2563 N N . PHE B 1 113 ? -1.831 -39.906 -8.664 1 97.31 113 PHE B N 1
ATOM 2564 C CA . PHE B 1 113 ? -1.334 -39.25 -7.465 1 97.31 113 PHE B CA 1
ATOM 2565 C C . PHE B 1 113 ? -2.48 -38.906 -6.523 1 97.31 113 PHE B C 1
ATOM 2567 O O . PHE B 1 113 ? -3.646 -38.906 -6.926 1 97.31 113 PHE B O 1
ATOM 2574 N N .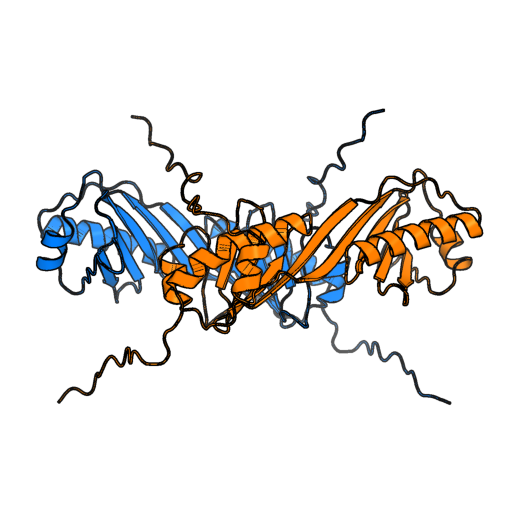 PRO B 1 114 ? -2.117 -38.688 -5.242 1 95.25 114 PRO B N 1
ATOM 2575 C CA . PRO B 1 114 ? -3.17 -38.188 -4.355 1 95.25 114 PRO B CA 1
ATOM 2576 C C . PRO B 1 114 ? -3.881 -36.938 -4.926 1 95.25 114 PRO B C 1
ATOM 2578 O O . PRO B 1 114 ? -3.23 -36.031 -5.453 1 95.25 114 PRO B O 1
ATOM 2581 N N . SER B 1 115 ? -5.227 -36.969 -4.828 1 96.06 115 SER B N 1
ATOM 2582 C CA . SER B 1 115 ? -5.973 -35.906 -5.496 1 96.06 115 SER B CA 1
ATOM 2583 C C . SER B 1 115 ? -7.109 -35.406 -4.617 1 96.06 115 SER B C 1
ATOM 2585 O O . SER B 1 115 ? -7.836 -34.469 -5.004 1 96.06 115 SER B O 1
ATOM 2587 N N . ASP B 1 116 ? -7.312 -36 -3.439 1 96.75 116 ASP B N 1
ATOM 2588 C CA . ASP B 1 116 ? -8.242 -35.406 -2.475 1 96.75 116 ASP B CA 1
ATOM 2589 C C . ASP B 1 116 ? -7.762 -34.062 -1.983 1 96.75 116 ASP B C 1
ATOM 2591 O O . ASP B 1 116 ? -6.688 -33.938 -1.391 1 96.75 116 ASP B O 1
ATOM 2595 N N . SER B 1 117 ? -8.562 -33.062 -2.287 1 96.5 117 SER B N 1
ATOM 2596 C CA . SER B 1 117 ? -8.062 -31.719 -2.008 1 96.5 117 SER B CA 1
ATOM 2597 C C . SER B 1 117 ? -9.047 -30.938 -1.157 1 96.5 117 SER B C 1
ATOM 2599 O O . SER B 1 117 ? -10.242 -31.234 -1.138 1 96.5 117 SER B O 1
ATOM 2601 N N . SER B 1 118 ? -8.57 -29.969 -0.393 1 96.69 118 SER B N 1
ATOM 2602 C CA . SER B 1 118 ? -9.391 -29.016 0.34 1 96.69 118 SER B CA 1
ATOM 2603 C C . SER B 1 118 ? -10.164 -28.094 -0.61 1 96.69 118 SER B C 1
ATOM 2605 O O . SER B 1 118 ? -9.859 -28.031 -1.803 1 96.69 118 SER B O 1
ATOM 2607 N N . PRO B 1 119 ? -11.18 -27.516 -0.065 1 95.94 119 PRO B N 1
ATOM 2608 C CA . PRO B 1 119 ? -11.789 -26.469 -0.875 1 95.94 119 PRO B CA 1
ATOM 2609 C C . PRO B 1 119 ? -10.789 -25.375 -1.274 1 95.94 119 PRO B C 1
ATOM 2611 O O . PRO B 1 119 ? -9.891 -25.047 -0.499 1 95.94 119 PRO B O 1
ATOM 2614 N N . PHE B 1 120 ? -10.961 -24.922 -2.492 1 97.56 120 PHE B N 1
ATOM 2615 C CA . PHE B 1 120 ? -10.102 -23.859 -3.002 1 97.56 120 PHE B CA 1
ATOM 2616 C C . PHE B 1 120 ? -10.445 -22.516 -2.348 1 97.56 120 PHE B C 1
ATOM 2618 O O . PHE B 1 120 ? -11.617 -22.141 -2.268 1 97.56 120 PHE B O 1
ATOM 2625 N N . THR B 1 121 ? -9.422 -21.734 -1.9 1 97.44 121 THR B N 1
ATOM 2626 C CA . THR B 1 121 ? -9.633 -20.484 -1.182 1 97.44 121 THR B CA 1
ATOM 2627 C C . THR B 1 121 ? -8.945 -19.328 -1.898 1 97.44 121 THR B C 1
ATOM 2629 O O . THR B 1 121 ? -7.773 -19.422 -2.26 1 97.44 121 THR B O 1
ATOM 2632 N N . ILE B 1 122 ? -9.711 -18.25 -2.098 1 97.31 122 ILE B N 1
ATOM 2633 C CA . ILE B 1 122 ? -9.117 -17.031 -2.641 1 97.31 122 ILE B CA 1
ATOM 2634 C C . ILE B 1 122 ? -8.312 -16.328 -1.558 1 97.31 122 ILE B C 1
ATOM 2636 O O . ILE B 1 122 ? -8.773 -16.172 -0.423 1 97.31 122 ILE B O 1
ATOM 2640 N N . ARG B 1 123 ? -7.102 -15.891 -1.878 1 96.06 123 ARG B N 1
ATOM 2641 C CA . ARG B 1 123 ? -6.211 -15.305 -0.879 1 96.06 123 ARG B CA 1
ATOM 2642 C C . ARG B 1 123 ? -5.953 -13.836 -1.165 1 96.06 123 ARG B C 1
ATOM 2644 O O . ARG B 1 123 ? -5.727 -13.047 -0.242 1 96.06 123 ARG B O 1
ATOM 2651 N N . ASN B 1 124 ? -5.898 -13.492 -2.385 1 96.38 124 ASN B N 1
ATOM 2652 C CA . ASN B 1 124 ? -5.672 -12.109 -2.795 1 96.38 124 ASN B CA 1
ATOM 2653 C C . ASN B 1 124 ? -6.328 -11.812 -4.141 1 96.38 124 ASN B C 1
ATOM 2655 O O . ASN B 1 124 ? -6.211 -12.602 -5.082 1 96.38 124 ASN B O 1
ATOM 2659 N N . VAL B 1 125 ? -6.98 -10.758 -4.195 1 97.88 125 VAL B N 1
ATOM 2660 C CA . VAL B 1 125 ? -7.574 -10.297 -5.445 1 97.88 125 VAL B CA 1
ATOM 2661 C C . VAL B 1 125 ? -7.062 -8.898 -5.773 1 97.88 125 VAL B C 1
ATOM 2663 O O . VAL B 1 125 ? -7.121 -7.996 -4.938 1 97.88 125 VAL B O 1
ATOM 2666 N N . VAL B 1 126 ? -6.523 -8.758 -6.906 1 98.06 126 VAL B N 1
ATOM 2667 C CA . VAL B 1 126 ? -6.152 -7.449 -7.441 1 98.06 126 VAL B CA 1
ATOM 2668 C C . VAL B 1 126 ? -7.215 -6.977 -8.43 1 98.06 126 VAL B C 1
ATOM 2670 O O . VAL B 1 126 ? -7.629 -7.734 -9.312 1 98.06 126 VAL B O 1
ATOM 2673 N N . GLY B 1 127 ? -7.648 -5.789 -8.219 1 98.38 127 GLY B N 1
ATOM 2674 C CA . GLY B 1 127 ? -8.617 -5.211 -9.133 1 98.38 127 GLY B CA 1
ATOM 2675 C C . GLY B 1 127 ? -8.312 -3.77 -9.492 1 98.38 127 GLY B C 1
ATOM 2676 O O . GLY B 1 127 ? -7.324 -3.203 -9.023 1 98.38 127 GLY B O 1
ATOM 2677 N N . SER B 1 128 ? -9.125 -3.238 -10.359 1 98.5 128 SER B N 1
ATOM 2678 C CA . SER B 1 128 ? -8.961 -1.857 -10.805 1 98.5 128 SER B CA 1
ATOM 2679 C C . SER B 1 128 ? -10.305 -1.216 -11.117 1 98.5 128 SER B C 1
ATOM 2681 O O . SER B 1 128 ? -11.305 -1.913 -11.281 1 98.5 128 SER B O 1
ATOM 2683 N N . THR B 1 129 ? -10.281 0.064 -11.094 1 98.56 129 THR B N 1
ATOM 2684 C CA . THR B 1 129 ? -11.43 0.865 -11.516 1 98.56 129 THR B CA 1
ATOM 2685 C C . THR B 1 129 ? -10.969 2.229 -12.031 1 98.56 129 THR B C 1
ATOM 2687 O O . THR B 1 129 ? -9.812 2.611 -11.844 1 98.56 129 THR B O 1
ATOM 2690 N N . ASP B 1 130 ? -11.82 2.818 -12.805 1 98.56 130 ASP B N 1
ATOM 2691 C CA . ASP B 1 130 ? -11.664 4.191 -13.273 1 98.56 130 ASP B CA 1
ATOM 2692 C C . ASP B 1 130 ? -12.859 5.047 -12.875 1 98.56 130 ASP B C 1
ATOM 2694 O O . ASP B 1 130 ? -13.992 4.75 -13.258 1 98.56 130 ASP B O 1
ATOM 2698 N N . VAL B 1 131 ? -12.602 6.062 -12.172 1 98.31 131 VAL B N 1
ATOM 2699 C CA . VAL B 1 131 ? -13.727 6.871 -11.711 1 98.31 131 VAL B CA 1
ATOM 2700 C C . VAL B 1 131 ? -14.078 7.922 -12.766 1 98.31 131 VAL B C 1
ATOM 2702 O O . VAL B 1 131 ? -15.062 8.648 -12.625 1 98.31 131 VAL B O 1
ATOM 2705 N N . CYS B 1 132 ? -13.266 8.188 -13.812 1 96.56 132 CYS B N 1
ATOM 2706 C CA . CYS B 1 132 ? -1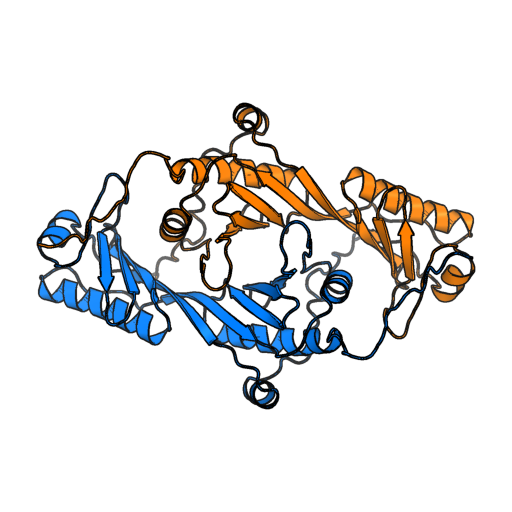3.555 8.914 -15.039 1 96.56 132 CYS B CA 1
ATOM 2707 C C . CYS B 1 132 ? -13.5 10.422 -14.805 1 96.56 132 CYS B C 1
ATOM 2709 O O . CYS B 1 132 ? -14.25 11.18 -15.422 1 96.56 132 CYS B O 1
ATOM 2711 N N . PHE B 1 133 ? -12.812 10.883 -13.805 1 97.94 133 PHE B N 1
ATOM 2712 C CA . PHE B 1 133 ? -12.5 12.297 -13.602 1 97.94 133 PHE B CA 1
ATOM 2713 C C . PHE B 1 133 ? -11.148 12.461 -12.914 1 97.94 133 PHE B C 1
ATOM 2715 O O . PHE B 1 133 ? -10.672 11.539 -12.242 1 97.94 133 PHE B O 1
ATOM 2722 N N . LYS B 1 134 ? -10.562 13.633 -13.078 1 98.25 134 LYS B N 1
ATOM 2723 C CA . LYS B 1 134 ? -9.281 13.922 -12.438 1 98.25 134 LYS B CA 1
ATOM 2724 C C . LYS B 1 134 ? -9.461 14.219 -10.953 1 98.25 134 LYS B C 1
ATOM 2726 O O . LYS B 1 134 ? -10.461 14.82 -10.547 1 98.25 134 LYS B O 1
ATOM 2731 N N . ILE B 1 135 ? -8.5 13.859 -10.18 1 98.44 135 ILE B N 1
ATOM 2732 C CA . ILE B 1 135 ? -8.609 13.953 -8.727 1 98.44 135 ILE B CA 1
ATOM 2733 C C . ILE B 1 135 ? -7.527 14.883 -8.188 1 98.44 135 ILE B C 1
ATOM 2735 O O . ILE B 1 135 ? -6.359 14.789 -8.586 1 98.44 135 ILE B O 1
ATOM 2739 N N . ARG B 1 136 ? -7.863 15.781 -7.297 1 97.31 136 ARG B N 1
ATOM 2740 C CA . ARG B 1 136 ? -6.918 16.594 -6.547 1 97.31 136 ARG B CA 1
ATOM 2741 C C . ARG B 1 136 ? -6.285 15.805 -5.41 1 97.31 136 ARG B C 1
ATOM 2743 O O . ARG B 1 136 ? -6.727 15.898 -4.262 1 97.31 136 ARG B O 1
ATOM 2750 N N . LEU B 1 137 ? -5.23 15.156 -5.688 1 97.94 137 LEU B N 1
ATOM 2751 C CA . LEU B 1 137 ? -4.625 14.219 -4.746 1 97.94 137 LEU B CA 1
ATOM 2752 C C . LEU B 1 137 ? -4.086 14.953 -3.521 1 97.94 137 LEU B C 1
ATOM 2754 O O . LEU B 1 137 ? -4.125 14.422 -2.408 1 97.94 137 LEU B O 1
ATOM 2758 N N . GLU B 1 138 ? -3.635 16.172 -3.75 1 94.56 138 GLU B N 1
ATOM 2759 C CA . GLU B 1 138 ? -3.117 16.938 -2.619 1 94.56 138 GLU B CA 1
ATOM 2760 C C . GLU B 1 138 ? -4.211 17.203 -1.588 1 94.56 138 GLU B C 1
ATOM 2762 O O . GLU B 1 138 ? -3.98 17.078 -0.384 1 94.56 138 GLU B O 1
ATOM 2767 N N . GLY B 1 139 ? -5.332 17.625 -2.111 1 93.88 139 GLY B N 1
ATOM 2768 C CA . GLY B 1 139 ? -6.457 17.844 -1.221 1 93.88 139 GLY B CA 1
ATOM 2769 C C . GLY B 1 139 ? -6.898 16.594 -0.491 1 93.88 139 GLY B C 1
ATOM 2770 O O . GLY B 1 139 ? -7.156 16.625 0.714 1 93.88 139 GLY B O 1
ATOM 2771 N N . LEU B 1 140 ? -6.953 15.492 -1.214 1 96.06 140 LEU B N 1
ATOM 2772 C CA . LEU B 1 140 ? -7.309 14.203 -0.624 1 96.06 140 L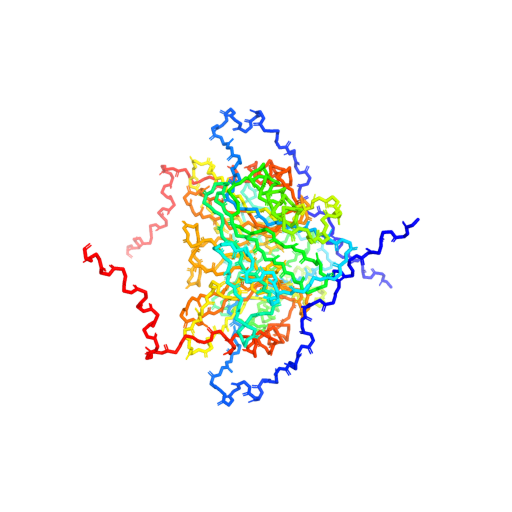EU B CA 1
ATOM 2773 C C . LEU B 1 140 ? -6.316 13.82 0.47 1 96.06 140 LEU B C 1
ATOM 2775 O O . LEU B 1 140 ? -6.723 13.43 1.568 1 96.06 140 LEU B O 1
ATOM 2779 N N . ALA B 1 141 ? -5.07 13.977 0.217 1 95.69 141 ALA B N 1
ATOM 2780 C CA . ALA B 1 141 ? -4.023 13.617 1.171 1 95.69 141 ALA B CA 1
ATOM 2781 C C . ALA B 1 141 ? -4.129 14.453 2.439 1 95.69 141 ALA B C 1
ATOM 2783 O O . ALA B 1 141 ? -3.963 13.945 3.549 1 95.69 141 ALA B O 1
ATOM 2784 N N . ARG B 1 142 ? -4.379 15.688 2.262 1 91.62 142 ARG B N 1
ATOM 2785 C CA . ARG B 1 142 ? -4.48 16.609 3.391 1 91.62 142 ARG B CA 1
ATOM 2786 C C . ARG B 1 142 ? -5.648 16.234 4.297 1 91.62 142 ARG B C 1
ATOM 2788 O O . ARG B 1 142 ? -5.527 16.281 5.523 1 91.62 142 ARG B O 1
ATOM 2795 N N . ASP B 1 143 ? -6.711 15.844 3.662 1 92.75 143 ASP B N 1
ATOM 2796 C CA . ASP B 1 143 ? -7.926 15.602 4.438 1 92.75 143 ASP B CA 1
ATOM 2797 C C . ASP B 1 143 ? -7.941 14.18 4.992 1 92.75 143 ASP B C 1
ATOM 2799 O O . ASP B 1 143 ? -8.648 13.898 5.965 1 92.75 143 ASP B O 1
ATOM 2803 N N . HIS B 1 144 ? -7.188 13.328 4.375 1 93.75 144 HIS B N 1
ATOM 2804 C CA . HIS B 1 144 ? -7.148 11.93 4.785 1 93.75 144 HIS B CA 1
ATOM 2805 C C . HIS B 1 144 ? -5.746 11.516 5.211 1 93.75 144 HIS B C 1
ATOM 2807 O O . HIS B 1 144 ? -5.258 10.461 4.812 1 93.75 144 HIS B O 1
ATOM 2813 N N . LEU B 1 145 ? -5.188 12.242 6.035 1 91.12 145 LEU B N 1
ATOM 2814 C CA . LEU B 1 145 ? -3.775 12.172 6.395 1 91.12 145 LEU B CA 1
ATOM 2815 C C . LEU B 1 145 ? -3.443 10.836 7.047 1 91.12 145 LEU B C 1
ATOM 2817 O O . LEU B 1 145 ? -2.352 10.297 6.852 1 91.12 145 LEU B O 1
ATOM 2821 N N . ARG B 1 146 ? -4.344 10.297 7.746 1 87.12 146 ARG B N 1
ATOM 2822 C CA . ARG B 1 146 ? -4.074 9.094 8.523 1 87.12 146 ARG B CA 1
ATOM 2823 C C . ARG B 1 146 ? -4.023 7.863 7.621 1 87.12 146 ARG B C 1
ATOM 2825 O O . ARG B 1 146 ? -3.434 6.844 7.984 1 87.12 146 ARG B O 1
ATOM 2832 N N . PHE B 1 147 ? -4.637 7.98 6.434 1 91.5 147 PHE B N 1
ATOM 2833 C CA . PHE B 1 147 ? -4.832 6.789 5.617 1 91.5 147 PHE B CA 1
ATOM 2834 C C . PHE B 1 147 ? -4.086 6.914 4.293 1 91.5 147 PHE B C 1
ATOM 2836 O O . PHE B 1 147 ? -4.051 5.969 3.5 1 91.5 147 PHE B O 1
ATOM 2843 N N . SER B 1 148 ? -3.506 8.055 4.082 1 95.81 148 SER B N 1
ATOM 2844 C CA . SER B 1 148 ? -3 8.25 2.727 1 95.81 148 SER B CA 1
ATOM 2845 C C . SER B 1 148 ? -1.573 8.789 2.74 1 95.81 148 SER B C 1
ATOM 2847 O O . SER B 1 148 ? -1.148 9.406 3.717 1 95.81 148 SER B O 1
ATOM 2849 N N . THR B 1 149 ? -0.848 8.539 1.748 1 96.31 149 THR B N 1
ATOM 2850 C CA . THR B 1 149 ? 0.482 9.055 1.449 1 96.31 149 THR B CA 1
ATOM 2851 C C . THR B 1 149 ? 0.569 9.516 -0.001 1 96.31 149 THR B C 1
ATOM 2853 O O . THR B 1 149 ? 0.213 8.773 -0.919 1 96.31 149 THR B O 1
ATOM 2856 N N . TYR B 1 150 ? 0.996 10.727 -0.124 1 97.44 150 TYR B N 1
ATOM 2857 C CA . TYR B 1 150 ? 1.202 11.273 -1.462 1 97.44 150 TYR B CA 1
ATOM 2858 C C . TYR B 1 150 ? 2.512 12.047 -1.54 1 97.44 150 TYR B C 1
ATOM 2860 O O . TYR B 1 150 ? 2.633 13.133 -0.966 1 97.44 150 TYR B O 1
ATOM 2868 N N . GLU B 1 151 ? 3.416 11.445 -2.164 1 95.69 151 GLU B N 1
ATOM 2869 C CA . GLU B 1 151 ? 4.73 12.016 -2.441 1 95.69 151 GLU B CA 1
ATOM 2870 C C . GLU B 1 151 ? 5.051 11.961 -3.932 1 95.69 151 GLU B C 1
ATOM 2872 O O . GLU B 1 151 ? 5.789 11.086 -4.383 1 95.69 151 GLU B O 1
ATOM 2877 N N . PRO B 1 152 ? 4.645 12.977 -4.668 1 94.88 152 PRO B N 1
ATOM 2878 C CA . PRO B 1 152 ? 4.703 12.922 -6.129 1 94.88 152 PRO B CA 1
ATOM 2879 C C . PRO B 1 152 ? 6.121 12.719 -6.656 1 94.88 152 PRO B C 1
ATOM 2881 O O . PRO B 1 152 ? 6.312 12.109 -7.711 1 94.88 152 PRO B O 1
ATOM 2884 N N . GLU B 1 153 ? 7.066 13.164 -5.934 1 93.25 153 GLU B N 1
ATOM 2885 C CA . GLU B 1 153 ? 8.453 13.047 -6.379 1 93.25 153 GLU B CA 1
ATOM 2886 C C . GLU B 1 153 ? 8.945 11.602 -6.277 1 93.25 153 GLU B C 1
ATOM 2888 O O . GLU B 1 153 ? 9.938 11.234 -6.91 1 93.25 153 GLU B O 1
ATOM 2893 N N . MET B 1 154 ? 8.273 10.812 -5.449 1 92.88 154 MET B N 1
ATOM 2894 C CA . MET B 1 154 ? 8.68 9.422 -5.254 1 92.88 154 MET B CA 1
ATOM 2895 C C . MET B 1 154 ? 7.801 8.477 -6.066 1 92.88 154 MET B C 1
ATOM 2897 O O . MET B 1 154 ? 8.289 7.508 -6.648 1 92.88 154 MET B O 1
ATOM 2901 N N . PHE B 1 155 ? 6.555 8.836 -6.098 1 93 155 PHE B N 1
ATOM 2902 C CA . PHE B 1 155 ? 5.535 8.023 -6.754 1 93 155 PHE B CA 1
ATOM 2903 C C . PHE B 1 155 ? 4.348 8.883 -7.172 1 93 155 PHE B C 1
ATOM 2905 O O . PHE B 1 155 ? 3.855 9.695 -6.391 1 93 155 PHE B O 1
ATOM 2912 N N . PRO B 1 156 ? 3.895 8.664 -8.375 1 94.94 156 PRO B N 1
ATOM 2913 C CA . PRO B 1 156 ? 2.887 9.586 -8.898 1 94.94 156 PRO B CA 1
ATOM 2914 C C . PRO B 1 156 ? 1.498 9.344 -8.312 1 94.94 156 PRO B C 1
ATOM 2916 O O . PRO B 1 156 ? 0.616 10.195 -8.422 1 94.94 156 PRO B O 1
ATOM 2919 N N . GLY B 1 157 ? 1.263 8.211 -7.785 1 97.12 157 GLY B N 1
ATOM 2920 C CA . GLY B 1 157 ? -0.043 7.91 -7.219 1 97.12 157 GLY B CA 1
ATOM 2921 C C . GLY B 1 157 ? -0.113 8.148 -5.723 1 97.12 157 GLY B C 1
ATOM 2922 O O . GLY B 1 157 ? 0.918 8.219 -5.051 1 97.12 157 GLY B O 1
ATOM 2923 N N . LEU B 1 158 ? -1.318 8.367 -5.25 1 98.38 158 LEU B N 1
ATOM 2924 C CA . LEU B 1 158 ? -1.583 8.398 -3.816 1 98.38 158 LEU B CA 1
ATOM 2925 C C . LEU B 1 158 ? -1.84 6.992 -3.283 1 98.38 158 LEU B C 1
ATOM 2927 O O . LEU B 1 158 ? -2.592 6.227 -3.887 1 98.38 158 LEU B O 1
ATOM 2931 N N . ILE B 1 159 ? -1.122 6.637 -2.258 1 97.94 159 ILE B N 1
ATOM 2932 C CA . ILE B 1 159 ? -1.326 5.352 -1.597 1 97.94 159 ILE B CA 1
ATOM 2933 C C . ILE B 1 159 ? -2.357 5.504 -0.481 1 97.94 159 ILE B C 1
ATOM 2935 O O . ILE B 1 159 ? -2.145 6.258 0.471 1 97.94 159 ILE B O 1
ATOM 2939 N N . TYR B 1 160 ? -3.521 4.812 -0.582 1 97.88 160 TYR B N 1
ATOM 2940 C CA . TYR B 1 160 ? -4.609 4.867 0.391 1 97.88 160 TYR B CA 1
ATOM 2941 C C . TYR B 1 160 ? -4.781 3.523 1.087 1 97.88 160 TYR B C 1
ATOM 2943 O O . TYR B 1 160 ? -5.051 2.51 0.436 1 97.88 160 TYR B O 1
ATOM 2951 N N . ARG B 1 161 ? -4.641 3.49 2.311 1 95.75 161 ARG B N 1
ATOM 2952 C CA . ARG B 1 161 ? -4.828 2.27 3.086 1 95.75 161 ARG B CA 1
ATOM 2953 C C . ARG B 1 161 ? -6.219 2.225 3.709 1 95.75 161 ARG B C 1
ATOM 2955 O O . ARG B 1 161 ? -6.508 2.967 4.648 1 95.75 161 ARG B O 1
ATOM 2962 N N . MET B 1 162 ? -6.961 1.329 3.225 1 95.69 162 MET B N 1
ATOM 2963 C CA . MET B 1 162 ? -8.32 1.166 3.734 1 95.69 162 MET B CA 1
ATOM 2964 C C . MET B 1 162 ? -8.367 0.107 4.832 1 95.69 162 MET B C 1
ATOM 2966 O O . MET B 1 162 ? -7.738 -0.946 4.711 1 95.69 162 MET B O 1
ATOM 2970 N N . LEU B 1 163 ? -9.125 0.348 5.887 1 93.5 163 LEU B N 1
ATOM 2971 C CA . LEU B 1 163 ? -9.188 -0.569 7.02 1 93.5 163 LEU B CA 1
ATOM 2972 C C . LEU B 1 163 ? -10.289 -1.604 6.82 1 93.5 163 LEU B C 1
ATOM 2974 O O . LEU B 1 163 ? -10.117 -2.773 7.172 1 93.5 163 LEU B O 1
ATOM 2978 N N . ARG B 1 164 ? -11.43 -1.012 6.203 1 94.5 164 ARG B N 1
ATOM 2979 C CA . ARG B 1 164 ? -12.578 -1.887 5.977 1 94.5 164 ARG B CA 1
ATOM 2980 C C . ARG B 1 164 ? -13.219 -1.61 4.617 1 94.5 164 ARG B C 1
ATOM 2982 O O . ARG B 1 164 ? -13.961 -0.638 4.461 1 94.5 164 ARG B O 1
ATOM 2989 N N . PRO B 1 165 ? -13.055 -2.582 3.764 1 96.5 165 PRO B N 1
ATOM 2990 C CA . PRO B 1 165 ? -12.203 -3.775 3.824 1 96.5 165 PRO B CA 1
ATOM 2991 C C . PRO B 1 165 ? -10.711 -3.439 3.879 1 96.5 165 PRO B C 1
ATOM 2993 O O . PRO B 1 165 ? -10.297 -2.377 3.406 1 96.5 165 PRO B O 1
ATOM 2996 N N . LYS B 1 166 ? -10.016 -4.332 4.457 1 94.19 166 LYS B N 1
ATOM 2997 C CA . LYS B 1 166 ? -8.57 -4.141 4.539 1 94.19 166 LYS B CA 1
ATOM 2998 C C . LYS B 1 166 ? -7.914 -4.305 3.17 1 94.19 166 LYS B C 1
ATOM 3000 O O . LYS B 1 166 ? -7.832 -5.418 2.646 1 94.19 166 LYS B O 1
ATOM 3005 N N . CYS B 1 167 ? -7.453 -3.207 2.588 1 96.88 167 CYS B N 1
ATOM 3006 C CA . CYS B 1 167 ? -6.781 -3.238 1.293 1 96.88 167 CYS B CA 1
ATOM 3007 C C . CYS B 1 167 ? -6.043 -1.93 1.03 1 96.88 167 CYS B C 1
ATOM 3009 O O . CYS B 1 167 ? -6.105 -1.005 1.842 1 96.88 167 CYS B O 1
ATOM 3011 N N . THR B 1 168 ? -5.277 -1.903 0.018 1 97.12 168 THR B N 1
ATOM 3012 C CA . THR B 1 168 ? -4.5 -0.74 -0.392 1 97.12 168 THR B CA 1
ATOM 3013 C C . THR B 1 168 ? -4.938 -0.256 -1.772 1 97.12 168 THR B C 1
ATOM 3015 O O . THR B 1 168 ? -5.07 -1.055 -2.701 1 97.12 168 THR B O 1
ATOM 3018 N N . LEU B 1 169 ? -5.172 0.995 -1.878 1 98.56 169 LEU B N 1
ATOM 3019 C CA . LEU B 1 169 ? -5.543 1.614 -3.146 1 98.56 169 LEU B CA 1
ATOM 3020 C C . LEU B 1 169 ? -4.426 2.521 -3.654 1 98.56 169 LEU B C 1
ATOM 3022 O O . LEU B 1 169 ? -3.875 3.32 -2.893 1 98.56 169 LEU B O 1
ATOM 3026 N N . LEU B 1 170 ? -4.023 2.342 -4.832 1 98.62 170 LEU B N 1
ATOM 3027 C CA . LEU B 1 170 ? -3.256 3.352 -5.551 1 98.62 170 LEU B CA 1
ATOM 3028 C C . LEU B 1 170 ? -4.172 4.242 -6.383 1 98.62 170 LEU B C 1
ATOM 3030 O O . LEU B 1 170 ? -4.855 3.764 -7.289 1 98.62 170 LEU B O 1
ATOM 3034 N N . ILE B 1 171 ? -4.223 5.457 -6.051 1 98.75 171 ILE B N 1
ATOM 3035 C CA . ILE B 1 171 ? -5.102 6.41 -6.719 1 98.75 171 ILE B CA 1
ATOM 3036 C C . ILE B 1 171 ? -4.273 7.391 -7.547 1 98.75 171 ILE B C 1
ATOM 3038 O O . ILE B 1 171 ? -3.387 8.062 -7.016 1 98.75 171 ILE B O 1
ATOM 3042 N N . PHE B 1 172 ? -4.57 7.492 -8.797 1 98.5 172 PHE B N 1
ATOM 3043 C CA . PHE B 1 172 ? -3.828 8.367 -9.703 1 98.5 172 PHE B CA 1
ATOM 3044 C C . PHE B 1 172 ? -4.648 9.602 -10.055 1 98.5 172 PHE B C 1
ATOM 3046 O O . PHE B 1 172 ? -5.879 9.578 -9.977 1 98.5 172 PHE B O 1
ATOM 3053 N N . ILE B 1 173 ? -3.967 10.633 -10.438 1 98.31 173 ILE B N 1
ATOM 3054 C CA . ILE B 1 173 ? -4.602 11.898 -10.789 1 98.31 173 ILE B CA 1
ATOM 3055 C C . ILE B 1 173 ? -5.648 11.664 -11.875 1 98.31 173 ILE B C 1
ATOM 3057 O O . ILE B 1 173 ? -6.707 12.297 -11.867 1 98.31 173 ILE B O 1
ATOM 3061 N N . SER B 1 174 ? -5.438 10.75 -12.805 1 97.75 174 SER B N 1
ATOM 3062 C CA . SER B 1 174 ? -6.305 10.469 -13.945 1 97.75 174 SER B CA 1
ATOM 3063 C C . SER B 1 174 ? -7.656 9.93 -13.492 1 97.75 174 SER B C 1
ATOM 3065 O O . SER B 1 174 ? -8.617 9.914 -14.266 1 97.75 174 SER B O 1
ATOM 3067 N N . GLY B 1 175 ? -7.676 9.398 -12.32 1 98.5 175 GLY B N 1
ATOM 3068 C CA . GLY B 1 175 ? -8.891 8.758 -11.836 1 98.5 175 GLY B CA 1
ATOM 3069 C C . GLY B 1 175 ? -8.797 7.242 -11.812 1 98.5 175 GLY B C 1
ATOM 3070 O O . GLY B 1 175 ? -9.695 6.566 -11.312 1 98.5 175 GLY B O 1
ATOM 3071 N N . LYS B 1 176 ? -7.707 6.758 -12.328 1 98.56 176 LYS B N 1
ATOM 3072 C CA . LYS B 1 176 ? -7.48 5.316 -12.266 1 98.56 176 LYS B CA 1
ATOM 3073 C C . LYS B 1 176 ? -7.105 4.875 -10.859 1 98.56 176 LYS B C 1
ATOM 3075 O O . LYS B 1 176 ? -6.383 5.582 -10.148 1 98.56 176 LYS B O 1
ATOM 3080 N N . ILE B 1 177 ? -7.641 3.68 -10.492 1 98.81 177 ILE B N 1
ATOM 3081 C CA . ILE B 1 177 ? -7.387 3.164 -9.156 1 98.81 177 ILE B CA 1
ATOM 3082 C C . ILE B 1 177 ? -7.004 1.688 -9.234 1 98.81 177 ILE B C 1
ATOM 3084 O O . ILE B 1 177 ? -7.652 0.909 -9.938 1 98.81 177 ILE B O 1
ATOM 3088 N N . VAL B 1 178 ? -5.965 1.346 -8.609 1 98.56 178 VAL B N 1
ATOM 3089 C CA . VAL B 1 178 ? -5.578 -0.046 -8.406 1 98.56 178 VAL B CA 1
ATOM 3090 C C . VAL B 1 178 ? -5.91 -0.47 -6.973 1 98.56 178 VAL B C 1
ATOM 3092 O O . VAL B 1 178 ? -5.621 0.258 -6.02 1 98.56 178 VAL B O 1
ATOM 3095 N N . ILE B 1 179 ? -6.539 -1.6 -6.82 1 98.31 179 ILE B N 1
ATOM 3096 C CA . ILE B 1 179 ? -6.945 -2.094 -5.512 1 98.31 179 ILE B CA 1
ATOM 3097 C C . ILE B 1 179 ? -6.332 -3.469 -5.262 1 98.31 179 ILE B C 1
ATOM 3099 O O . ILE B 1 179 ? -6.527 -4.395 -6.051 1 98.31 179 ILE B O 1
ATOM 3103 N N . THR B 1 180 ? -5.562 -3.592 -4.219 1 96.94 180 THR B N 1
ATOM 3104 C CA . THR B 1 180 ? -4.891 -4.852 -3.916 1 96.94 180 THR B CA 1
ATOM 3105 C C . THR B 1 180 ? -5.051 -5.211 -2.441 1 96.94 180 THR B C 1
ATOM 3107 O O . THR B 1 180 ? -5.418 -4.359 -1.628 1 96.94 180 THR B O 1
ATOM 3110 N N . GLY B 1 181 ? -4.863 -6.469 -2.135 1 95.44 181 GLY B N 1
ATOM 3111 C CA . GLY B 1 181 ? -4.918 -6.926 -0.755 1 95.44 181 GLY B CA 1
ATOM 3112 C C . GLY B 1 181 ? -6.293 -7.418 -0.341 1 95.44 181 GLY B C 1
ATOM 3113 O O . GLY B 1 181 ? -6.508 -7.773 0.82 1 95.44 181 GLY B O 1
ATOM 3114 N N . CYS B 1 182 ? -7.148 -7.508 -1.298 1 96.62 182 CYS B N 1
ATOM 3115 C CA . CYS B 1 182 ? -8.5 -7.977 -0.993 1 96.62 182 CYS B CA 1
ATOM 3116 C C . CYS B 1 182 ? -8.539 -9.5 -0.915 1 96.62 182 CYS B C 1
ATOM 3118 O O . CYS B 1 182 ? -7.902 -10.18 -1.716 1 96.62 182 CYS B O 1
ATOM 3120 N N . GLU B 1 183 ? -9.398 -9.977 -0.069 1 95.31 183 GLU B N 1
ATOM 3121 C CA . GLU B 1 183 ? -9.5 -11.43 0.078 1 95.31 183 GLU B CA 1
ATOM 3122 C C . GLU B 1 183 ? -10.625 -11.992 -0.776 1 95.31 183 GLU B C 1
ATOM 3124 O O . GLU B 1 183 ? -10.82 -13.211 -0.842 1 95.31 183 GLU B O 1
ATOM 3129 N N . SER B 1 184 ? -11.414 -11.141 -1.382 1 96.88 184 SER B N 1
ATOM 3130 C CA . SER B 1 184 ? -12.484 -11.531 -2.289 1 96.88 184 SER B CA 1
ATOM 3131 C C . SER B 1 184 ? -12.828 -10.398 -3.258 1 96.88 184 SER B C 1
ATOM 3133 O O . SER B 1 184 ? -12.539 -9.234 -2.986 1 96.88 184 SER B O 1
ATOM 3135 N N . PRO B 1 185 ? -13.438 -10.742 -4.383 1 97.06 185 PRO B N 1
ATOM 3136 C CA . PRO B 1 185 ? -13.898 -9.68 -5.277 1 97.06 185 PRO B CA 1
ATOM 3137 C C . PRO B 1 185 ? -14.898 -8.742 -4.605 1 97.06 185 PRO B C 1
ATOM 3139 O O . PRO B 1 185 ? -14.93 -7.547 -4.914 1 97.06 185 PRO B O 1
ATOM 3142 N N . ALA B 1 186 ? -15.664 -9.281 -3.732 1 97.12 186 ALA B N 1
ATOM 3143 C CA . ALA B 1 186 ? -16.641 -8.484 -3.012 1 97.12 186 ALA B CA 1
ATOM 3144 C C . ALA B 1 186 ? -15.969 -7.379 -2.205 1 97.12 186 ALA B C 1
ATOM 3146 O O . ALA B 1 186 ? -16.484 -6.266 -2.105 1 97.12 186 ALA B O 1
ATOM 3147 N N . ASP B 1 187 ? -14.859 -7.648 -1.63 1 97.62 187 ASP B N 1
ATOM 3148 C CA . ASP B 1 187 ? -14.086 -6.652 -0.896 1 97.62 187 ASP B CA 1
ATOM 3149 C C . ASP B 1 187 ? -13.664 -5.504 -1.808 1 97.62 187 ASP B C 1
ATOM 3151 O O . ASP B 1 187 ? -13.734 -4.336 -1.416 1 97.62 187 ASP B O 1
ATOM 3155 N N . GLY B 1 188 ? -13.219 -5.844 -3.014 1 98.12 188 GLY B N 1
ATOM 3156 C CA . GLY B 1 188 ? -12.852 -4.82 -3.977 1 98.12 188 GLY B CA 1
ATOM 3157 C C . GLY B 1 188 ? -14.008 -3.918 -4.367 1 98.12 188 GLY B C 1
ATOM 3158 O O . GLY B 1 188 ? -13.852 -2.697 -4.438 1 98.12 188 GLY B O 1
ATOM 3159 N N . GLU B 1 189 ? -15.086 -4.551 -4.605 1 97.88 189 GLU B N 1
ATOM 3160 C CA . GLU B 1 189 ? -16.281 -3.795 -4.941 1 97.88 189 GLU B CA 1
ATOM 3161 C C . GLU B 1 189 ? -16.688 -2.852 -3.809 1 97.88 189 GLU B C 1
ATOM 3163 O O . GLU B 1 189 ? -17.047 -1.697 -4.051 1 97.88 189 GLU B O 1
ATOM 3168 N N . LYS B 1 190 ? -16.641 -3.379 -2.658 1 98 190 LYS B N 1
ATOM 3169 C CA . LYS B 1 190 ? -16.953 -2.568 -1.485 1 98 190 LYS B CA 1
ATOM 3170 C C . LYS B 1 190 ? -15.992 -1.396 -1.348 1 98 190 LYS B C 1
ATOM 3172 O O . LYS B 1 190 ? -16.406 -0.287 -0.997 1 98 190 LYS B O 1
ATOM 3177 N N . ALA B 1 191 ? -14.758 -1.645 -1.602 1 98.44 191 ALA B N 1
ATOM 3178 C CA . ALA B 1 191 ? -13.75 -0.59 -1.529 1 98.44 191 ALA B CA 1
ATOM 3179 C C . ALA B 1 191 ? -14.078 0.544 -2.496 1 98.44 191 ALA B C 1
ATOM 3181 O O . ALA B 1 191 ? -13.992 1.721 -2.135 1 98.44 191 ALA B O 1
ATOM 3182 N N . VAL B 1 192 ? -14.492 0.203 -3.689 1 98.62 192 VAL B N 1
ATOM 3183 C CA . VAL B 1 192 ? -14.852 1.211 -4.68 1 98.62 192 VAL B CA 1
ATOM 3184 C C . VAL B 1 192 ? -16.078 1.987 -4.199 1 98.62 192 VAL B C 1
ATOM 3186 O O . VAL B 1 192 ? -16.125 3.215 -4.297 1 98.62 192 VAL B O 1
ATOM 3189 N N . GLY B 1 193 ? -16.969 1.229 -3.707 1 98.25 193 GLY B N 1
ATOM 3190 C CA . GLY B 1 193 ? -18.188 1.861 -3.199 1 98.25 193 GLY B CA 1
ATOM 3191 C C . GLY B 1 193 ? -17.906 2.855 -2.084 1 98.25 193 GLY B C 1
ATOM 3192 O O . GLY B 1 193 ? -18.625 3.844 -1.938 1 98.25 193 GLY B O 1
ATOM 3193 N N . LYS B 1 194 ? -16.922 2.645 -1.303 1 97.81 194 LYS B N 1
ATOM 3194 C CA . LYS B 1 194 ? -16.578 3.51 -0.179 1 97.81 194 LYS B CA 1
ATOM 3195 C C . LYS B 1 194 ? -15.758 4.711 -0.644 1 97.81 194 LYS B C 1
ATOM 3197 O O . LYS B 1 194 ? -15.977 5.832 -0.182 1 97.81 194 LYS B O 1
ATOM 3202 N N . ILE B 1 195 ? -14.891 4.453 -1.592 1 98.06 195 ILE B N 1
ATOM 3203 C CA . ILE B 1 195 ? -13.922 5.496 -1.913 1 98.06 195 ILE B CA 1
ATOM 3204 C C . ILE B 1 195 ? -14.523 6.457 -2.938 1 98.06 195 ILE B C 1
ATOM 3206 O O . ILE B 1 195 ? -14.164 7.637 -2.975 1 98.06 195 ILE B O 1
ATOM 3210 N N . PHE B 1 196 ? -15.438 6 -3.717 1 98.44 196 PHE B N 1
ATOM 3211 C CA . PHE B 1 196 ? -15.945 6.801 -4.824 1 98.44 196 PHE B CA 1
ATOM 3212 C C . PHE B 1 196 ? -16.594 8.086 -4.316 1 98.44 196 PHE B C 1
ATOM 3214 O O . PHE B 1 196 ? -16.234 9.18 -4.758 1 98.44 196 PHE B O 1
ATOM 3221 N N . PRO B 1 197 ? -17.484 7.984 -3.348 1 97.19 197 PRO B N 1
ATOM 3222 C CA . PRO B 1 197 ? -18.094 9.234 -2.863 1 97.19 197 PRO B CA 1
ATOM 3223 C C . PRO B 1 197 ? -17.062 10.18 -2.25 1 97.19 197 PRO B C 1
ATOM 3225 O O . PRO B 1 197 ? -17.219 11.398 -2.322 1 97.19 197 PRO B O 1
ATOM 3228 N N . VAL B 1 198 ? -16.062 9.68 -1.709 1 96.38 198 VAL B N 1
ATOM 3229 C CA . VAL B 1 198 ? -14.992 10.492 -1.163 1 96.38 198 VAL B CA 1
ATOM 3230 C C . VAL B 1 198 ? -14.273 11.227 -2.295 1 96.38 198 VAL B C 1
ATOM 3232 O O . VAL B 1 198 ? -14.078 12.438 -2.23 1 96.38 198 VAL B O 1
ATOM 3235 N N . LEU B 1 199 ? -13.992 10.508 -3.352 1 97.75 199 LEU B N 1
ATOM 3236 C CA . LEU B 1 199 ? -13.219 11.078 -4.453 1 97.75 199 LEU B CA 1
ATOM 3237 C C . LEU B 1 199 ? -14.023 12.148 -5.184 1 97.75 199 LEU B C 1
ATOM 3239 O O . LEU B 1 199 ? -13.453 13.094 -5.734 1 97.75 199 LEU B O 1
ATOM 3243 N N . LEU B 1 200 ? -15.289 12.031 -5.141 1 96.31 200 LEU B N 1
ATOM 3244 C CA . LEU B 1 200 ? -16.156 13.023 -5.762 1 96.31 200 LEU B CA 1
ATOM 3245 C C . LEU B 1 200 ? -15.914 14.406 -5.172 1 96.31 200 LEU B C 1
ATOM 3247 O O . LEU B 1 200 ? -16.016 15.414 -5.875 1 96.31 200 LEU B O 1
ATOM 3251 N N . GLN B 1 201 ? -15.539 14.445 -3.971 1 94.5 201 GLN B N 1
ATOM 3252 C CA . GLN B 1 201 ? -15.312 15.711 -3.277 1 94.5 201 GLN B CA 1
ATOM 3253 C C . GLN B 1 201 ? -14 16.359 -3.719 1 94.5 201 GLN B C 1
ATOM 3255 O O . GLN B 1 201 ? -13.758 17.531 -3.441 1 94.5 201 GLN B O 1
ATOM 3260 N N . TYR B 1 202 ? -13.195 15.625 -4.438 1 96.5 202 TYR B N 1
ATOM 3261 C CA . TYR B 1 202 ? -11.883 16.125 -4.836 1 96.5 202 TYR B CA 1
ATOM 3262 C C . TYR B 1 202 ? -11.75 16.141 -6.355 1 96.5 202 TYR B C 1
ATOM 3264 O O . TYR B 1 202 ? -10.633 16.109 -6.883 1 96.5 202 TYR B O 1
ATOM 3272 N N . ARG B 1 203 ? -12.82 16.125 -7.027 1 96.44 203 ARG B N 1
ATOM 3273 C CA . ARG B 1 203 ? -12.82 16.188 -8.484 1 96.44 203 ARG B CA 1
ATOM 3274 C C . ARG B 1 203 ? -12.219 17.5 -8.969 1 96.44 203 ARG B C 1
ATOM 3276 O O . ARG B 1 203 ? -12.578 18.578 -8.477 1 96.44 203 ARG B O 1
ATOM 3283 N N . LEU B 1 204 ? -11.25 17.422 -9.812 1 92.19 204 LEU B N 1
ATOM 3284 C CA . LEU B 1 204 ? -10.68 18.609 -10.422 1 92.19 204 LEU B CA 1
ATOM 3285 C C . LEU B 1 204 ? -11.633 19.203 -11.469 1 92.19 204 LEU B C 1
ATOM 3287 O O . LEU B 1 204 ? -12.125 18.469 -12.328 1 92.19 204 LEU B O 1
ATOM 3291 N N . ARG B 1 205 ? -12.094 20.391 -11.266 1 77.44 205 ARG B N 1
ATOM 3292 C CA . ARG B 1 205 ? -13.008 21.016 -12.219 1 77.44 205 ARG B CA 1
ATOM 3293 C C . ARG B 1 205 ? -12.234 21.703 -13.344 1 77.44 205 ARG B C 1
ATOM 3295 O O . ARG B 1 205 ? -11.133 22.219 -13.125 1 77.44 205 ARG B O 1
ATOM 3302 N N . GLU B 1 206 ? -12.258 21.391 -14.641 1 64.06 206 GLU B N 1
ATOM 3303 C CA . GLU B 1 206 ? -11.617 22.031 -15.781 1 64.06 206 GLU B CA 1
ATOM 3304 C C . GLU B 1 206 ? -11.5 23.547 -15.57 1 64.06 206 GLU B C 1
ATOM 3306 O O . GLU B 1 206 ? -10.492 24.156 -15.945 1 64.06 206 GLU B O 1
ATOM 3311 N N . GLY B 1 207 ? -12.484 24.422 -15.453 1 52.03 207 GLY B N 1
ATOM 3312 C CA . GLY B 1 207 ? -12.445 25.859 -15.594 1 52.03 207 GLY B CA 1
ATOM 3313 C C . GLY B 1 207 ? -11.773 26.562 -14.43 1 52.03 207 GLY B C 1
ATOM 3314 O O . GLY B 1 207 ? -11.656 27.797 -14.414 1 52.03 207 GLY B O 1
ATOM 3315 N N . GLY B 1 208 ? -11.773 26.188 -13.219 1 43.59 208 GLY B N 1
ATOM 3316 C CA . GLY B 1 208 ? -11.305 27.094 -12.18 1 43.59 208 GLY B CA 1
ATOM 3317 C C . GLY B 1 208 ? -9.797 27.188 -12.102 1 43.59 208 GLY B C 1
ATOM 3318 O O . GLY B 1 208 ? -9.109 26.156 -12.07 1 43.59 208 GLY B O 1
ATOM 3319 N N . SER B 1 209 ? -9.164 28.219 -12.844 1 40.28 209 SER B N 1
ATOM 3320 C CA . SER B 1 209 ? -7.816 28.781 -12.75 1 40.28 209 SER B CA 1
ATOM 3321 C C . SER B 1 209 ? -7.316 28.781 -11.305 1 40.28 209 SER B C 1
ATOM 3323 O O . SER B 1 209 ? -7.793 29.547 -10.477 1 40.28 209 SER B O 1
ATOM 3325 N N . ASP B 1 210 ? -7.195 28 -10.547 1 39.12 210 ASP B N 1
ATOM 3326 C CA . ASP B 1 210 ? -6.332 28.344 -9.422 1 39.12 210 ASP B CA 1
ATOM 3327 C C . ASP B 1 210 ? -4.98 28.859 -9.906 1 39.12 210 ASP B C 1
ATOM 3329 O O . ASP B 1 210 ? -4.047 28.078 -10.102 1 39.12 210 ASP B O 1
ATOM 3333 N N . GLU B 1 211 ? -4.91 29.766 -11.016 1 36.53 211 GLU B N 1
ATOM 3334 C CA . GLU B 1 211 ? -3.818 30.703 -11.297 1 36.53 211 GLU B CA 1
ATOM 3335 C C . GLU B 1 211 ? -3.494 31.547 -10.07 1 36.53 211 GLU B C 1
ATOM 3337 O O . GLU B 1 211 ? -4.25 32.469 -9.727 1 36.53 211 GLU B O 1
ATOM 3342 N N . SER B 1 212 ? -2.969 31.266 -8.953 1 36 212 SER B N 1
ATOM 3343 C CA . SER B 1 212 ? -2.184 32.25 -8.227 1 36 212 SER B CA 1
ATOM 3344 C C . SER B 1 212 ? -1.262 33.031 -9.164 1 36 212 SER B C 1
ATOM 3346 O O . SER B 1 212 ? -0.408 32.438 -9.828 1 36 212 SER B O 1
ATOM 3348 N N . SER B 1 213 ? -1.683 34.219 -9.836 1 35.22 213 SER B N 1
ATOM 3349 C CA . SER B 1 213 ? -1.111 35.375 -10.5 1 35.22 213 SER B CA 1
ATOM 3350 C C . SER B 1 213 ? 0.055 35.938 -9.703 1 35.22 213 SER B C 1
ATOM 3352 O O . SER B 1 213 ? -0.074 37 -9.07 1 35.22 213 SER B O 1
ATOM 3354 N N . ASP B 1 214 ? 1.102 35.438 -9.328 1 26.91 214 ASP B N 1
ATOM 3355 C CA . ASP B 1 214 ? 2.289 36.219 -8.961 1 26.91 214 ASP B CA 1
ATOM 3356 C C . ASP B 1 214 ? 2.799 37.031 -10.148 1 26.91 214 ASP B C 1
ATOM 3358 O O . ASP B 1 214 ? 3.787 36.656 -10.789 1 26.91 214 ASP B O 1
ATOM 3362 N N . LYS B 1 215 ? 1.933 37.594 -11.039 1 29.59 215 LYS B N 1
ATOM 3363 C CA . LYS B 1 215 ? 2.484 38.688 -11.836 1 29.59 215 LYS B CA 1
ATOM 3364 C C . LYS B 1 215 ? 2.699 39.938 -10.977 1 29.59 215 LYS B C 1
ATOM 3366 O O . LYS B 1 215 ? 1.758 40.688 -10.719 1 29.59 215 LYS B O 1
ATOM 3371 N N . ASP B 1 216 ? 3.342 40.031 -9.742 1 21.16 216 ASP B N 1
ATOM 3372 C CA . ASP B 1 216 ? 3.602 41.375 -9.242 1 21.16 216 ASP B CA 1
ATOM 3373 C C . ASP B 1 216 ? 4.141 42.281 -10.352 1 21.16 216 ASP B C 1
ATOM 3375 O O . ASP B 1 216 ? 4.918 41.812 -11.195 1 21.16 216 ASP B O 1
ATOM 3379 N N . ASP B 1 217 ? 3.607 43.531 -10.352 1 22.17 217 ASP B N 1
ATOM 3380 C CA . ASP B 1 217 ? 4.023 44.906 -10.57 1 22.17 217 ASP B CA 1
ATOM 3381 C C . ASP B 1 217 ? 5.441 45.125 -10.047 1 22.17 217 ASP B C 1
ATOM 3383 O O . ASP B 1 217 ? 5.828 44.594 -9.016 1 22.17 217 ASP B O 1
#

Secondary structure (DSSP, 8-state):
-------TTS-S----PPPHHHHHHTT---EEEEEEEEEEBSS---HHHHHHHSTTEEE-TTT-SEEEEEETTTTEEEEEETTSEEEEEEESSHHHHHHHHHHHHHHHHHTT----BPPPEEEEEEEEEE-SS-B-HHHHHHHTTTTEE--TTT-SSEEEEETTTTEEEEE-TTSEEEEEEESSHHHHHHHHHHHHHHHHTTB--SS----------/-------TTS-S----PPPHHHHHHTT---EEEEEEEEEEBSS---HHHHHHHSTTEEE-TTT-SEEEEEETTTTEEEEEETTSEEEEEEESSHHHHHHHHHHHHHHHHHTT----BPPPEEEEEEEEEE-SS-B-HHHHHHHTTTTEE--TTT-SSEEEEETTTTEEEEE-TTSEEEEEEESSHHHHHHHHHHHHHHHHTTBPPSS----------

Radius of gyration: 25.27 Å; Cα contacts (8 Å, |Δi|>4): 832; chains: 2; bounding box: 54×87×72 Å

Organism: Hyaloperonospora arabidopsidis (strain Emoy2) (NCBI:txid559515)